Protein AF-A0A066RUM5-F1 (afdb_monomer_lite)

Organism: NCBI:txid1654360

Radius of gyration: 46.71 Å; chains: 1; bounding box: 95×56×150 Å

Foldseek 3Di:
DLVVLLVLLVPFQADPLQSVVLSVVLVVVCVPDPDPVVNVVSSVVSSVVSNVVSVVPDHDHDPDDPPDDPQDPVNVVVVVVVVVVVVVVVVVVQVVLLVVLLVLLLVLLVPDPPADPVLSVVLSVCSVVDGSPDDSVRSNVSSVVSSVVRNVVSVVVVCVVVVVPDPPDPPPPDVVLVVLLLVVLVVLLVLLCVAVCVVVVLFPSDDLVLADPLLNVLLVVLSVVCSVLSVQVSCCVVVNHDVPPPPAPFDRSNLQSRLSRRLRRPQPCPQQAAEAAAQVLDQKDKDKDKDKDPVQCPPVQDADPPGDGGDTDMDIDIDIFGKEKDKDKDWFFLVLVVVCVVPDRPSNSSSVVSSVSSVVSSQVVLQVQQQQLQLLLQLQVWDKDWWDWFLVVQAQFFKTADPADLFRDKDFDATHVRDTDDDIRWDKWKAFQNDTAAAQPQPLPDDFDWHKDQPASGRRMIGIATSNRHGDRGNGPTMTIMGIHGPQEAEAAQDDDPPDDSLQSLVVVLVRVVVSQCCCCPVVVAHWAEKEAAPLLLVSNCSHPVNVVVVDPPQDDPDSQENGDARPSHRYYHSPHPPHSQPRFKMKIFHGHQKYKYWNHRKDKDRWAFDADPVRDGDSIIMIMIMTMMTIDGDSVSSSRMGMYGHYHPVVD

Structure (mmCIF, N/CA/C/O backbone):
data_AF-A0A066RUM5-F1
#
_entry.id   AF-A0A066RUM5-F1
#
loop_
_atom_site.group_PDB
_atom_site.id
_atom_site.type_symbol
_atom_site.label_atom_id
_atom_site.label_alt_id
_atom_site.label_comp_id
_atom_site.label_asym_id
_atom_site.label_entity_id
_atom_site.label_seq_id
_atom_site.pdbx_PDB_ins_code
_atom_site.Cartn_x
_atom_site.Cartn_y
_atom_site.Cartn_z
_atom_site.occupancy
_atom_site.B_iso_or_equiv
_atom_site.auth_seq_id
_atom_site.auth_comp_id
_atom_site.auth_asym_id
_atom_site.auth_atom_id
_atom_site.pdbx_PDB_model_num
ATOM 1 N N . LEU A 1 1 ? 60.975 5.854 -96.661 1.00 70.44 1 LEU A N 1
ATOM 2 C CA . LEU A 1 1 ? 60.062 5.290 -97.688 1.00 70.44 1 LEU A CA 1
ATOM 3 C C . LEU A 1 1 ? 58.873 6.201 -98.003 1.00 70.44 1 LEU A C 1
ATOM 5 O O . LEU A 1 1 ? 58.717 6.546 -99.165 1.00 70.44 1 LEU A O 1
ATOM 9 N N . ILE A 1 2 ? 58.089 6.652 -97.014 1.00 79.31 2 ILE A N 1
ATOM 10 C CA . ILE A 1 2 ? 56.921 7.536 -97.239 1.00 79.31 2 ILE A CA 1
ATOM 11 C C . ILE A 1 2 ? 57.304 8.857 -97.932 1.00 79.31 2 ILE A C 1
ATOM 13 O O . ILE A 1 2 ? 56.741 9.182 -98.969 1.00 79.31 2 ILE A O 1
ATOM 17 N N . ALA A 1 3 ? 58.334 9.562 -97.449 1.00 78.44 3 ALA A N 1
ATOM 18 C CA . ALA A 1 3 ? 58.800 10.806 -98.080 1.00 78.44 3 ALA A CA 1
ATOM 19 C C . ALA A 1 3 ? 59.294 10.610 -99.532 1.00 78.44 3 ALA A C 1
ATOM 21 O O . ALA A 1 3 ? 59.118 11.480 -100.381 1.00 78.44 3 ALA A O 1
ATOM 22 N N . LEU A 1 4 ? 59.880 9.443 -99.835 1.00 78.94 4 LEU A N 1
ATOM 23 C CA . LEU A 1 4 ? 60.323 9.091 -101.188 1.00 78.94 4 LEU A CA 1
ATOM 24 C C . LEU A 1 4 ? 59.119 8.832 -102.110 1.00 78.94 4 LEU A C 1
ATOM 26 O O . LEU A 1 4 ? 59.104 9.277 -103.252 1.00 78.94 4 LEU A O 1
ATOM 30 N N . PHE A 1 5 ? 58.087 8.158 -101.597 1.00 82.75 5 PHE A N 1
ATOM 31 C CA . PHE A 1 5 ? 56.826 7.944 -102.304 1.00 82.75 5 PHE A CA 1
ATOM 32 C C . PHE A 1 5 ? 56.085 9.260 -102.588 1.00 82.75 5 PHE A C 1
ATOM 34 O O . PHE A 1 5 ? 55.654 9.482 -103.716 1.00 82.75 5 PHE A O 1
ATOM 41 N N . GLU A 1 6 ? 56.001 10.167 -101.610 1.00 80.25 6 GLU A N 1
ATOM 42 C CA . GLU A 1 6 ? 55.423 11.509 -101.788 1.00 80.25 6 GLU A CA 1
ATOM 43 C C . GLU A 1 6 ? 56.179 12.327 -102.845 1.00 80.25 6 GLU A C 1
ATOM 45 O O . GLU A 1 6 ? 55.573 13.025 -103.655 1.00 80.25 6 GLU A O 1
ATOM 50 N N . SER A 1 7 ? 57.511 12.228 -102.883 1.00 79.56 7 SER A N 1
ATOM 51 C CA . SER A 1 7 ? 58.314 12.895 -103.913 1.00 79.56 7 SER A CA 1
ATOM 52 C C . SER A 1 7 ? 58.045 12.332 -105.313 1.00 79.56 7 SER A C 1
ATOM 54 O O . SER A 1 7 ? 57.919 13.101 -106.264 1.00 79.56 7 SER A O 1
ATOM 56 N N . ASN A 1 8 ? 57.933 11.007 -105.448 1.00 78.31 8 ASN A N 1
ATOM 57 C CA . ASN A 1 8 ? 57.712 10.348 -106.739 1.00 78.31 8 ASN A CA 1
ATOM 58 C C . ASN A 1 8 ? 56.289 10.556 -107.278 1.00 78.31 8 ASN A C 1
ATOM 60 O O . ASN A 1 8 ? 56.088 10.622 -108.489 1.00 78.31 8 ASN A O 1
ATOM 64 N N . THR A 1 9 ? 55.299 10.675 -106.393 1.00 73.69 9 THR A N 1
ATOM 65 C CA . THR A 1 9 ? 53.886 10.824 -106.774 1.00 73.69 9 THR A CA 1
ATOM 66 C C . THR A 1 9 ? 53.469 12.274 -107.026 1.00 73.69 9 THR A C 1
ATOM 68 O O . THR A 1 9 ? 52.531 12.498 -107.789 1.00 73.69 9 THR A O 1
ATOM 71 N N . LYS A 1 10 ? 54.210 13.270 -106.513 1.00 71.62 10 LYS A N 1
ATOM 72 C CA . LYS A 1 10 ? 54.005 14.704 -106.817 1.00 71.62 10 LYS A CA 1
ATOM 73 C C . LYS A 1 10 ? 54.162 15.076 -108.298 1.00 71.62 10 LYS A C 1
ATOM 75 O O . LYS A 1 10 ? 53.620 16.092 -108.719 1.00 71.62 10 LYS A O 1
ATOM 80 N N . GLY A 1 11 ? 54.902 14.286 -109.079 1.00 68.44 11 GLY A N 1
ATOM 81 C CA . GLY A 1 11 ? 55.076 14.495 -110.523 1.00 68.44 11 GLY A CA 1
ATOM 82 C C . GLY A 1 11 ? 53.950 13.922 -111.395 1.00 68.44 11 GLY A C 1
ATOM 83 O O . GLY A 1 11 ? 53.958 14.131 -112.607 1.00 68.44 11 GLY A O 1
ATOM 84 N N . LEU A 1 12 ? 52.998 13.189 -110.807 1.00 76.25 12 LEU A N 1
ATOM 85 C CA . LEU A 1 12 ? 51.893 12.544 -111.520 1.00 76.25 12 LEU A CA 1
ATOM 86 C C . LEU A 1 12 ? 50.666 13.467 -111.576 1.00 76.25 12 LEU A C 1
ATOM 88 O O . LEU A 1 12 ? 50.421 14.246 -110.657 1.00 76.25 12 LEU A O 1
ATOM 92 N N . LYS A 1 13 ? 49.855 13.361 -112.639 1.00 75.06 13 LYS A N 1
ATOM 93 C CA . LYS A 1 13 ? 48.595 14.117 -112.807 1.00 75.06 13 LYS A CA 1
ATOM 94 C C . LYS A 1 13 ? 47.461 13.554 -111.928 1.00 75.06 13 LYS A C 1
ATOM 96 O O . LYS A 1 13 ? 46.410 13.179 -112.434 1.00 75.06 13 LYS A O 1
ATOM 101 N N . LEU A 1 14 ? 47.692 13.454 -110.621 1.00 74.50 14 LEU A N 1
ATOM 102 C CA . LEU A 1 14 ? 46.710 13.011 -109.626 1.00 74.50 14 LEU A CA 1
ATOM 103 C C . LEU A 1 14 ? 46.012 14.219 -108.989 1.00 74.50 14 LEU A C 1
ATOM 105 O O . LEU A 1 14 ? 46.617 15.282 -108.838 1.00 74.50 14 LEU A O 1
ATOM 109 N N . SER A 1 15 ? 44.750 14.066 -108.581 1.00 77.25 15 SER A N 1
ATOM 110 C CA . SER A 1 15 ? 44.090 15.085 -107.754 1.00 77.25 15 SER A CA 1
ATOM 111 C C . SER A 1 15 ? 44.693 15.123 -106.339 1.00 77.25 15 SER A C 1
ATOM 113 O O . SER A 1 15 ? 45.277 14.144 -105.867 1.00 77.25 15 SER A O 1
ATOM 115 N N . ALA A 1 16 ? 44.543 16.246 -105.626 1.00 75.62 16 ALA A N 1
ATOM 116 C CA . ALA A 1 16 ? 45.047 16.384 -104.253 1.00 75.62 16 ALA A CA 1
ATOM 117 C C . ALA A 1 16 ? 44.441 15.339 -103.289 1.00 75.62 16 ALA A C 1
ATOM 119 O O . ALA A 1 16 ? 45.118 14.844 -102.384 1.00 75.62 16 ALA A O 1
ATOM 120 N N . GLU A 1 17 ? 43.184 14.960 -103.522 1.00 74.12 17 GLU A N 1
ATOM 121 C CA . GLU A 1 17 ? 42.475 13.925 -102.763 1.00 74.12 17 GLU A CA 1
ATOM 122 C C . GLU A 1 17 ? 43.036 12.527 -103.058 1.00 74.12 17 GLU A C 1
ATOM 124 O O . GLU A 1 17 ? 43.315 11.767 -102.131 1.00 74.12 17 GLU A O 1
ATOM 129 N N . GLN A 1 18 ? 43.302 12.209 -104.331 1.00 73.38 18 GLN A N 1
ATOM 130 C CA . GLN A 1 18 ? 43.925 10.943 -104.739 1.00 73.38 18 GLN A CA 1
ATOM 131 C C . GLN A 1 18 ? 45.342 10.799 -104.178 1.00 73.38 18 GLN A C 1
ATOM 133 O O . GLN A 1 18 ? 45.707 9.734 -103.680 1.00 73.38 18 GLN A O 1
ATOM 138 N N . HIS A 1 19 ? 46.131 11.874 -104.209 1.00 78.19 19 HIS A N 1
ATOM 139 C CA . HIS A 1 19 ? 47.472 11.879 -103.631 1.00 78.19 19 HIS A CA 1
ATOM 140 C C . HIS A 1 19 ? 47.425 11.603 -102.120 1.00 78.19 19 HIS A C 1
ATOM 142 O O . HIS A 1 19 ? 48.160 10.756 -101.616 1.00 78.19 19 HIS A O 1
ATOM 148 N N . THR A 1 20 ? 46.523 12.271 -101.396 1.00 79.88 20 THR A N 1
ATOM 149 C CA . THR A 1 20 ? 46.370 12.084 -99.944 1.00 79.88 20 THR A CA 1
ATOM 150 C C . THR A 1 20 ? 45.939 10.655 -99.598 1.00 79.88 20 THR A C 1
ATOM 152 O O . THR A 1 20 ? 46.523 10.044 -98.704 1.00 79.88 20 THR A O 1
ATOM 155 N N . ALA A 1 21 ? 44.989 10.084 -100.345 1.00 75.56 21 ALA A N 1
ATOM 156 C CA . ALA A 1 21 ? 44.525 8.711 -100.145 1.00 75.56 21 ALA A CA 1
ATOM 157 C C . ALA A 1 21 ? 45.631 7.666 -100.388 1.00 75.56 21 ALA A C 1
ATOM 159 O O . ALA A 1 21 ? 45.764 6.721 -99.613 1.00 75.56 21 ALA A O 1
ATOM 160 N N . MET A 1 22 ? 46.471 7.851 -101.413 1.00 77.81 22 MET A N 1
ATOM 161 C CA . MET A 1 22 ? 47.577 6.928 -101.710 1.00 77.81 22 MET A CA 1
ATOM 162 C C . MET A 1 22 ? 48.698 6.992 -100.668 1.00 77.81 22 MET A C 1
ATOM 164 O O . MET A 1 22 ? 49.271 5.964 -100.306 1.00 77.81 22 MET A O 1
ATOM 168 N N . VAL A 1 23 ? 48.996 8.187 -100.149 1.00 80.88 23 VAL A N 1
ATOM 169 C CA . VAL A 1 23 ? 49.961 8.353 -99.052 1.00 80.88 23 VAL A CA 1
ATOM 170 C C . VAL A 1 23 ? 49.447 7.691 -97.776 1.00 80.88 23 VAL A C 1
ATOM 172 O O . VAL A 1 23 ? 50.222 7.037 -97.077 1.00 80.88 23 VAL A O 1
ATOM 175 N N . GLN A 1 24 ? 48.153 7.830 -97.479 1.00 79.50 24 GLN A N 1
ATOM 176 C CA . GLN A 1 24 ? 47.555 7.186 -96.315 1.00 79.50 24 GLN A CA 1
ATOM 177 C C . GLN A 1 24 ? 47.540 5.660 -96.459 1.00 79.50 24 GLN A C 1
ATOM 179 O O . GLN A 1 24 ? 47.965 4.972 -95.537 1.00 79.50 24 GLN A O 1
ATOM 184 N N . LEU A 1 25 ? 47.190 5.132 -97.637 1.00 79.19 25 LEU A N 1
ATOM 185 C CA . LEU A 1 25 ? 47.250 3.695 -97.912 1.00 79.19 25 LEU A CA 1
ATOM 186 C C . LEU A 1 25 ? 48.654 3.126 -97.674 1.00 79.19 25 LEU A C 1
ATOM 188 O O . LEU A 1 25 ? 48.792 2.065 -97.067 1.00 79.19 25 LEU A O 1
ATOM 192 N N . LEU A 1 26 ? 49.702 3.821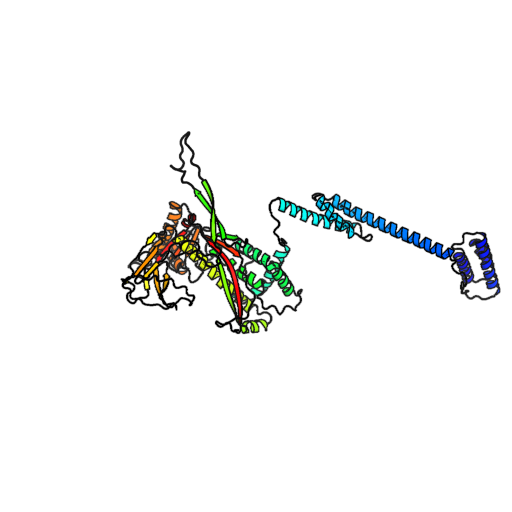 -98.129 1.00 80.75 26 LEU A N 1
ATOM 193 C CA . LEU A 1 26 ? 51.076 3.383 -97.890 1.00 80.75 26 LEU A CA 1
ATOM 194 C C . LEU A 1 26 ? 51.433 3.421 -96.398 1.00 80.75 26 LEU A C 1
ATOM 196 O O . LEU A 1 26 ? 52.093 2.503 -95.922 1.00 80.75 26 LEU A O 1
ATOM 200 N N . LYS A 1 27 ? 51.012 4.457 -95.660 1.00 80.56 27 LYS A N 1
ATOM 201 C CA . LYS A 1 27 ? 51.232 4.537 -94.206 1.00 80.56 27 LYS A CA 1
ATOM 202 C C . LYS A 1 27 ? 50.589 3.356 -93.492 1.00 80.56 27 LYS A C 1
ATOM 204 O O . LYS A 1 27 ? 51.281 2.665 -92.753 1.00 80.56 27 LYS A O 1
ATOM 209 N N . ASP A 1 28 ? 49.320 3.094 -93.786 1.00 76.56 28 ASP A N 1
ATOM 210 C CA . ASP A 1 28 ? 48.560 2.022 -93.149 1.00 76.56 28 ASP A CA 1
ATOM 211 C C . ASP A 1 28 ? 49.148 0.649 -93.505 1.00 76.56 28 ASP A C 1
ATOM 213 O O . ASP A 1 28 ? 49.341 -0.186 -92.624 1.00 76.56 28 ASP A O 1
ATOM 217 N N . SER A 1 29 ? 49.546 0.447 -94.765 1.00 72.69 29 SER A N 1
ATOM 218 C CA . SER A 1 29 ? 50.113 -0.826 -95.234 1.00 72.69 29 SER A CA 1
ATOM 219 C C . SER A 1 29 ? 51.545 -1.088 -94.739 1.00 72.69 29 SER A C 1
ATOM 221 O O . SER A 1 29 ? 52.001 -2.228 -94.767 1.00 72.69 29 SER A O 1
ATOM 223 N N . LEU A 1 30 ? 52.272 -0.058 -94.289 1.00 77.06 30 LEU A N 1
ATOM 224 C CA . LEU A 1 30 ? 53.601 -0.203 -93.679 1.00 77.06 30 LEU A CA 1
ATOM 225 C C . LEU A 1 30 ? 53.541 -0.475 -92.168 1.00 77.06 30 LEU A C 1
ATOM 227 O O . LEU A 1 30 ? 54.562 -0.818 -91.567 1.00 77.06 30 LEU A O 1
ATOM 231 N N . THR A 1 31 ? 52.373 -0.340 -91.540 1.00 72.25 31 THR A N 1
ATOM 232 C CA . THR A 1 31 ? 52.206 -0.587 -90.104 1.00 72.25 31 THR A CA 1
ATOM 233 C C . THR A 1 31 ? 52.426 -2.073 -89.803 1.00 72.25 31 THR A C 1
ATOM 235 O O . THR A 1 31 ? 51.648 -2.919 -90.225 1.00 72.25 31 THR A O 1
ATOM 238 N N . GLY A 1 32 ? 53.499 -2.404 -89.077 1.00 62.69 32 GLY A N 1
ATOM 239 C CA . GLY A 1 32 ? 53.825 -3.785 -88.691 1.00 62.69 32 GLY A CA 1
ATOM 240 C C . GLY A 1 32 ? 54.750 -4.547 -89.652 1.00 62.69 32 GLY A C 1
ATOM 241 O O . GLY A 1 32 ? 55.070 -5.702 -89.378 1.00 62.69 32 GLY A O 1
ATOM 242 N N . VAL A 1 33 ? 55.231 -3.918 -90.732 1.00 74.19 33 VAL A N 1
ATOM 243 C CA . VAL A 1 33 ? 56.234 -4.509 -91.637 1.00 74.19 33 VAL A CA 1
ATOM 244 C C . VAL A 1 33 ? 57.640 -4.113 -91.176 1.00 74.19 33 VAL A C 1
ATOM 246 O O . VAL A 1 33 ? 58.016 -2.946 -91.256 1.00 74.19 33 VAL A O 1
ATOM 249 N N . SER A 1 34 ? 58.426 -5.080 -90.692 1.00 65.56 34 SER A N 1
ATOM 250 C CA . SER A 1 34 ? 59.802 -4.868 -90.209 1.00 65.56 34 SER A CA 1
ATOM 251 C C . SER A 1 34 ? 60.897 -5.196 -91.237 1.00 65.56 34 SER A C 1
ATOM 253 O O . SER A 1 34 ? 62.044 -4.808 -91.030 1.00 65.56 34 SER A O 1
ATOM 255 N N . ASP A 1 35 ? 60.560 -5.873 -92.342 1.00 79.00 35 ASP A N 1
ATOM 256 C CA . ASP A 1 35 ? 61.493 -6.196 -93.432 1.00 79.00 35 ASP A CA 1
ATOM 257 C C . ASP A 1 35 ? 61.564 -5.064 -94.475 1.00 79.00 35 ASP A C 1
ATOM 259 O O . ASP A 1 35 ? 60.576 -4.716 -95.130 1.00 79.00 35 ASP A O 1
ATOM 263 N N . GLU A 1 36 ? 62.761 -4.500 -94.649 1.00 75.12 36 GLU A N 1
ATOM 264 C CA . GLU A 1 36 ? 63.045 -3.386 -95.558 1.00 75.12 36 GLU A CA 1
ATOM 265 C C . GLU A 1 36 ? 62.844 -3.764 -97.039 1.00 75.12 36 GLU A C 1
ATOM 267 O O . GLU A 1 36 ? 62.398 -2.931 -97.840 1.00 75.12 36 GLU A O 1
ATOM 272 N N . ALA A 1 37 ? 63.086 -5.028 -97.409 1.00 74.12 37 ALA A N 1
ATOM 273 C CA . ALA A 1 37 ? 62.863 -5.512 -98.772 1.00 74.12 37 ALA A CA 1
ATOM 274 C C . ALA A 1 37 ? 61.361 -5.595 -99.099 1.00 74.12 37 ALA A C 1
ATOM 276 O O . ALA A 1 37 ? 60.919 -5.133 -100.159 1.00 74.12 37 ALA A O 1
ATOM 277 N N . ALA A 1 38 ? 60.556 -6.113 -98.166 1.00 71.38 38 ALA A N 1
ATOM 278 C CA . ALA A 1 38 ? 59.100 -6.173 -98.288 1.00 71.38 38 ALA A CA 1
ATOM 279 C C . ALA A 1 38 ? 58.460 -4.773 -98.316 1.00 71.38 38 ALA A C 1
ATOM 281 O O . ALA A 1 38 ? 57.619 -4.494 -99.177 1.00 71.38 38 ALA A O 1
ATOM 282 N N . ALA A 1 39 ? 58.909 -3.864 -97.444 1.00 74.75 39 ALA A N 1
ATOM 283 C CA . ALA A 1 39 ? 58.438 -2.479 -97.398 1.00 74.75 39 ALA A CA 1
ATOM 284 C C . ALA A 1 39 ? 58.732 -1.714 -98.704 1.00 74.75 39 ALA A C 1
ATOM 286 O O . ALA A 1 39 ? 57.913 -0.915 -99.171 1.00 74.75 39 ALA A O 1
ATOM 287 N N . THR A 1 40 ? 59.881 -1.984 -99.329 1.00 79.31 40 THR A N 1
ATOM 288 C CA . THR A 1 40 ? 60.263 -1.370 -100.608 1.00 79.31 40 THR A CA 1
ATOM 289 C C . THR A 1 40 ? 59.406 -1.886 -101.763 1.00 79.31 40 THR A C 1
ATOM 291 O O . THR A 1 40 ? 58.896 -1.082 -102.546 1.00 79.31 40 THR A O 1
ATOM 294 N N . LYS A 1 41 ? 59.159 -3.200 -101.829 1.00 78.06 41 LYS A N 1
ATOM 295 C CA . LYS A 1 41 ? 58.301 -3.810 -102.858 1.00 78.06 41 LYS A CA 1
ATOM 296 C C . LYS A 1 41 ? 56.853 -3.319 -102.769 1.00 78.06 41 LYS A C 1
ATOM 298 O O . LYS A 1 41 ? 56.235 -3.032 -103.791 1.00 78.06 41 LYS A O 1
ATOM 303 N N . LEU A 1 42 ? 56.329 -3.172 -101.554 1.00 77.44 42 LEU A N 1
ATOM 304 C CA . LEU A 1 42 ? 54.982 -2.653 -101.310 1.00 77.44 42 LEU A CA 1
ATOM 305 C C . LEU A 1 42 ? 54.845 -1.190 -101.753 1.00 77.44 42 LEU A C 1
ATOM 307 O O . LEU A 1 42 ? 53.881 -0.827 -102.427 1.00 77.44 42 LEU A O 1
ATOM 311 N N . ARG A 1 43 ? 55.854 -0.358 -101.452 1.00 83.06 43 ARG A N 1
ATOM 312 C CA . ARG A 1 43 ? 55.930 1.023 -101.950 1.00 83.06 43 ARG A CA 1
ATOM 313 C C . ARG A 1 43 ? 55.889 1.069 -103.477 1.00 83.06 43 ARG A C 1
ATOM 315 O O . ARG A 1 43 ? 55.154 1.878 -104.032 1.00 83.06 43 ARG A O 1
ATOM 322 N N . GLU A 1 44 ? 56.664 0.224 -104.152 1.00 79.69 44 GLU A N 1
ATOM 323 C CA . GLU A 1 44 ? 56.725 0.180 -105.620 1.00 79.69 44 GLU A CA 1
ATOM 324 C C . GLU A 1 44 ? 55.413 -0.289 -106.254 1.00 79.69 44 GLU A C 1
ATOM 326 O O . GLU A 1 44 ? 54.992 0.267 -107.267 1.00 79.69 44 GLU A O 1
ATOM 331 N N . GLN A 1 45 ? 54.725 -1.253 -105.637 1.00 78.06 45 GLN A N 1
ATOM 332 C CA . GLN A 1 45 ? 53.400 -1.695 -106.079 1.00 78.06 45 GLN A CA 1
ATOM 333 C C . GLN A 1 45 ? 52.369 -0.566 -105.988 1.00 78.06 45 GLN A C 1
ATOM 335 O O . GLN A 1 45 ? 51.660 -0.303 -106.960 1.00 78.06 45 GLN A O 1
ATOM 340 N N . ILE A 1 46 ? 52.326 0.147 -104.858 1.00 79.44 46 ILE A N 1
ATOM 341 C CA . ILE A 1 46 ? 51.416 1.285 -104.671 1.00 79.44 46 ILE A CA 1
ATOM 342 C C . ILE A 1 46 ? 51.803 2.445 -105.612 1.00 79.44 46 ILE A C 1
ATOM 344 O O . ILE A 1 46 ? 50.928 3.124 -106.148 1.00 79.44 46 ILE A O 1
ATOM 348 N N . GLU A 1 47 ? 53.096 2.641 -105.902 1.00 79.12 47 GLU A N 1
ATOM 349 C CA . GLU A 1 47 ? 53.562 3.642 -106.877 1.00 79.12 47 GLU A CA 1
ATOM 350 C C . GLU A 1 47 ? 53.116 3.283 -108.307 1.00 79.12 47 GLU A C 1
ATOM 352 O O . GLU A 1 47 ? 52.718 4.161 -109.075 1.00 79.12 47 GLU A O 1
ATOM 357 N N . GLY A 1 48 ? 53.120 1.994 -108.659 1.00 77.75 48 GLY A N 1
ATOM 358 C CA . GLY A 1 48 ? 52.582 1.490 -109.925 1.00 77.75 48 GLY A CA 1
ATOM 359 C C . GLY A 1 48 ? 51.080 1.747 -110.078 1.00 77.75 48 GLY A C 1
ATOM 360 O O . GLY A 1 48 ? 50.641 2.210 -111.132 1.00 77.75 48 GLY A O 1
ATOM 361 N N . VAL A 1 49 ? 50.301 1.535 -109.012 1.00 73.88 49 VAL A N 1
ATOM 362 C CA . VAL A 1 49 ? 48.859 1.843 -108.987 1.00 73.88 49 VAL A CA 1
ATOM 363 C C . VAL A 1 49 ? 48.615 3.348 -109.142 1.00 73.88 49 VAL A C 1
ATOM 365 O O . VAL A 1 49 ? 47.747 3.756 -109.913 1.00 73.88 49 VAL A O 1
ATOM 368 N N . ALA A 1 50 ? 49.418 4.189 -108.483 1.00 74.25 50 ALA A N 1
ATOM 369 C CA . ALA A 1 50 ? 49.331 5.643 -108.617 1.00 74.25 50 ALA A CA 1
ATOM 370 C C . ALA A 1 50 ? 49.610 6.118 -110.059 1.00 74.25 50 ALA A C 1
ATOM 372 O O . ALA A 1 50 ? 48.926 7.018 -110.552 1.00 74.25 50 ALA A O 1
ATOM 373 N N . LYS A 1 51 ? 50.560 5.488 -110.768 1.00 78.19 51 LYS A N 1
ATOM 374 C CA . LYS A 1 51 ? 50.835 5.772 -112.190 1.00 78.19 51 LYS A CA 1
ATOM 375 C C . LYS A 1 51 ? 49.656 5.395 -113.085 1.00 78.19 51 LYS A C 1
ATOM 377 O O . LYS A 1 51 ? 49.186 6.248 -113.834 1.00 78.19 51 LYS A O 1
ATOM 382 N N . GLN A 1 52 ? 49.114 4.187 -112.936 1.00 74.25 52 GLN A N 1
ATOM 383 C CA . GLN A 1 52 ? 47.939 3.743 -113.698 1.00 74.25 52 GLN A CA 1
ATOM 384 C C . GLN A 1 52 ? 46.722 4.649 -113.469 1.00 74.25 52 GLN A C 1
ATOM 386 O O . GLN A 1 52 ? 46.017 5.004 -114.414 1.00 74.25 52 GLN A O 1
ATOM 391 N N . LEU A 1 53 ? 46.499 5.080 -112.224 1.00 72.44 53 LEU A N 1
ATOM 392 C CA . LEU A 1 53 ? 45.417 6.007 -111.901 1.00 72.44 53 LEU A CA 1
ATOM 393 C C . LEU A 1 53 ? 45.626 7.368 -112.583 1.00 72.44 53 LEU A C 1
ATOM 395 O O . LEU A 1 53 ? 44.681 7.904 -113.159 1.00 72.44 53 LEU A O 1
ATOM 399 N N . SER A 1 54 ? 46.862 7.879 -112.600 1.00 73.06 54 SER A N 1
ATOM 400 C CA . SER A 1 54 ? 47.200 9.146 -113.266 1.00 73.06 54 SER A CA 1
ATOM 401 C C . SER A 1 54 ? 47.021 9.113 -114.791 1.00 73.06 54 SER A C 1
ATOM 403 O O . SER A 1 54 ? 46.715 10.138 -115.399 1.00 73.06 54 SER A O 1
ATOM 405 N N . GLU A 1 55 ? 47.165 7.939 -115.410 1.00 74.00 55 GLU A N 1
ATOM 406 C CA . GLU A 1 55 ? 46.999 7.734 -116.855 1.00 74.00 55 GLU A CA 1
ATOM 407 C C . GLU A 1 55 ? 45.531 7.515 -117.260 1.00 74.00 55 GLU A C 1
ATOM 409 O O . GLU A 1 55 ? 45.158 7.779 -118.401 1.00 74.00 55 GLU A O 1
ATOM 414 N N . SER A 1 56 ? 44.676 7.087 -116.324 1.00 65.25 56 SER A N 1
ATOM 415 C CA . SER A 1 56 ? 43.259 6.783 -116.577 1.00 65.25 56 SER A CA 1
ATOM 416 C C . SER A 1 56 ? 42.361 8.011 -116.792 1.00 65.25 56 SER A C 1
ATOM 418 O O . SER A 1 56 ? 41.240 7.874 -117.281 1.00 65.25 56 SER A O 1
ATOM 420 N N . GLY A 1 57 ? 42.818 9.211 -116.410 1.00 62.12 57 GLY A N 1
ATOM 421 C CA . GLY A 1 57 ? 42.060 10.463 -116.546 1.00 62.12 57 GLY A CA 1
ATOM 422 C C . GLY A 1 57 ? 40.815 10.586 -115.650 1.00 62.12 57 GLY A C 1
ATOM 423 O O . GLY A 1 57 ? 40.067 11.552 -115.789 1.00 62.12 57 GLY A O 1
ATOM 424 N N . ASN A 1 58 ? 40.581 9.641 -114.731 1.00 64.81 58 ASN A N 1
ATOM 425 C CA . ASN A 1 58 ? 39.450 9.664 -113.803 1.00 64.81 58 ASN A CA 1
ATOM 426 C C . ASN A 1 58 ? 39.777 10.504 -112.555 1.00 64.81 58 ASN A C 1
ATOM 428 O O . ASN A 1 58 ? 40.738 10.227 -111.839 1.00 64.81 58 ASN A O 1
ATOM 432 N N . THR A 1 59 ? 38.963 11.524 -112.278 1.00 58.94 59 THR A N 1
ATOM 433 C CA . THR A 1 59 ? 39.154 12.470 -111.163 1.00 58.94 59 THR A CA 1
ATOM 434 C C . THR A 1 59 ? 38.413 12.081 -109.881 1.00 58.94 59 THR A C 1
ATOM 436 O O . THR A 1 59 ? 38.528 12.780 -108.876 1.00 58.94 59 THR A O 1
ATOM 439 N N . SER A 1 60 ? 37.673 10.969 -109.892 1.00 57.50 60 SER A N 1
ATOM 440 C CA . SER A 1 60 ? 36.937 10.472 -108.724 1.00 57.50 60 SER A CA 1
ATOM 441 C C . SER A 1 60 ? 37.890 9.844 -107.696 1.00 57.50 60 SER A C 1
ATOM 443 O O . SER A 1 60 ? 38.878 9.201 -108.068 1.00 57.50 60 SER A O 1
ATOM 445 N N . ALA A 1 61 ? 37.602 10.004 -106.401 1.00 54.47 61 ALA A N 1
ATOM 446 C CA . ALA A 1 61 ? 38.373 9.365 -105.334 1.00 54.47 61 ALA A CA 1
ATOM 447 C C . ALA A 1 61 ? 38.275 7.824 -105.442 1.00 54.47 61 ALA A C 1
ATOM 449 O O . ALA A 1 61 ? 37.163 7.293 -105.508 1.00 54.47 61 ALA A O 1
ATOM 450 N N . PRO A 1 62 ? 39.397 7.080 -105.483 1.00 56.31 62 PRO A N 1
ATOM 451 C CA . PRO A 1 62 ? 39.364 5.625 -105.553 1.00 56.31 62 PRO A CA 1
ATOM 452 C C . PRO A 1 62 ? 38.858 5.041 -104.227 1.00 56.31 62 PRO A C 1
ATOM 454 O O . PRO A 1 62 ? 39.440 5.284 -103.173 1.00 56.31 62 PRO A O 1
ATOM 457 N N . VAL A 1 63 ? 37.794 4.235 -104.280 1.00 50.66 63 VAL A N 1
ATOM 458 C CA . VAL A 1 63 ? 37.407 3.354 -103.169 1.00 50.66 63 VAL A CA 1
ATOM 459 C C . VAL A 1 63 ? 38.338 2.145 -103.207 1.00 50.66 63 VAL A C 1
ATOM 461 O O . VAL A 1 63 ? 38.236 1.300 -104.096 1.00 50.66 63 VAL A O 1
ATOM 464 N N . ILE A 1 64 ? 39.287 2.088 -102.276 1.00 54.38 64 ILE A N 1
ATOM 465 C CA . ILE A 1 64 ? 40.289 1.021 -102.209 1.00 54.38 64 ILE A CA 1
ATOM 466 C C . ILE A 1 64 ? 39.759 -0.072 -101.283 1.00 54.38 64 ILE A C 1
ATOM 468 O O . ILE A 1 64 ? 39.854 0.034 -100.064 1.00 54.38 64 ILE A O 1
ATOM 472 N N . ASN A 1 65 ? 39.195 -1.129 -101.867 1.00 40.78 65 ASN A N 1
ATOM 473 C CA . ASN A 1 65 ? 38.866 -2.347 -101.132 1.00 40.78 65 ASN A CA 1
ATOM 474 C C . ASN A 1 65 ? 40.104 -3.250 -101.081 1.00 40.78 65 ASN A C 1
ATOM 476 O O . ASN A 1 65 ? 40.490 -3.846 -102.088 1.00 40.78 65 ASN A O 1
ATOM 480 N N . LEU A 1 66 ? 40.715 -3.357 -99.900 1.00 45.41 66 LEU A N 1
ATOM 481 C CA . LEU A 1 66 ? 41.748 -4.349 -99.604 1.00 45.41 66 LEU A CA 1
ATOM 482 C C . LEU A 1 66 ? 41.109 -5.744 -99.556 1.00 45.41 66 LEU A C 1
ATOM 484 O O . LEU A 1 66 ? 40.702 -6.223 -98.503 1.00 45.41 66 LEU A O 1
ATOM 488 N N . ASN A 1 67 ? 41.012 -6.403 -100.708 1.00 40.91 67 ASN A N 1
ATOM 489 C CA . ASN A 1 67 ? 40.757 -7.837 -100.763 1.00 40.91 67 ASN A CA 1
ATOM 490 C C . ASN A 1 67 ? 42.093 -8.585 -100.770 1.00 40.91 67 ASN A C 1
ATOM 492 O O . ASN A 1 67 ? 42.756 -8.654 -101.803 1.00 40.91 67 ASN A O 1
ATOM 496 N N . GLY A 1 68 ? 42.438 -9.201 -99.637 1.00 37.66 68 GLY A N 1
ATOM 497 C CA . GLY A 1 68 ? 43.326 -10.366 -99.613 1.00 37.66 68 GLY A CA 1
ATOM 498 C C . GLY A 1 68 ? 44.457 -10.319 -98.590 1.00 37.66 68 GLY A C 1
ATOM 499 O O . GLY A 1 68 ? 45.462 -9.650 -98.795 1.00 37.66 68 GLY A O 1
ATOM 500 N N . GLY A 1 69 ? 44.320 -11.141 -97.548 1.00 37.22 69 GLY A N 1
ATOM 501 C CA . GLY A 1 69 ? 45.400 -11.527 -96.642 1.00 37.22 69 GLY A CA 1
ATOM 502 C C . GLY A 1 69 ? 44.866 -12.348 -95.472 1.00 37.22 69 GLY A C 1
ATOM 503 O O . GLY A 1 69 ? 44.631 -11.804 -94.402 1.00 37.22 69 GLY A O 1
ATOM 504 N N . ASN A 1 70 ? 44.609 -13.641 -95.697 1.00 41.88 70 ASN A N 1
ATOM 505 C CA . ASN A 1 70 ? 44.192 -14.587 -94.659 1.00 41.88 70 ASN A CA 1
ATOM 506 C C . ASN A 1 70 ? 45.180 -14.550 -93.481 1.00 41.88 70 ASN A C 1
ATOM 508 O O . ASN A 1 70 ? 46.372 -14.769 -93.692 1.00 41.88 70 ASN A O 1
ATOM 512 N N . LEU A 1 71 ? 44.676 -14.312 -92.264 1.00 47.38 71 LEU A N 1
ATOM 513 C CA . LEU A 1 71 ? 45.425 -14.487 -91.017 1.00 47.38 71 LEU A CA 1
ATOM 514 C C . LEU A 1 71 ? 46.054 -15.884 -91.021 1.00 47.38 71 LEU A C 1
ATOM 516 O O . LEU A 1 71 ? 45.339 -16.888 -91.072 1.00 47.38 71 LEU A O 1
ATOM 520 N N . THR A 1 72 ? 47.382 -15.958 -91.014 1.00 60.56 72 THR A N 1
ATOM 521 C CA . THR A 1 72 ? 48.066 -17.246 -90.903 1.00 60.56 72 THR A CA 1
ATOM 522 C C . THR A 1 72 ? 47.917 -17.780 -89.476 1.00 60.56 72 THR A C 1
ATOM 524 O O . THR A 1 72 ? 47.679 -17.026 -88.530 1.00 60.56 72 THR A O 1
ATOM 527 N N . GLN A 1 73 ? 48.042 -19.095 -89.292 1.00 51.88 73 GLN A N 1
ATOM 528 C CA . GLN A 1 73 ? 47.957 -19.722 -87.969 1.00 51.88 73 GLN A CA 1
ATOM 529 C C . GLN A 1 73 ? 48.998 -19.145 -86.987 1.00 51.88 73 GLN A C 1
ATOM 531 O O . GLN A 1 73 ? 48.719 -19.039 -85.795 1.00 51.88 73 GLN A O 1
ATOM 536 N N . GLU A 1 74 ? 50.159 -18.709 -87.483 1.00 54.97 74 GLU A N 1
ATOM 537 C CA . GLU A 1 74 ? 51.207 -18.054 -86.689 1.00 54.97 74 GLU A CA 1
ATOM 538 C C . GLU A 1 74 ? 50.800 -16.644 -86.228 1.00 54.97 74 GLU A C 1
ATOM 540 O O . GLU A 1 74 ? 51.062 -16.273 -85.082 1.00 54.97 74 GLU A O 1
ATOM 545 N N . ASP A 1 75 ? 50.077 -15.884 -87.057 1.00 51.59 75 ASP A N 1
ATOM 546 C CA . ASP A 1 75 ? 49.565 -14.558 -86.689 1.00 51.59 75 ASP A CA 1
ATOM 547 C C . ASP A 1 75 ? 48.465 -14.631 -85.626 1.00 51.59 75 ASP A C 1
ATOM 549 O O . ASP A 1 75 ? 48.454 -13.831 -84.691 1.00 51.59 75 ASP A O 1
ATOM 553 N N . VAL A 1 76 ? 47.574 -15.624 -85.717 1.00 54.84 76 VAL A N 1
ATOM 554 C CA . VAL A 1 76 ? 46.536 -15.858 -84.699 1.00 54.84 76 VAL A CA 1
ATOM 555 C C . VAL A 1 76 ? 47.160 -16.284 -83.371 1.00 54.84 76 VAL A C 1
ATOM 557 O O . VAL A 1 76 ? 46.760 -15.770 -82.332 1.00 54.84 76 VAL A O 1
ATOM 560 N N . VAL A 1 77 ? 48.163 -17.170 -83.386 1.00 63.59 77 VAL A N 1
ATOM 561 C CA . VAL A 1 77 ? 48.874 -17.599 -82.166 1.00 63.59 77 VAL A CA 1
ATOM 562 C C . VAL A 1 77 ? 49.613 -16.432 -81.515 1.00 63.59 77 VAL A C 1
ATOM 564 O O . VAL A 1 77 ? 49.564 -16.295 -80.295 1.00 63.59 77 VAL A O 1
ATOM 567 N N . ARG A 1 78 ? 50.238 -15.551 -82.302 1.00 67.12 78 ARG A N 1
ATOM 568 C CA . ARG A 1 78 ? 50.892 -14.343 -81.785 1.00 67.12 78 ARG A CA 1
ATOM 569 C C . ARG A 1 78 ? 49.894 -13.364 -81.165 1.00 67.12 78 ARG A C 1
ATOM 571 O O . ARG A 1 78 ? 50.122 -12.924 -80.046 1.00 67.12 78 ARG A O 1
ATOM 578 N N . ILE A 1 79 ? 48.771 -13.082 -81.830 1.00 65.62 79 ILE A N 1
ATOM 579 C CA . ILE A 1 79 ? 47.726 -12.190 -81.296 1.00 65.62 79 ILE A CA 1
ATOM 580 C C . ILE A 1 79 ? 47.093 -12.780 -80.025 1.00 65.62 79 ILE A C 1
ATOM 582 O O . ILE A 1 79 ? 46.830 -12.047 -79.072 1.00 65.62 79 ILE A O 1
ATOM 586 N N . LEU A 1 80 ? 46.888 -14.102 -79.964 1.00 67.06 80 LEU A N 1
ATOM 587 C CA . LEU A 1 80 ? 46.380 -14.772 -78.763 1.00 67.06 80 LEU A CA 1
ATOM 588 C C . LEU A 1 80 ? 47.406 -14.752 -77.619 1.00 67.06 80 LEU A C 1
ATOM 590 O O . LEU A 1 80 ? 47.021 -14.562 -76.469 1.00 67.06 80 LEU A O 1
ATOM 594 N N . ALA A 1 81 ? 48.697 -14.915 -77.924 1.00 70.38 81 ALA A N 1
ATOM 595 C CA . ALA A 1 81 ? 49.781 -14.833 -76.946 1.00 70.38 81 ALA A CA 1
ATOM 596 C C . ALA A 1 81 ? 49.978 -13.400 -76.420 1.00 70.38 81 ALA A C 1
ATOM 598 O O . ALA A 1 81 ? 50.191 -13.206 -75.223 1.00 70.38 81 ALA A O 1
ATOM 599 N N . GLU A 1 82 ? 49.845 -12.387 -77.280 1.00 72.00 82 GLU A N 1
ATOM 600 C CA . GLU A 1 82 ? 49.852 -10.969 -76.901 1.00 72.00 82 GLU A CA 1
ATOM 601 C C . GLU A 1 82 ? 48.613 -10.599 -76.065 1.00 72.00 82 GLU A C 1
ATOM 603 O O . GLU A 1 82 ? 48.738 -9.900 -75.060 1.00 72.00 82 GLU A O 1
ATOM 608 N N . GLN A 1 83 ? 47.426 -11.131 -76.388 1.00 70.62 83 GLN A N 1
ATOM 609 C CA . GLN A 1 83 ? 46.237 -10.976 -75.538 1.00 70.62 83 GLN A CA 1
ATOM 610 C C . GLN A 1 83 ? 46.362 -11.711 -74.200 1.00 70.62 83 GLN A C 1
ATOM 612 O O . GLN A 1 83 ? 45.938 -11.172 -73.180 1.00 70.62 83 GLN A O 1
ATOM 617 N N . GLN A 1 84 ? 46.945 -12.913 -74.170 1.00 70.62 84 GLN A N 1
ATOM 618 C CA . GLN A 1 84 ? 47.183 -13.643 -72.922 1.00 70.62 84 GLN A CA 1
ATOM 619 C C . GLN A 1 84 ? 48.177 -12.902 -72.030 1.00 70.62 84 GLN A C 1
ATOM 621 O O . GLN A 1 84 ? 47.893 -12.710 -70.852 1.00 70.62 84 GLN A O 1
ATOM 626 N N . THR A 1 85 ? 49.280 -12.400 -72.583 1.00 74.12 85 THR A N 1
ATOM 627 C CA . THR A 1 85 ? 50.257 -11.614 -71.812 1.00 74.12 85 THR A CA 1
ATOM 628 C C . THR A 1 85 ? 49.700 -10.263 -71.355 1.00 74.12 85 THR A C 1
ATOM 630 O O . THR A 1 85 ? 49.990 -9.839 -70.235 1.00 74.12 85 THR A O 1
ATOM 633 N N . ALA A 1 86 ? 48.849 -9.600 -72.146 1.00 72.56 86 ALA A N 1
ATOM 634 C CA . ALA A 1 86 ? 48.138 -8.394 -71.713 1.00 72.56 86 ALA A CA 1
ATOM 635 C C . ALA A 1 86 ? 47.122 -8.685 -70.591 1.00 72.56 86 ALA A C 1
ATOM 637 O O . ALA A 1 86 ? 47.104 -7.979 -69.583 1.00 72.56 86 ALA A O 1
ATOM 638 N N . ALA A 1 87 ? 46.338 -9.761 -70.711 1.00 70.62 87 ALA A N 1
ATOM 639 C CA . ALA A 1 87 ? 45.365 -10.172 -69.699 1.00 70.62 87 ALA A CA 1
ATOM 640 C C . ALA A 1 87 ? 46.029 -10.661 -68.397 1.00 70.62 87 ALA A C 1
ATOM 642 O O . ALA A 1 87 ? 45.516 -10.419 -67.304 1.00 70.62 87 ALA A O 1
ATOM 643 N N . GLU A 1 88 ? 47.178 -11.336 -68.485 1.00 74.44 88 GLU A N 1
ATOM 644 C CA . GLU A 1 88 ? 47.983 -11.725 -67.323 1.00 74.44 88 GLU A CA 1
ATOM 645 C C . GLU A 1 88 ? 48.569 -10.505 -66.612 1.00 74.44 88 GLU A C 1
ATOM 647 O O . GLU A 1 88 ? 48.555 -10.447 -65.381 1.00 74.44 88 GLU A O 1
ATOM 652 N N . LYS A 1 89 ? 49.010 -9.495 -67.370 1.00 75.06 89 LYS A N 1
ATOM 653 C CA . LYS A 1 89 ? 49.506 -8.235 -66.814 1.00 75.06 89 LYS A CA 1
ATOM 654 C C . LYS A 1 89 ? 48.401 -7.435 -66.118 1.00 75.06 89 LYS A C 1
ATOM 656 O O . LYS A 1 89 ? 48.612 -6.980 -64.999 1.00 75.06 89 LYS A O 1
ATOM 661 N N . GLU A 1 90 ? 47.208 -7.336 -66.706 1.00 74.31 90 GLU A N 1
ATOM 662 C CA . GLU A 1 90 ? 46.058 -6.679 -66.064 1.00 74.31 90 GLU A CA 1
ATOM 663 C C . GLU A 1 90 ? 45.610 -7.399 -64.785 1.00 74.31 90 GLU A C 1
ATOM 665 O O . GLU A 1 90 ? 45.346 -6.750 -63.770 1.00 74.31 90 GLU A O 1
ATOM 670 N N . LYS A 1 91 ? 45.587 -8.739 -64.783 1.00 74.06 91 LYS A N 1
ATOM 671 C CA . LYS A 1 91 ? 45.297 -9.527 -63.574 1.00 74.06 91 LYS A CA 1
ATOM 672 C C . LYS A 1 91 ? 46.361 -9.341 -62.493 1.00 74.06 91 LYS A C 1
ATOM 674 O O . LYS A 1 91 ? 46.014 -9.222 -61.318 1.00 74.06 91 LYS A O 1
ATOM 679 N N . ALA A 1 92 ? 47.639 -9.288 -62.870 1.00 76.62 92 ALA A N 1
ATOM 680 C CA . ALA A 1 92 ? 48.732 -9.024 -61.938 1.00 76.62 92 ALA A CA 1
ATOM 681 C C . ALA A 1 92 ? 48.638 -7.611 -61.334 1.00 76.62 92 ALA A C 1
ATOM 683 O O . ALA A 1 92 ? 48.813 -7.444 -60.125 1.00 76.62 92 ALA A O 1
ATOM 684 N N . ASP A 1 93 ? 48.284 -6.608 -62.141 1.00 78.75 93 ASP A N 1
ATOM 685 C CA . ASP A 1 93 ? 48.099 -5.229 -61.686 1.00 78.75 93 ASP A CA 1
ATOM 686 C C . ASP A 1 93 ? 46.877 -5.086 -60.759 1.00 78.75 93 ASP A C 1
ATOM 688 O O . ASP A 1 93 ? 46.947 -4.383 -59.747 1.00 78.75 93 ASP A O 1
ATOM 692 N N . GLN A 1 94 ? 45.774 -5.791 -61.034 1.00 78.31 94 GLN A N 1
ATOM 693 C CA . GLN A 1 94 ? 44.605 -5.841 -60.144 1.00 78.31 94 GLN A CA 1
ATOM 694 C C . GLN A 1 94 ? 44.907 -6.549 -58.816 1.00 78.31 94 GLN A C 1
ATOM 696 O O . GLN A 1 94 ? 44.521 -6.052 -57.756 1.00 78.31 94 GLN A O 1
ATOM 701 N N . ALA A 1 95 ? 45.641 -7.666 -58.847 1.00 80.50 95 ALA A N 1
ATOM 702 C CA . ALA A 1 95 ? 46.055 -8.381 -57.640 1.00 80.50 95 ALA A CA 1
ATOM 703 C C . ALA A 1 95 ? 46.977 -7.525 -56.756 1.00 80.50 95 ALA A C 1
ATOM 705 O O . ALA A 1 95 ? 46.842 -7.513 -55.529 1.00 80.50 95 ALA A O 1
ATOM 706 N N . LYS A 1 96 ? 47.877 -6.753 -57.379 1.00 83.25 96 LYS A N 1
ATOM 707 C CA . LYS A 1 96 ? 48.751 -5.811 -56.676 1.00 83.25 96 LYS A CA 1
ATOM 708 C C . LYS A 1 96 ? 47.956 -4.676 -56.028 1.00 83.25 96 LYS A C 1
ATOM 710 O O . LYS A 1 96 ? 48.126 -4.435 -54.837 1.00 83.25 96 LYS A O 1
ATOM 715 N N . LYS A 1 97 ? 47.023 -4.056 -56.763 1.00 85.00 97 LYS A N 1
ATOM 716 C CA . LYS A 1 97 ? 46.119 -3.028 -56.217 1.00 85.00 97 LYS A CA 1
ATOM 717 C C . LYS A 1 97 ? 45.320 -3.549 -55.026 1.00 85.00 97 LYS A C 1
ATOM 719 O O . LYS A 1 97 ? 45.279 -2.887 -53.998 1.00 85.00 97 LYS A O 1
ATOM 724 N N . LEU A 1 98 ? 44.724 -4.737 -55.134 1.00 84.94 98 LEU A N 1
ATOM 725 C CA . LEU A 1 98 ? 43.974 -5.340 -54.031 1.00 84.94 98 LEU A CA 1
ATOM 726 C C . LEU A 1 98 ? 44.860 -5.563 -52.797 1.00 84.94 98 LEU A C 1
ATOM 728 O O . LEU A 1 98 ? 44.458 -5.232 -51.685 1.00 84.94 98 LEU A O 1
ATOM 732 N N . THR A 1 99 ? 46.080 -6.065 -52.999 1.00 87.06 99 THR A N 1
ATOM 733 C CA . THR A 1 99 ? 47.053 -6.281 -51.917 1.00 87.06 99 THR A CA 1
ATOM 734 C C . THR A 1 99 ? 47.402 -4.971 -51.209 1.00 87.06 99 THR A C 1
ATOM 736 O O . THR A 1 99 ? 47.402 -4.922 -49.979 1.00 87.06 99 THR A O 1
ATOM 739 N N . ASP A 1 100 ? 47.627 -3.894 -51.964 1.00 87.50 100 ASP A N 1
ATOM 740 C CA . ASP A 1 100 ? 47.923 -2.572 -51.405 1.00 87.50 100 ASP A CA 1
ATOM 741 C C . ASP A 1 100 ? 46.733 -2.016 -50.593 1.00 87.50 100 ASP A C 1
ATOM 743 O O . ASP A 1 100 ? 46.927 -1.456 -49.514 1.00 87.50 100 ASP A O 1
ATOM 747 N N . LYS A 1 101 ? 45.488 -2.230 -51.046 1.00 85.94 101 LYS A N 1
ATOM 748 C CA . LYS A 1 101 ? 44.271 -1.815 -50.315 1.00 85.94 101 LYS A CA 1
ATOM 749 C C . LYS A 1 101 ? 44.058 -2.610 -49.032 1.00 85.94 101 LYS A C 1
ATOM 751 O O . LYS A 1 101 ? 43.786 -2.023 -47.987 1.00 85.94 101 LYS A O 1
ATOM 756 N N . VAL A 1 102 ? 44.208 -3.933 -49.092 1.00 88.69 102 VAL A N 1
ATOM 757 C CA . VAL A 1 102 ? 44.127 -4.797 -47.905 1.00 88.69 102 VAL A CA 1
ATOM 758 C C . VAL A 1 102 ? 45.180 -4.378 -46.883 1.00 88.69 102 VAL A C 1
ATOM 760 O O . VAL A 1 102 ? 44.869 -4.293 -45.699 1.00 88.69 102 VAL A O 1
ATOM 763 N N . LYS A 1 103 ? 46.386 -4.023 -47.339 1.00 90.06 103 LYS A N 1
ATOM 764 C CA . LYS A 1 103 ? 47.445 -3.515 -46.468 1.00 90.06 103 LYS A CA 1
ATOM 765 C C . LYS A 1 103 ? 47.061 -2.206 -45.768 1.00 90.06 103 LYS A C 1
ATOM 767 O O . LYS A 1 103 ? 47.232 -2.102 -44.560 1.00 90.06 103 LYS A O 1
ATOM 772 N N . ILE A 1 104 ? 46.482 -1.237 -46.486 1.00 89.38 104 ILE A N 1
ATOM 773 C CA . ILE A 1 104 ? 45.989 0.022 -45.885 1.00 89.38 104 ILE A CA 1
ATOM 774 C C . ILE A 1 104 ? 44.970 -0.258 -44.768 1.00 89.38 104 ILE A C 1
ATOM 776 O O . ILE A 1 104 ? 45.008 0.389 -43.723 1.00 89.38 104 ILE A O 1
ATOM 780 N N . PHE A 1 105 ? 44.076 -1.228 -44.971 1.00 90.75 105 PHE A N 1
ATOM 781 C CA . PHE A 1 105 ? 43.086 -1.632 -43.971 1.00 90.75 105 PHE A CA 1
ATOM 782 C C . PHE A 1 105 ? 43.715 -2.323 -42.754 1.00 90.75 105 PHE A C 1
ATOM 784 O O . PHE A 1 105 ? 43.404 -1.967 -41.618 1.00 90.75 105 PHE A O 1
ATOM 791 N N . THR A 1 106 ? 44.612 -3.290 -42.970 1.00 89.25 106 THR A N 1
ATOM 792 C CA . THR A 1 106 ? 45.251 -4.023 -41.868 1.00 89.25 106 THR A CA 1
ATOM 793 C C . THR A 1 106 ? 46.155 -3.125 -41.034 1.00 89.25 106 THR A C 1
ATOM 795 O O . THR A 1 106 ? 46.089 -3.191 -39.808 1.00 89.25 106 THR A O 1
ATOM 798 N N . ASP A 1 107 ? 46.924 -2.244 -41.682 1.00 90.50 107 ASP A N 1
ATOM 799 C CA . ASP A 1 107 ? 47.830 -1.308 -41.009 1.00 90.50 107 ASP A CA 1
ATOM 800 C C . ASP A 1 107 ? 47.038 -0.301 -40.150 1.00 90.50 107 ASP A C 1
ATOM 802 O O . ASP A 1 107 ? 47.463 0.046 -39.048 1.00 90.50 107 ASP A O 1
ATOM 806 N N . ALA A 1 108 ? 45.850 0.123 -40.605 1.00 88.19 108 ALA A N 1
ATOM 807 C CA . ALA A 1 108 ? 44.966 1.002 -39.838 1.00 88.19 108 ALA A CA 1
ATOM 808 C C . ALA A 1 108 ? 44.401 0.327 -38.573 1.00 88.19 108 ALA A C 1
ATOM 810 O O . ALA A 1 108 ? 44.343 0.961 -37.520 1.00 88.19 108 ALA A O 1
ATOM 811 N N . ILE A 1 109 ? 44.022 -0.956 -38.646 1.00 87.38 109 ILE A N 1
ATOM 812 C CA . ILE A 1 109 ? 43.561 -1.729 -37.476 1.00 87.38 109 ILE A CA 1
ATOM 813 C C . ILE A 1 109 ? 44.716 -1.987 -36.498 1.00 87.38 109 ILE A C 1
ATOM 815 O O . ILE A 1 109 ? 44.527 -1.914 -35.283 1.00 87.38 109 ILE A O 1
ATOM 819 N N . ASP A 1 110 ? 45.920 -2.259 -37.004 1.00 88.25 110 ASP A N 1
ATOM 820 C CA . ASP A 1 110 ? 47.097 -2.484 -36.161 1.00 88.25 110 ASP A CA 1
ATOM 821 C C . ASP A 1 110 ? 47.511 -1.236 -35.384 1.00 88.25 110 ASP A C 1
ATOM 823 O O . ASP A 1 110 ? 47.821 -1.337 -34.192 1.00 88.25 110 ASP A O 1
ATOM 827 N N . ALA A 1 111 ? 47.431 -0.068 -36.023 1.00 87.19 111 ALA A N 1
ATOM 828 C CA . ALA A 1 111 ? 47.722 1.224 -35.411 1.00 87.19 111 ALA A CA 1
ATOM 829 C C . ALA A 1 111 ? 46.674 1.683 -34.375 1.00 87.19 111 ALA A C 1
ATOM 831 O O . ALA A 1 111 ? 46.922 2.651 -33.659 1.00 87.19 111 ALA A O 1
ATOM 832 N N . ALA A 1 112 ? 45.516 1.019 -34.271 1.00 85.12 112 ALA A N 1
ATOM 833 C CA . ALA A 1 112 ? 44.485 1.384 -33.305 1.00 85.12 112 ALA A CA 1
ATOM 834 C C . ALA A 1 112 ? 44.914 1.054 -31.861 1.00 85.12 112 ALA A C 1
ATOM 836 O O . ALA A 1 112 ? 45.210 -0.099 -31.520 1.00 85.12 112 ALA A O 1
ATOM 837 N N . GLU A 1 113 ? 44.924 2.070 -30.997 1.00 77.75 113 GLU A N 1
ATOM 838 C CA . GLU A 1 113 ? 45.192 1.944 -29.561 1.00 77.75 113 GLU A CA 1
ATOM 839 C C . GLU A 1 113 ? 43.918 1.523 -28.800 1.00 77.75 113 GLU A C 1
ATOM 841 O O . GLU A 1 113 ? 42.819 1.971 -29.120 1.00 77.75 113 GLU A O 1
ATOM 846 N N . GLY A 1 114 ? 44.050 0.662 -27.782 1.00 75.12 114 GLY A N 1
ATOM 847 C CA . GLY A 1 114 ? 42.936 0.248 -26.907 1.00 75.12 114 GLY A CA 1
ATOM 848 C C . GLY A 1 114 ? 42.225 -1.067 -27.271 1.00 75.12 114 GLY A C 1
ATOM 849 O O . GLY A 1 114 ? 41.407 -1.545 -26.485 1.00 75.12 114 GLY A O 1
ATOM 850 N N . LEU A 1 115 ? 42.567 -1.692 -28.403 1.00 82.81 115 LEU A N 1
ATOM 851 C CA . LEU A 1 115 ? 42.071 -3.016 -28.811 1.00 82.81 115 LEU A CA 1
ATOM 852 C C . LEU A 1 115 ? 43.055 -4.129 -28.419 1.00 82.81 115 LEU A C 1
ATOM 854 O O . LEU A 1 115 ? 44.263 -3.954 -28.580 1.00 82.81 115 LEU A O 1
ATOM 858 N N . SER A 1 116 ? 42.553 -5.278 -27.952 1.00 83.75 116 SER A N 1
ATOM 859 C CA . SER A 1 116 ? 43.383 -6.471 -27.719 1.00 83.75 116 SER A CA 1
ATOM 860 C C . SER A 1 116 ? 43.805 -7.143 -29.033 1.00 83.75 116 SER A C 1
ATOM 862 O O . SER A 1 116 ? 43.128 -7.006 -30.055 1.00 83.75 116 SER A O 1
ATOM 864 N N . ASP A 1 117 ? 44.898 -7.911 -29.006 1.00 82.31 117 ASP A N 1
ATOM 865 C CA . ASP A 1 117 ? 45.425 -8.616 -30.188 1.00 82.31 117 ASP A CA 1
ATOM 866 C C . ASP A 1 117 ? 44.426 -9.633 -30.773 1.00 82.31 117 ASP A C 1
ATOM 868 O O . ASP A 1 117 ? 44.341 -9.819 -31.990 1.00 82.31 117 ASP A O 1
ATOM 872 N N . GLU A 1 118 ? 43.610 -10.247 -29.914 1.00 83.19 118 GLU A N 1
ATOM 873 C CA . GLU A 1 118 ? 42.529 -11.159 -30.307 1.00 83.19 118 GLU A CA 1
ATOM 874 C C . GLU A 1 118 ? 41.441 -10.426 -31.108 1.00 83.19 118 GLU A C 1
ATOM 876 O O . GLU A 1 118 ? 41.073 -10.863 -32.198 1.00 83.19 118 GLU A O 1
ATOM 881 N N . VAL A 1 119 ? 40.989 -9.258 -30.628 1.00 82.75 119 VAL A N 1
ATOM 882 C CA . VAL A 1 119 ? 39.981 -8.438 -31.323 1.00 82.75 119 VAL A CA 1
ATOM 883 C C . VAL A 1 119 ? 40.542 -7.875 -32.629 1.00 82.75 119 VAL A C 1
ATOM 885 O O . VAL A 1 119 ? 39.850 -7.873 -33.643 1.00 82.75 119 VAL A O 1
ATOM 888 N N . LYS A 1 120 ? 41.813 -7.455 -32.656 1.00 84.69 120 LYS A N 1
ATOM 889 C CA . LYS A 1 120 ? 42.471 -7.007 -33.896 1.00 84.69 120 LYS A CA 1
ATOM 890 C C . LYS A 1 120 ? 42.527 -8.108 -34.955 1.00 84.69 120 LYS A C 1
ATOM 892 O O . LYS A 1 120 ? 42.399 -7.809 -36.139 1.00 84.6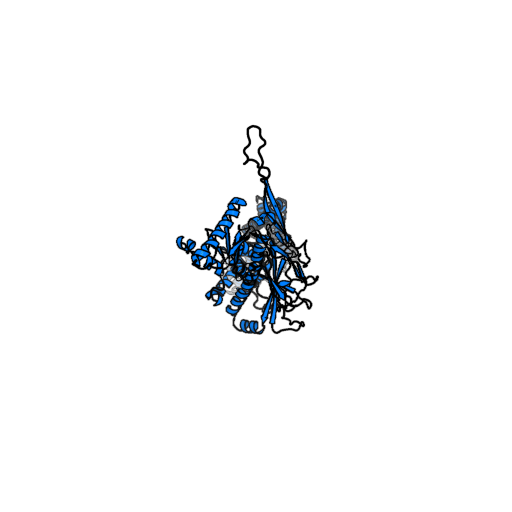9 120 LYS A O 1
ATOM 897 N N . THR A 1 121 ? 42.711 -9.363 -34.552 1.00 86.19 121 THR A N 1
ATOM 898 C CA . THR A 1 121 ? 42.751 -10.503 -35.480 1.00 86.19 121 THR A CA 1
ATOM 899 C C . THR A 1 121 ? 41.383 -10.752 -36.114 1.00 86.19 121 THR A C 1
ATOM 901 O O . THR A 1 121 ? 41.296 -10.890 -37.331 1.00 86.19 121 THR A O 1
ATOM 904 N N . GLU A 1 122 ? 40.318 -10.711 -35.313 1.00 84.25 122 GLU A N 1
ATOM 905 C CA . GLU A 1 122 ? 38.933 -10.881 -35.770 1.00 84.25 122 GLU A CA 1
ATOM 906 C C . GLU A 1 122 ? 38.492 -9.757 -36.721 1.00 84.25 122 GLU A C 1
ATOM 908 O O . GLU A 1 122 ? 37.957 -10.014 -37.796 1.00 84.25 122 GLU A O 1
ATOM 913 N N . LEU A 1 123 ? 38.784 -8.493 -36.392 1.00 86.50 123 LEU A N 1
ATOM 914 C CA . LEU A 1 123 ? 38.414 -7.356 -37.250 1.00 86.50 123 LEU A CA 1
ATOM 915 C C . LEU A 1 123 ? 39.083 -7.410 -38.633 1.00 86.50 123 LEU A C 1
ATOM 917 O O . LEU A 1 123 ? 38.532 -6.908 -39.615 1.00 86.50 123 LEU A O 1
ATOM 921 N N . LYS A 1 124 ? 40.260 -8.038 -38.735 1.00 86.44 124 LYS A N 1
ATOM 922 C CA . LYS A 1 124 ? 40.971 -8.214 -40.008 1.00 86.44 124 LYS A CA 1
ATOM 923 C C . LYS A 1 124 ? 40.348 -9.274 -40.915 1.00 86.44 124 LYS A C 1
ATOM 925 O O . LYS A 1 124 ? 40.677 -9.289 -42.100 1.00 86.44 124 LYS A O 1
ATOM 930 N N . GLU A 1 125 ? 39.447 -10.124 -40.424 1.00 86.69 125 GLU A N 1
ATOM 931 C CA . GLU A 1 125 ? 38.716 -11.084 -41.268 1.00 86.69 125 GLU A CA 1
ATOM 932 C C . GLU A 1 125 ? 37.816 -10.371 -42.288 1.00 86.69 125 GLU A C 1
ATOM 934 O O . GLU A 1 125 ? 37.612 -10.861 -43.395 1.00 86.69 125 GLU A O 1
ATOM 939 N N . ALA A 1 126 ? 37.389 -9.138 -41.991 1.00 84.81 126 ALA A N 1
ATOM 940 C CA . ALA A 1 126 ? 36.619 -8.302 -42.910 1.00 84.81 126 ALA A CA 1
ATOM 941 C C . ALA A 1 126 ? 37.407 -7.825 -44.153 1.00 84.81 126 ALA A C 1
ATOM 943 O O . ALA A 1 126 ? 36.833 -7.164 -45.022 1.00 84.81 126 ALA A O 1
ATOM 944 N N . LYS A 1 127 ? 38.699 -8.170 -44.278 1.00 82.38 127 LYS A N 1
ATOM 945 C CA . LYS A 1 127 ? 39.525 -7.881 -45.465 1.00 82.38 127 LYS A CA 1
ATOM 946 C C . LYS A 1 127 ? 38.939 -8.450 -46.763 1.00 82.38 127 LYS A C 1
ATOM 948 O O . LYS A 1 127 ? 39.176 -7.879 -47.823 1.00 82.38 127 LYS A O 1
ATOM 953 N N . ASP A 1 128 ? 38.153 -9.525 -46.678 1.00 83.06 128 ASP A N 1
ATOM 954 C CA . ASP A 1 128 ? 37.542 -10.192 -47.836 1.00 83.06 128 ASP A CA 1
ATOM 955 C C . ASP A 1 128 ? 36.442 -9.341 -48.501 1.00 83.06 128 ASP A C 1
ATOM 957 O O . ASP A 1 128 ? 36.044 -9.602 -49.635 1.00 83.06 128 ASP A O 1
ATOM 961 N N . LEU A 1 129 ? 35.968 -8.290 -47.820 1.00 82.62 129 LEU A N 1
ATOM 962 C CA . LEU A 1 129 ? 34.996 -7.326 -48.348 1.00 82.62 129 LEU A CA 1
ATOM 963 C C . LEU A 1 129 ? 35.655 -6.171 -49.123 1.00 82.62 129 LEU A C 1
ATOM 965 O O . LEU A 1 129 ? 34.953 -5.334 -49.693 1.00 82.62 129 LEU A O 1
ATOM 969 N N . ILE A 1 130 ? 36.991 -6.108 -49.152 1.00 85.75 130 ILE A N 1
ATOM 970 C CA . ILE A 1 130 ? 37.742 -5.082 -49.879 1.00 85.75 130 ILE A CA 1
ATOM 971 C C . ILE A 1 130 ? 37.879 -5.509 -51.339 1.00 85.75 130 ILE A C 1
ATOM 973 O O . ILE A 1 130 ? 38.357 -6.599 -51.640 1.00 85.75 130 ILE A O 1
ATOM 977 N N . SER A 1 131 ? 37.504 -4.624 -52.261 1.00 84.56 131 SER A N 1
ATOM 978 C CA . SER A 1 131 ? 37.707 -4.829 -53.699 1.00 84.56 131 SER A CA 1
ATOM 979 C C . SER A 1 131 ? 38.757 -3.868 -54.259 1.00 84.56 131 SER A C 1
ATOM 981 O O . SER A 1 131 ? 39.008 -2.799 -53.699 1.00 84.56 131 SER A O 1
ATOM 983 N N . ALA A 1 132 ? 39.368 -4.237 -55.389 1.00 79.25 132 ALA A N 1
ATOM 984 C CA . ALA A 1 132 ? 40.414 -3.439 -56.039 1.00 79.25 132 ALA A CA 1
ATOM 985 C C . ALA A 1 132 ? 39.927 -2.054 -56.520 1.00 79.25 132 ALA A C 1
ATOM 987 O O . ALA A 1 132 ? 40.744 -1.151 -56.700 1.00 79.25 132 ALA A O 1
ATOM 988 N N . GLU A 1 133 ? 38.612 -1.886 -56.691 1.00 77.56 133 GLU A N 1
ATOM 989 C CA . GLU A 1 133 ? 37.969 -0.656 -57.172 1.00 77.56 133 GLU A CA 1
ATOM 990 C C . GLU A 1 133 ? 37.661 0.353 -56.051 1.00 77.56 133 GLU A C 1
ATOM 992 O O . GLU A 1 133 ? 37.264 1.486 -56.323 1.00 77.56 133 GLU A O 1
ATOM 997 N N . MET A 1 134 ? 37.841 -0.024 -54.779 1.00 84.12 134 MET A N 1
ATOM 998 C CA . MET A 1 134 ? 37.607 0.888 -53.656 1.00 84.12 134 MET A CA 1
ATOM 999 C C . MET A 1 134 ? 38.672 1.990 -53.596 1.00 84.12 134 MET A C 1
ATOM 1001 O O . MET A 1 134 ? 39.879 1.747 -53.729 1.00 84.12 134 MET A O 1
ATOM 1005 N N . SER A 1 135 ? 38.246 3.226 -53.330 1.00 87.69 135 SER A N 1
ATOM 1006 C CA . SER A 1 135 ? 39.181 4.328 -53.078 1.00 87.69 135 SER A CA 1
ATOM 1007 C C . SER A 1 135 ? 39.907 4.145 -51.738 1.00 87.69 135 SER A C 1
ATOM 1009 O O . SER A 1 135 ? 39.399 3.486 -50.831 1.00 87.69 135 SER A O 1
ATOM 1011 N N . ASP A 1 136 ? 41.100 4.731 -51.588 1.00 84.81 136 ASP A N 1
ATOM 1012 C CA . ASP A 1 136 ? 41.848 4.653 -50.317 1.00 84.81 136 ASP A CA 1
ATOM 1013 C C . ASP A 1 136 ? 41.041 5.232 -49.146 1.00 84.81 136 ASP A C 1
ATOM 1015 O O . ASP A 1 136 ? 41.069 4.694 -48.041 1.00 84.81 136 ASP A O 1
ATOM 1019 N N . ASP A 1 137 ? 40.258 6.283 -49.399 1.00 83.56 137 ASP A N 1
ATOM 1020 C CA . ASP A 1 137 ? 39.381 6.896 -48.399 1.00 83.56 137 ASP A CA 1
ATOM 1021 C C . ASP A 1 137 ? 38.221 5.978 -47.994 1.00 83.56 137 ASP A C 1
ATOM 1023 O O . ASP A 1 137 ? 37.828 5.961 -46.828 1.00 83.56 137 ASP A O 1
ATOM 1027 N N . GLN A 1 138 ? 37.673 5.188 -48.925 1.00 83.19 138 GLN A N 1
ATOM 1028 C CA . GLN A 1 138 ? 36.642 4.194 -48.608 1.00 83.19 138 GLN A CA 1
ATOM 1029 C C . GLN A 1 138 ? 37.204 3.068 -47.738 1.00 83.19 138 GLN A C 1
ATOM 1031 O O . GLN A 1 138 ? 36.551 2.656 -46.781 1.00 83.19 138 GLN A O 1
ATOM 1036 N N . VAL A 1 139 ? 38.423 2.609 -48.029 1.00 87.44 139 VAL A N 1
ATOM 1037 C CA . VAL A 1 139 ? 39.103 1.571 -47.241 1.00 87.44 139 VAL A CA 1
ATOM 1038 C C . VAL A 1 139 ? 39.448 2.076 -45.835 1.00 87.44 139 VAL A C 1
ATOM 1040 O O . VAL A 1 139 ? 39.226 1.361 -44.860 1.00 87.44 139 VAL A O 1
ATOM 1043 N N . LYS A 1 140 ? 39.900 3.329 -45.699 1.00 87.31 140 LYS A N 1
ATOM 1044 C CA . LYS A 1 140 ? 40.149 3.959 -44.390 1.00 87.31 140 LYS A CA 1
ATOM 1045 C C . LYS A 1 140 ? 38.874 4.129 -43.567 1.00 87.31 140 LYS A C 1
ATOM 1047 O O . LYS A 1 140 ? 38.854 3.731 -42.410 1.00 87.31 140 LYS A O 1
ATOM 1052 N N . LYS A 1 141 ? 37.786 4.630 -44.164 1.00 84.94 141 LYS A N 1
ATOM 1053 C CA . LYS A 1 141 ? 36.480 4.729 -43.481 1.00 84.94 141 LYS A CA 1
ATOM 1054 C C . LYS A 1 141 ? 35.938 3.366 -43.062 1.00 84.94 141 LYS A C 1
ATOM 1056 O O . LYS A 1 141 ? 35.306 3.241 -42.016 1.00 84.94 141 LYS A O 1
ATOM 1061 N N . PHE A 1 142 ? 36.178 2.338 -43.872 1.00 86.69 142 PHE A N 1
ATOM 1062 C CA . PHE A 1 142 ? 35.818 0.972 -43.515 1.00 86.69 142 PHE A CA 1
ATOM 1063 C C . PHE A 1 142 ? 36.640 0.466 -42.319 1.00 86.69 142 PHE A C 1
ATOM 1065 O O . PHE A 1 142 ? 36.060 -0.088 -41.388 1.00 86.69 142 PHE A O 1
ATOM 1072 N N . ALA A 1 143 ? 37.951 0.736 -42.281 1.00 86.81 143 ALA A N 1
ATOM 1073 C CA . ALA A 1 143 ? 38.796 0.442 -41.122 1.00 86.81 143 ALA A CA 1
ATOM 1074 C C . ALA A 1 143 ? 38.340 1.195 -39.858 1.00 86.81 143 ALA A C 1
ATOM 1076 O O . ALA A 1 143 ? 38.216 0.587 -38.800 1.00 86.81 143 ALA A O 1
ATOM 1077 N N . GLU A 1 144 ? 38.015 2.488 -39.959 1.00 85.88 144 GLU A N 1
ATOM 1078 C CA . GLU A 1 144 ? 37.487 3.294 -38.844 1.00 85.88 144 GLU A CA 1
ATOM 1079 C C . GLU A 1 144 ? 36.174 2.728 -38.279 1.00 85.88 144 GLU A C 1
ATOM 1081 O O . GLU A 1 144 ? 35.978 2.686 -37.060 1.00 85.88 144 GLU A O 1
ATOM 1086 N N . ASN A 1 145 ? 35.285 2.243 -39.150 1.00 85.31 145 ASN A N 1
ATOM 1087 C CA . ASN A 1 145 ? 34.050 1.583 -38.733 1.00 85.31 145 ASN A CA 1
ATOM 1088 C C . ASN A 1 145 ? 34.348 0.280 -37.963 1.00 85.31 145 ASN A C 1
ATOM 1090 O O . ASN A 1 145 ? 33.829 0.067 -36.867 1.00 85.31 145 ASN A O 1
ATOM 1094 N N . GLN A 1 146 ? 35.269 -0.547 -38.469 1.00 86.56 146 GLN A N 1
ATOM 1095 C CA . GLN A 1 146 ? 35.697 -1.771 -37.779 1.00 86.56 146 GLN A CA 1
ATOM 1096 C C . GLN A 1 146 ? 36.361 -1.486 -36.424 1.00 86.56 146 GLN A C 1
ATOM 1098 O O . GLN A 1 146 ? 36.054 -2.145 -35.434 1.00 86.56 146 GLN A O 1
ATOM 1103 N N . ILE A 1 147 ? 37.207 -0.456 -36.336 1.00 85.12 147 ILE A N 1
ATOM 1104 C CA . ILE A 1 147 ? 37.826 -0.017 -35.074 1.00 85.12 147 ILE A CA 1
ATOM 1105 C C . ILE A 1 147 ? 36.755 0.444 -34.074 1.00 85.12 147 ILE A C 1
ATOM 1107 O O . ILE A 1 147 ? 36.826 0.115 -32.890 1.00 85.12 147 ILE A O 1
ATOM 1111 N N . THR A 1 148 ? 35.724 1.154 -34.541 1.00 84.00 148 THR A N 1
ATOM 1112 C CA . THR A 1 148 ? 34.593 1.583 -33.703 1.00 84.00 148 THR A CA 1
ATOM 1113 C C . THR A 1 148 ? 33.834 0.382 -33.131 1.00 84.00 148 THR A C 1
ATOM 1115 O O . THR A 1 148 ? 33.560 0.348 -31.929 1.00 84.00 148 THR A O 1
ATOM 1118 N N . HIS A 1 149 ? 33.563 -0.636 -33.952 1.00 81.00 149 HIS A N 1
ATOM 1119 C CA . HIS A 1 149 ? 32.975 -1.899 -33.494 1.00 81.00 149 HIS A CA 1
ATOM 1120 C C . HIS A 1 149 ? 33.877 -2.639 -32.494 1.00 81.00 149 HIS A C 1
ATOM 1122 O O . HIS A 1 149 ? 33.397 -3.114 -31.461 1.00 81.00 149 HIS A O 1
ATOM 1128 N N . GLY A 1 150 ? 35.188 -2.680 -32.742 1.00 81.88 150 GLY A N 1
ATOM 1129 C CA . GLY A 1 150 ? 36.170 -3.242 -31.814 1.00 81.88 150 GLY A CA 1
ATOM 1130 C C . GLY A 1 150 ? 36.149 -2.568 -30.444 1.00 81.88 150 GLY A C 1
ATOM 1131 O O . GLY A 1 150 ? 36.123 -3.245 -29.416 1.00 81.88 150 GLY A O 1
ATOM 1132 N N . ASN A 1 151 ? 36.096 -1.235 -30.416 1.00 81.19 151 ASN A N 1
ATOM 1133 C CA . ASN A 1 151 ? 36.073 -0.462 -29.175 1.00 81.19 151 ASN A CA 1
ATOM 1134 C C . ASN A 1 151 ? 34.803 -0.740 -28.358 1.00 81.19 151 ASN A C 1
ATOM 1136 O O . ASN A 1 151 ? 34.876 -0.911 -27.142 1.00 81.19 151 ASN A O 1
ATOM 1140 N N . GLN A 1 152 ? 33.646 -0.868 -29.014 1.00 76.94 152 GLN A N 1
ATOM 1141 C CA . GLN A 1 152 ? 32.398 -1.267 -28.349 1.00 76.94 152 GLN A CA 1
ATOM 1142 C C . GLN A 1 152 ? 32.503 -2.668 -27.726 1.00 76.94 152 GLN A C 1
ATOM 1144 O O . GLN A 1 152 ? 32.050 -2.885 -26.600 1.00 76.94 152 GLN A O 1
ATOM 1149 N N . LYS A 1 153 ? 33.151 -3.611 -28.421 1.00 79.12 153 LYS A N 1
ATOM 1150 C CA . LYS A 1 153 ? 33.378 -4.973 -27.919 1.00 79.12 153 LYS A CA 1
ATOM 1151 C C . LYS A 1 153 ? 34.315 -4.989 -26.707 1.00 79.12 153 LYS A C 1
ATOM 1153 O O . LYS A 1 153 ? 34.017 -5.659 -25.720 1.00 79.12 153 LYS A O 1
ATOM 1158 N N . MET A 1 154 ? 35.394 -4.205 -26.740 1.00 76.94 154 MET A N 1
ATOM 1159 C CA . MET A 1 154 ? 36.322 -4.059 -25.610 1.00 76.94 154 MET A CA 1
ATOM 1160 C C . MET A 1 154 ? 35.643 -3.475 -24.368 1.00 76.94 154 MET A C 1
ATOM 1162 O O . MET A 1 154 ? 35.881 -3.965 -23.265 1.00 76.94 154 MET A O 1
ATOM 1166 N N . VAL A 1 155 ? 34.747 -2.495 -24.535 1.00 73.06 155 VAL A N 1
ATOM 1167 C CA . VAL A 1 155 ? 33.919 -1.975 -23.433 1.00 73.06 155 VAL A CA 1
ATOM 1168 C C . VAL A 1 155 ? 33.032 -3.078 -22.852 1.00 73.06 155 VAL A C 1
ATOM 1170 O O . VAL A 1 155 ? 32.951 -3.200 -21.634 1.00 73.06 155 VAL A O 1
ATOM 1173 N N . GLY A 1 156 ? 32.425 -3.927 -23.688 1.00 66.06 156 GLY A N 1
ATOM 1174 C CA . GLY A 1 156 ? 31.646 -5.085 -23.233 1.00 66.06 156 GLY A CA 1
ATOM 1175 C C . GLY A 1 156 ? 32.469 -6.095 -22.423 1.00 66.06 156 GLY A C 1
ATOM 1176 O O . GLY A 1 156 ? 32.025 -6.551 -21.369 1.00 66.06 156 GLY A O 1
ATOM 1177 N N . ILE A 1 157 ? 33.695 -6.397 -22.863 1.00 70.62 157 ILE A N 1
ATOM 1178 C CA . ILE A 1 157 ? 34.628 -7.284 -22.146 1.00 70.62 157 ILE A CA 1
ATOM 1179 C C . ILE A 1 157 ? 35.044 -6.667 -20.803 1.00 70.62 157 ILE A C 1
ATOM 1181 O O . ILE A 1 157 ? 35.046 -7.355 -19.783 1.00 70.62 157 ILE A O 1
ATOM 1185 N N . GLN A 1 158 ? 35.346 -5.366 -20.771 1.00 70.50 158 GLN A N 1
ATOM 1186 C CA . GLN A 1 158 ? 35.689 -4.653 -19.537 1.00 70.50 158 GLN A CA 1
ATOM 1187 C C . GLN A 1 158 ? 34.512 -4.601 -18.557 1.00 70.50 158 GLN A C 1
ATOM 1189 O O . GLN A 1 158 ? 34.702 -4.852 -17.369 1.00 70.50 158 GLN A O 1
ATOM 1194 N N . LEU A 1 159 ? 33.290 -4.352 -19.039 1.00 61.34 159 LEU A N 1
ATOM 1195 C CA . LEU A 1 159 ? 32.080 -4.385 -18.212 1.00 61.34 159 LEU A CA 1
ATOM 1196 C C . LEU A 1 159 ? 31.847 -5.782 -17.617 1.00 61.34 159 LEU A C 1
ATOM 1198 O O . LEU A 1 159 ? 31.575 -5.908 -16.423 1.00 61.34 159 LEU A O 1
ATOM 1202 N N . SER A 1 160 ? 32.032 -6.828 -18.431 1.00 62.78 160 SER A N 1
ATOM 1203 C CA . SER A 1 160 ? 31.947 -8.223 -17.988 1.00 62.78 160 SER A CA 1
ATOM 1204 C C . SER A 1 160 ? 33.021 -8.567 -16.951 1.00 62.78 160 SER A C 1
ATOM 1206 O O . SER A 1 160 ? 32.737 -9.282 -15.992 1.00 62.78 160 SER A O 1
ATOM 1208 N N . GLY A 1 161 ? 34.243 -8.046 -17.106 1.00 63.03 161 GLY A N 1
ATOM 1209 C CA . GLY A 1 161 ? 35.335 -8.208 -16.141 1.00 63.03 161 GLY A CA 1
ATOM 1210 C C . GLY A 1 161 ? 35.104 -7.475 -14.814 1.00 63.03 161 GLY A C 1
ATOM 1211 O O . GLY A 1 161 ? 35.610 -7.904 -13.780 1.00 63.03 161 GLY A O 1
ATOM 1212 N N . LEU A 1 162 ? 34.290 -6.414 -14.818 1.00 68.06 162 LEU A N 1
ATOM 1213 C CA . LEU A 1 162 ? 33.866 -5.666 -13.626 1.00 68.06 162 LEU A CA 1
ATOM 1214 C C . LEU A 1 162 ? 32.686 -6.318 -12.879 1.00 68.06 162 LEU A C 1
ATOM 1216 O O . LEU A 1 162 ? 32.168 -5.739 -11.926 1.00 68.06 162 LEU A O 1
ATOM 1220 N N . GLY A 1 163 ? 32.263 -7.522 -13.280 1.00 48.12 163 GLY A N 1
ATOM 1221 C CA . GLY A 1 163 ? 31.188 -8.266 -12.619 1.00 48.12 163 GLY A CA 1
ATOM 1222 C C . GLY A 1 163 ? 29.777 -7.897 -13.085 1.00 48.12 163 GLY A C 1
ATOM 1223 O O . GLY A 1 163 ? 28.806 -8.422 -12.540 1.00 48.12 163 GLY A O 1
ATOM 1224 N N . PHE A 1 164 ? 29.637 -7.057 -14.116 1.00 50.56 164 PHE A N 1
ATOM 1225 C CA . PHE A 1 164 ? 28.367 -6.889 -14.821 1.00 50.56 164 PHE A CA 1
ATOM 1226 C C . PHE A 1 164 ? 28.218 -8.036 -15.821 1.00 50.56 164 PHE A C 1
ATOM 1228 O O . PHE A 1 164 ? 28.650 -7.944 -16.967 1.00 50.56 164 PHE A O 1
ATOM 1235 N N . GLY A 1 165 ? 27.663 -9.160 -15.361 1.00 50.34 165 GLY A N 1
ATOM 1236 C CA . GLY A 1 165 ? 27.424 -10.325 -16.209 1.00 50.34 165 GLY A CA 1
ATOM 1237 C C . GLY A 1 165 ? 26.591 -9.967 -17.443 1.00 50.34 165 GLY A C 1
ATOM 1238 O O . GLY A 1 165 ? 25.602 -9.239 -17.353 1.00 50.34 165 GLY A O 1
ATOM 1239 N N . SER A 1 166 ? 26.982 -10.500 -18.600 1.00 43.28 166 SER A N 1
ATOM 1240 C CA . SER A 1 166 ? 26.162 -10.484 -19.808 1.00 43.28 166 SER A CA 1
ATOM 1241 C C . SER A 1 166 ? 24.841 -11.199 -19.520 1.00 43.28 166 SER A C 1
ATOM 1243 O O . SER A 1 166 ? 24.829 -12.416 -19.317 1.00 43.28 166 SER A O 1
ATOM 1245 N N . ALA A 1 167 ? 23.726 -10.466 -19.489 1.00 46.47 167 ALA A N 1
ATOM 1246 C CA . ALA A 1 167 ? 22.420 -11.108 -19.471 1.00 46.47 167 ALA A CA 1
ATOM 1247 C C . ALA A 1 167 ? 22.257 -11.918 -20.764 1.00 46.47 167 ALA A C 1
ATOM 1249 O O . ALA A 1 167 ? 22.554 -11.435 -21.857 1.00 46.47 167 ALA A O 1
ATOM 1250 N N . ALA A 1 168 ? 21.785 -13.155 -20.642 1.00 35.97 168 ALA A N 1
ATOM 1251 C CA . ALA A 1 168 ? 21.338 -13.926 -21.789 1.00 35.97 168 ALA A CA 1
ATOM 1252 C C . ALA A 1 168 ? 20.057 -13.272 -22.338 1.00 35.97 168 ALA A C 1
ATOM 1254 O O . ALA A 1 168 ? 18.984 -13.391 -21.750 1.00 35.97 168 ALA A O 1
ATOM 1255 N N . GLY A 1 169 ? 20.197 -12.523 -23.431 1.00 46.44 169 GLY A N 1
ATOM 1256 C CA . GLY A 1 169 ? 19.130 -11.754 -24.073 1.00 46.44 169 GLY A CA 1
ATOM 1257 C C . GLY A 1 169 ? 19.673 -10.454 -24.665 1.00 46.44 169 GLY A C 1
ATOM 1258 O O . GLY A 1 169 ? 20.724 -9.974 -24.252 1.00 46.44 169 GLY A O 1
ATOM 1259 N N . SER A 1 170 ? 18.977 -9.884 -25.652 1.00 40.81 170 SER A N 1
ATOM 1260 C CA . SER A 1 170 ? 19.350 -8.608 -26.278 1.00 40.81 170 SER A CA 1
ATOM 1261 C C . SER A 1 170 ? 19.346 -7.468 -25.249 1.00 40.81 170 SER A C 1
ATOM 1263 O O . SER A 1 170 ? 18.332 -6.805 -25.044 1.00 40.81 170 SER A O 1
ATOM 1265 N N . LEU A 1 171 ? 20.488 -7.227 -24.603 1.00 45.75 171 LEU A N 1
ATOM 1266 C CA . LEU A 1 171 ? 20.774 -6.017 -23.835 1.00 45.75 171 LEU A CA 1
ATOM 1267 C C . LEU A 1 171 ? 21.133 -4.894 -24.805 1.00 45.75 171 LEU A C 1
ATOM 1269 O O . LEU A 1 171 ? 22.284 -4.495 -24.946 1.00 45.75 171 LEU A O 1
ATOM 1273 N N . THR A 1 172 ? 20.128 -4.380 -25.493 1.00 42.62 172 THR A N 1
ATOM 1274 C CA . THR A 1 172 ? 20.240 -3.115 -26.208 1.00 42.62 172 THR A CA 1
ATOM 1275 C C . THR A 1 172 ? 19.178 -2.183 -25.678 1.00 42.62 172 THR A C 1
ATOM 1277 O O . THR A 1 172 ? 18.271 -1.847 -26.408 1.00 42.62 172 THR A O 1
ATOM 1280 N N . GLN A 1 173 ? 19.303 -1.677 -24.447 1.00 48.44 173 GLN A N 1
ATOM 1281 C CA . GLN A 1 173 ? 18.774 -0.329 -24.222 1.00 48.44 173 GLN A CA 1
ATOM 1282 C C . GLN A 1 173 ? 19.681 0.637 -24.990 1.00 48.44 173 GLN A C 1
ATOM 1284 O O . GLN A 1 173 ? 20.584 1.252 -24.428 1.00 48.44 173 GLN A O 1
ATOM 1289 N N . THR A 1 174 ? 19.511 0.721 -26.311 1.00 54.47 174 THR A N 1
ATOM 1290 C CA . THR A 1 174 ? 20.048 1.864 -27.038 1.00 54.47 174 THR A CA 1
ATOM 1291 C C . THR A 1 174 ? 19.214 3.083 -26.636 1.00 54.47 174 THR A C 1
ATOM 1293 O O . THR A 1 174 ? 18.004 2.954 -26.425 1.00 54.47 174 THR A O 1
ATOM 1296 N N . PRO A 1 175 ? 19.809 4.284 -26.555 1.00 57.91 175 PRO A N 1
ATOM 1297 C CA . PRO A 1 175 ? 19.058 5.530 -26.393 1.00 57.91 175 PRO A CA 1
ATOM 1298 C C . PRO A 1 175 ? 17.899 5.682 -27.395 1.00 57.91 175 PRO A C 1
ATOM 1300 O O . PRO A 1 175 ? 16.940 6.401 -27.126 1.00 57.91 175 PRO A O 1
ATOM 1303 N N . ASP A 1 176 ? 17.962 4.986 -28.535 1.00 56.62 176 ASP A N 1
ATOM 1304 C CA . ASP A 1 176 ? 16.900 4.953 -29.538 1.00 56.62 176 ASP A CA 1
ATOM 1305 C C . ASP A 1 176 ? 15.637 4.202 -29.082 1.00 56.62 176 ASP A C 1
ATOM 1307 O O . ASP A 1 176 ? 14.545 4.666 -29.392 1.00 56.62 176 ASP A O 1
ATOM 1311 N N . GLN A 1 177 ? 15.727 3.145 -28.263 1.00 60.78 177 GLN A N 1
ATOM 1312 C CA . GLN A 1 177 ? 14.534 2.437 -27.757 1.00 60.78 177 GLN A CA 1
ATOM 1313 C C . GLN A 1 177 ? 13.669 3.319 -26.843 1.00 60.78 177 GLN A C 1
ATOM 1315 O O . GLN A 1 177 ? 12.446 3.354 -26.968 1.00 60.78 177 GLN A O 1
ATOM 1320 N N . GLN A 1 178 ? 14.308 4.078 -25.945 1.00 62.69 178 GLN A N 1
ATOM 1321 C CA . GLN A 1 178 ? 13.613 5.046 -25.087 1.00 62.69 178 GLN A CA 1
ATOM 1322 C C . GLN A 1 178 ? 13.049 6.219 -25.898 1.00 62.69 178 GLN A C 1
ATOM 1324 O O . GLN A 1 178 ? 11.977 6.739 -25.594 1.00 62.69 178 GLN A O 1
ATOM 1329 N N . ARG A 1 179 ? 13.737 6.638 -26.967 1.00 69.62 179 ARG A N 1
ATOM 1330 C CA . ARG A 1 179 ? 13.222 7.680 -27.867 1.00 69.62 179 ARG A CA 1
ATOM 1331 C C . ARG A 1 179 ? 11.949 7.242 -28.579 1.00 69.62 179 ARG A C 1
ATOM 1333 O O . ARG A 1 179 ? 11.063 8.072 -28.756 1.00 69.62 179 ARG A O 1
ATOM 1340 N N . GLU A 1 180 ? 11.833 5.976 -28.968 1.00 73.00 180 GLU A N 1
ATOM 1341 C CA . GLU A 1 180 ? 10.635 5.468 -29.640 1.00 73.00 180 GLU A CA 1
ATOM 1342 C C . GLU A 1 180 ? 9.397 5.479 -28.734 1.00 73.00 180 GLU A C 1
ATOM 1344 O O . GLU A 1 180 ? 8.339 5.948 -29.164 1.00 73.00 180 GLU A O 1
ATOM 1349 N N . SER A 1 181 ? 9.518 5.045 -27.472 1.00 72.19 181 SER A N 1
ATOM 1350 C CA . SER A 1 181 ? 8.395 5.074 -26.521 1.00 72.19 181 SER A CA 1
ATOM 1351 C C . SER A 1 181 ? 7.978 6.505 -26.151 1.00 72.19 181 SER A C 1
ATOM 1353 O O . SER A 1 181 ? 6.782 6.792 -26.020 1.00 72.19 181 SER A O 1
ATOM 1355 N N . LEU A 1 182 ? 8.943 7.428 -26.064 1.00 76.25 182 LEU A N 1
ATOM 1356 C CA . LEU A 1 182 ? 8.705 8.859 -25.857 1.00 76.25 182 LEU A CA 1
ATOM 1357 C C . LEU A 1 182 ? 8.018 9.527 -27.057 1.00 76.25 182 LEU A C 1
ATOM 1359 O O . LEU A 1 182 ? 7.088 10.311 -26.874 1.00 76.25 182 LEU A O 1
ATOM 1363 N N . GLN A 1 183 ? 8.439 9.220 -28.287 1.00 76.50 183 GLN A N 1
ATOM 1364 C CA . GLN A 1 183 ? 7.804 9.750 -29.500 1.00 76.50 183 GLN A CA 1
ATOM 1365 C C . GLN A 1 183 ? 6.353 9.279 -29.626 1.00 76.50 183 GLN A C 1
ATOM 1367 O O . GLN A 1 183 ? 5.464 10.085 -29.910 1.00 76.50 183 GLN A O 1
ATOM 1372 N N . LEU A 1 184 ? 6.105 7.992 -29.364 1.00 74.81 184 LEU A N 1
ATOM 1373 C CA . LEU A 1 184 ? 4.759 7.421 -29.345 1.00 74.81 184 LEU A CA 1
ATOM 1374 C C . LEU A 1 184 ? 3.876 8.125 -28.304 1.00 74.81 184 LEU A C 1
ATOM 1376 O O . LEU A 1 184 ? 2.756 8.541 -28.602 1.00 74.81 184 LEU A O 1
ATOM 1380 N N . GLN A 1 185 ? 4.410 8.347 -27.102 1.00 76.75 185 GLN A N 1
ATOM 1381 C CA . GLN A 1 185 ? 3.723 9.106 -26.059 1.00 76.75 185 GLN A CA 1
ATOM 1382 C C . GLN A 1 185 ? 3.392 10.535 -26.488 1.00 76.75 185 GLN A C 1
ATOM 1384 O O . GLN A 1 185 ? 2.279 10.990 -26.247 1.00 76.75 185 GLN A O 1
ATOM 1389 N N . GLN A 1 186 ? 4.327 11.260 -27.106 1.00 78.88 186 GLN A N 1
ATOM 1390 C CA . GLN A 1 186 ? 4.090 12.646 -27.520 1.00 78.88 186 GLN A CA 1
ATOM 1391 C C . GLN A 1 186 ? 2.926 12.752 -28.510 1.00 78.88 186 GLN A C 1
ATOM 1393 O O . GLN A 1 186 ? 2.083 13.642 -28.377 1.00 78.88 186 GLN A O 1
ATOM 1398 N N . GLN A 1 187 ? 2.843 11.823 -29.464 1.00 75.75 187 GLN A N 1
ATOM 1399 C CA . GLN A 1 187 ? 1.731 11.760 -30.415 1.00 75.75 187 GLN A CA 1
ATOM 1400 C C . GLN A 1 187 ? 0.398 11.487 -29.710 1.00 75.75 187 GLN A C 1
ATOM 1402 O O . GLN A 1 187 ? -0.615 12.116 -30.010 1.00 75.75 187 GLN A O 1
ATOM 1407 N N . ILE A 1 188 ? 0.397 10.587 -28.733 1.00 75.19 188 ILE A N 1
ATOM 1408 C CA . ILE A 1 188 ? -0.795 10.236 -27.959 1.00 75.19 188 ILE A CA 1
ATOM 1409 C C . ILE A 1 188 ? -1.251 11.387 -27.069 1.00 75.19 188 ILE A C 1
ATOM 1411 O O . ILE A 1 188 ? -2.429 11.735 -27.069 1.00 75.19 188 ILE A O 1
ATOM 1415 N N . HIS A 1 189 ? -0.329 12.026 -26.353 1.00 81.00 189 HIS A N 1
ATOM 1416 C CA . HIS A 1 189 ? -0.613 13.190 -25.514 1.00 81.00 189 HIS A CA 1
ATOM 1417 C C . HIS A 1 189 ? -1.189 14.343 -26.331 1.00 81.00 189 HIS A C 1
ATOM 1419 O O . HIS A 1 189 ? -2.141 14.981 -25.886 1.00 81.00 189 HIS A O 1
ATOM 1425 N N . ALA A 1 190 ? -0.669 14.584 -27.539 1.00 79.44 190 ALA A N 1
ATOM 1426 C CA . ALA A 1 190 ? -1.204 15.606 -28.434 1.00 79.44 190 ALA A CA 1
ATOM 1427 C C . ALA A 1 190 ? -2.686 15.370 -28.774 1.00 79.44 190 ALA A C 1
ATOM 1429 O O . ALA A 1 190 ? -3.452 16.331 -28.828 1.00 79.44 190 ALA A O 1
ATOM 1430 N N . ASN A 1 191 ? -3.096 14.110 -28.941 1.00 72.00 191 ASN A N 1
ATOM 1431 C CA . ASN A 1 191 ? -4.484 13.753 -29.220 1.00 72.00 191 ASN A CA 1
ATOM 1432 C C . ASN A 1 191 ? -5.354 13.691 -27.950 1.00 72.00 191 ASN A C 1
ATOM 1434 O O . ASN A 1 191 ? -6.478 14.187 -27.958 1.00 72.00 191 ASN A O 1
ATOM 1438 N N . LEU A 1 192 ? -4.843 13.171 -26.827 1.00 73.31 192 LEU A N 1
ATOM 1439 C CA . LEU A 1 192 ? -5.568 13.147 -25.546 1.00 73.31 192 LEU A CA 1
ATOM 1440 C C . LEU A 1 192 ? -5.901 14.538 -25.032 1.00 73.31 192 LEU A C 1
ATOM 1442 O O . LEU A 1 192 ? -6.994 14.749 -24.509 1.00 73.31 192 LEU A O 1
ATOM 1446 N N . ARG A 1 193 ? -4.995 15.500 -25.222 1.00 80.75 193 ARG A N 1
ATOM 1447 C CA . ARG A 1 193 ? -5.229 16.902 -24.859 1.00 80.75 193 ARG A CA 1
ATOM 1448 C C . ARG A 1 193 ? -6.407 17.527 -25.613 1.00 80.75 193 ARG A C 1
ATOM 1450 O O . ARG A 1 193 ? -6.955 18.517 -25.143 1.00 80.75 193 ARG A O 1
ATOM 1457 N N . GLN A 1 194 ? -6.813 16.952 -26.747 1.00 78.44 194 GLN A N 1
ATOM 1458 C CA . GLN A 1 194 ? -7.970 17.401 -27.529 1.00 78.44 194 GLN A CA 1
ATOM 1459 C C . GLN A 1 194 ? -9.290 16.749 -27.079 1.00 78.44 194 GLN A C 1
ATOM 1461 O O . GLN A 1 194 ? -10.346 17.079 -27.615 1.00 78.44 194 GLN A O 1
ATOM 1466 N N . THR A 1 195 ? -9.261 15.829 -26.108 1.00 73.19 195 THR A N 1
ATOM 1467 C CA . THR A 1 195 ? -10.463 15.136 -25.615 1.00 73.19 195 THR A CA 1
ATOM 1468 C C . THR A 1 195 ? -11.194 15.929 -24.533 1.00 73.19 195 THR A C 1
ATOM 1470 O O . THR A 1 195 ? -10.586 16.667 -23.751 1.00 73.19 195 THR A O 1
ATOM 1473 N N . ASN A 1 196 ? -12.510 15.712 -24.420 1.00 73.50 196 ASN A N 1
ATOM 1474 C CA . ASN A 1 196 ? -13.306 16.310 -23.345 1.00 73.50 196 ASN A CA 1
ATOM 1475 C C . ASN A 1 196 ? -12.856 15.805 -21.966 1.00 73.50 196 ASN A C 1
ATOM 1477 O O . ASN A 1 196 ? -12.882 16.560 -21.002 1.00 73.50 196 ASN A O 1
ATOM 1481 N N . THR A 1 197 ? -12.387 14.559 -21.870 1.00 73.94 197 THR A N 1
ATOM 1482 C CA . THR A 1 197 ? -11.870 13.953 -20.632 1.00 73.94 197 THR A CA 1
ATOM 1483 C C . THR A 1 197 ? -10.690 14.738 -20.047 1.00 73.94 197 THR A C 1
ATOM 1485 O O . THR A 1 197 ? -10.654 14.988 -18.841 1.00 73.94 197 THR A O 1
ATOM 1488 N N . TYR A 1 198 ? -9.760 15.196 -20.896 1.00 76.12 198 TYR A N 1
ATOM 1489 C CA . TYR A 1 198 ? -8.671 16.081 -20.472 1.00 76.12 198 TYR A CA 1
ATOM 1490 C C . TYR A 1 198 ? -9.187 17.479 -20.104 1.00 76.12 198 TYR A C 1
ATOM 1492 O O . TYR A 1 198 ? -8.828 18.008 -19.054 1.00 76.12 198 TYR A O 1
ATOM 1500 N N . SER A 1 199 ? -10.097 18.051 -20.903 1.00 73.69 199 SER A N 1
ATOM 1501 C CA . SER A 1 199 ? -10.717 19.350 -20.591 1.00 73.69 199 SER A CA 1
ATOM 1502 C C . SER A 1 199 ? -11.484 19.355 -19.260 1.00 73.69 199 SER A C 1
ATOM 1504 O O . SER A 1 199 ? -11.625 20.410 -18.647 1.00 73.69 199 SER A O 1
ATOM 1506 N N . LEU A 1 200 ? -11.993 18.201 -18.823 1.00 75.38 200 LEU A N 1
ATOM 1507 C CA . LEU A 1 200 ? -12.685 18.009 -17.546 1.00 75.38 200 LEU A CA 1
ATOM 1508 C C . LEU A 1 200 ? -11.729 17.711 -16.376 1.00 75.38 200 LEU A C 1
ATOM 1510 O O . LEU A 1 200 ? -12.197 17.523 -15.254 1.00 75.38 200 LEU A O 1
ATOM 1514 N N . GLY A 1 201 ? -10.415 17.645 -16.615 1.00 73.25 201 GLY A N 1
ATOM 1515 C CA . GLY A 1 201 ? -9.404 17.379 -15.588 1.00 73.25 201 GLY A CA 1
ATOM 1516 C C . GLY A 1 201 ? -9.372 15.933 -15.081 1.00 73.25 201 GLY A C 1
ATOM 1517 O O . GLY A 1 201 ? -8.848 15.683 -14.002 1.00 73.25 201 GLY A O 1
ATOM 1518 N N . GLN A 1 202 ? -9.936 14.976 -15.827 1.00 75.19 202 GLN A N 1
ATOM 1519 C CA . GLN A 1 202 ? -9.931 13.553 -15.452 1.00 75.19 202 GLN A CA 1
ATOM 1520 C C . GLN A 1 202 ? -8.650 12.812 -15.873 1.00 75.19 202 GLN A C 1
ATOM 1522 O O . GLN A 1 202 ? -8.489 11.644 -15.531 1.00 75.19 202 GLN A O 1
ATOM 1527 N N . LEU A 1 203 ? -7.769 13.473 -16.629 1.00 76.12 203 LEU A N 1
ATOM 1528 C CA . LEU A 1 203 ? -6.461 12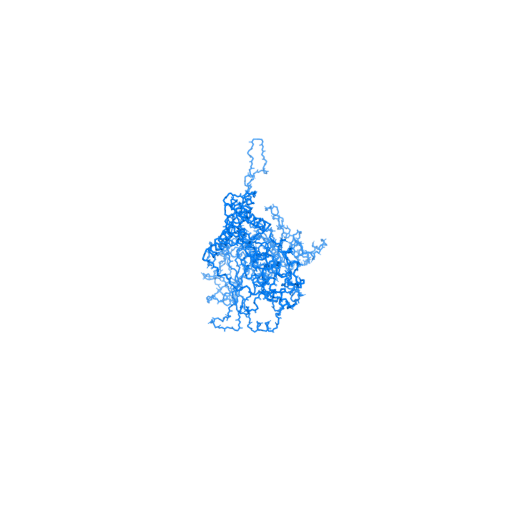.972 -17.048 1.00 76.12 203 LEU A CA 1
ATOM 1529 C C . LEU A 1 203 ? -5.400 14.027 -16.723 1.00 76.12 203 LEU A C 1
ATOM 1531 O O . LEU A 1 203 ? -5.543 15.177 -17.141 1.00 76.12 203 LEU A O 1
ATOM 1535 N N . SER A 1 204 ? -4.337 13.636 -16.021 1.00 73.50 204 SER A N 1
ATOM 1536 C CA . SER A 1 204 ? -3.220 14.521 -15.669 1.00 73.50 204 SER A CA 1
ATOM 1537 C C . SER A 1 204 ? -2.241 14.717 -16.831 1.00 73.50 204 SER A C 1
ATOM 1539 O O . SER A 1 204 ? -1.779 15.833 -17.064 1.00 73.50 204 SER A O 1
ATOM 1541 N N . LEU A 1 205 ? -1.943 13.640 -17.574 1.00 76.81 205 LEU A N 1
ATOM 1542 C CA . LEU A 1 205 ? -0.972 13.604 -18.678 1.00 76.81 205 LEU A CA 1
ATOM 1543 C C . LEU A 1 205 ? 0.379 14.254 -18.324 1.00 76.81 205 LEU A C 1
ATOM 1545 O O . LEU A 1 205 ? 0.939 15.015 -19.119 1.00 76.81 205 LEU A O 1
ATOM 1549 N N . MET A 1 206 ? 0.900 13.968 -17.126 1.00 77.12 206 MET A N 1
ATOM 1550 C CA . MET A 1 206 ? 2.208 14.467 -16.692 1.00 77.12 206 MET A CA 1
ATOM 1551 C C . MET A 1 206 ? 3.318 14.060 -17.671 1.00 77.12 206 MET A C 1
ATOM 1553 O O . MET A 1 206 ? 3.374 12.920 -18.145 1.00 77.12 206 MET A O 1
ATOM 1557 N N . GLU A 1 207 ? 4.219 14.999 -17.967 1.00 76.19 207 GLU A N 1
ATOM 1558 C CA . GLU A 1 207 ? 5.392 14.717 -18.790 1.00 76.19 207 GLU A CA 1
ATOM 1559 C C . GLU A 1 207 ? 6.374 13.817 -18.038 1.00 76.19 207 GLU A C 1
ATOM 1561 O O . GLU A 1 207 ? 6.469 13.861 -16.814 1.00 76.19 207 GLU A O 1
ATOM 1566 N N . GLU A 1 208 ? 7.149 13.016 -18.773 1.00 72.44 208 GLU A N 1
ATOM 1567 C CA . GLU A 1 208 ? 8.006 11.989 -18.168 1.00 72.44 208 GLU A CA 1
ATOM 1568 C C . GLU A 1 208 ? 9.036 12.572 -17.187 1.00 72.44 208 GLU A C 1
ATOM 1570 O O . GLU A 1 208 ? 9.297 11.981 -16.141 1.00 72.44 208 GLU A O 1
ATOM 1575 N N . LYS A 1 209 ? 9.530 13.788 -17.456 1.00 74.94 209 LYS A N 1
ATOM 1576 C CA . LYS A 1 209 ? 10.438 14.529 -16.565 1.00 74.94 209 LYS A CA 1
ATOM 1577 C C . LYS A 1 209 ? 9.820 14.913 -15.215 1.00 74.94 209 LYS A C 1
ATOM 1579 O O . LYS A 1 209 ? 10.556 15.082 -14.249 1.00 74.94 209 LYS A O 1
ATOM 1584 N N . ASP A 1 210 ? 8.498 15.065 -15.166 1.00 76.56 210 ASP A N 1
ATOM 1585 C CA . ASP A 1 210 ? 7.754 15.479 -13.974 1.00 76.56 210 ASP A CA 1
ATOM 1586 C C . ASP A 1 210 ? 7.162 14.264 -13.231 1.00 76.56 210 ASP A C 1
ATOM 1588 O O . ASP A 1 210 ? 6.613 14.413 -12.139 1.00 76.56 210 ASP A O 1
ATOM 1592 N N . LEU A 1 211 ? 7.294 13.052 -13.792 1.00 77.62 211 LEU A N 1
ATOM 1593 C CA . LEU A 1 211 ? 6.861 11.818 -13.142 1.00 77.62 211 LEU A CA 1
ATOM 1594 C C . LEU A 1 211 ? 7.735 11.475 -11.926 1.00 77.62 211 LEU A C 1
ATOM 1596 O O . LEU A 1 211 ? 8.950 11.690 -11.945 1.00 77.62 211 LEU A O 1
ATOM 1600 N N . PRO A 1 212 ? 7.158 10.838 -10.889 1.00 78.38 212 PRO A N 1
ATOM 1601 C CA . PRO A 1 212 ? 7.943 10.235 -9.821 1.00 78.38 212 PRO A CA 1
ATOM 1602 C C . PRO A 1 212 ? 8.967 9.233 -10.375 1.00 78.38 212 PRO A C 1
ATOM 1604 O O . PRO A 1 212 ? 8.636 8.424 -11.243 1.00 78.38 212 PRO A O 1
ATOM 1607 N N . VAL A 1 213 ? 10.183 9.218 -9.814 1.00 81.94 213 VAL A N 1
ATOM 1608 C CA . VAL A 1 213 ? 11.279 8.311 -10.232 1.00 81.94 213 VAL A CA 1
ATOM 1609 C C . VAL A 1 213 ? 10.825 6.849 -10.277 1.00 81.94 213 VAL A C 1
ATOM 1611 O O . VAL A 1 213 ? 11.155 6.115 -11.202 1.00 81.94 213 VAL A O 1
ATOM 1614 N N . PHE A 1 214 ? 10.005 6.433 -9.313 1.00 81.44 214 PHE A N 1
ATOM 1615 C CA . PHE A 1 214 ? 9.425 5.094 -9.291 1.00 81.44 214 PHE A CA 1
ATOM 1616 C C . PHE A 1 214 ? 8.548 4.796 -10.518 1.00 81.44 214 PHE A C 1
ATOM 1618 O O . PHE A 1 214 ? 8.674 3.734 -11.121 1.00 81.44 214 PHE A O 1
ATOM 1625 N N . ALA A 1 215 ? 7.688 5.735 -10.924 1.00 82.25 215 ALA A N 1
ATOM 1626 C CA . ALA A 1 215 ? 6.857 5.570 -12.113 1.00 82.25 215 ALA A CA 1
ATOM 1627 C C . ALA A 1 215 ? 7.722 5.489 -13.382 1.00 82.25 215 ALA A C 1
ATOM 1629 O O . ALA A 1 215 ? 7.451 4.657 -14.241 1.00 82.25 215 ALA A O 1
ATOM 1630 N N . GLN A 1 216 ? 8.803 6.274 -13.467 1.00 83.50 216 GLN A N 1
ATOM 1631 C CA . GLN A 1 216 ? 9.774 6.177 -14.565 1.00 83.50 216 GLN A CA 1
ATOM 1632 C C . GLN A 1 216 ? 10.445 4.796 -14.616 1.00 83.50 216 GLN A C 1
ATOM 1634 O O . GLN A 1 216 ? 10.562 4.218 -15.690 1.00 83.50 216 GLN A O 1
ATOM 1639 N N . GLN A 1 217 ? 10.841 4.230 -13.471 1.00 82.94 217 GLN A N 1
ATOM 1640 C CA . GLN A 1 217 ? 11.444 2.890 -13.404 1.00 82.94 217 GLN A CA 1
ATOM 1641 C C . GLN A 1 217 ? 10.471 1.791 -13.848 1.00 82.94 217 GLN A C 1
ATOM 1643 O O . GLN A 1 217 ? 10.850 0.903 -14.610 1.00 82.94 217 GLN A O 1
ATOM 1648 N N . VAL A 1 218 ? 9.210 1.864 -13.409 1.00 81.56 218 VAL A N 1
ATOM 1649 C CA . VAL A 1 218 ? 8.162 0.919 -13.825 1.00 81.56 218 VAL A CA 1
ATOM 1650 C C . VAL A 1 218 ? 7.872 1.044 -15.326 1.00 81.56 218 VAL A C 1
ATOM 1652 O O . VAL A 1 218 ? 7.742 0.026 -16.004 1.00 81.56 218 VAL A O 1
ATOM 1655 N N . LEU A 1 219 ? 7.818 2.268 -15.862 1.00 85.00 219 LEU A N 1
ATOM 1656 C CA . LEU A 1 219 ? 7.621 2.511 -17.295 1.00 85.00 219 LEU A CA 1
ATOM 1657 C C . LEU A 1 219 ? 8.816 2.047 -18.134 1.00 85.00 219 LEU A C 1
ATOM 1659 O O . LEU A 1 219 ? 8.612 1.434 -19.174 1.00 85.00 219 LEU A O 1
ATOM 1663 N N . ALA A 1 220 ? 10.048 2.276 -17.679 1.00 82.06 220 ALA A N 1
ATOM 1664 C CA . ALA A 1 220 ? 11.247 1.818 -18.374 1.00 82.06 220 ALA A CA 1
ATOM 1665 C C . ALA A 1 220 ? 11.289 0.287 -18.486 1.00 82.06 220 ALA A C 1
ATOM 1667 O O . ALA A 1 220 ? 11.684 -0.252 -19.521 1.00 82.06 220 ALA A O 1
ATOM 1668 N N . GLU A 1 221 ? 10.843 -0.421 -17.447 1.00 81.25 221 GLU A N 1
ATOM 1669 C CA . GLU A 1 221 ? 10.718 -1.876 -17.494 1.00 81.25 221 GLU A CA 1
ATOM 1670 C C . GLU A 1 221 ? 9.569 -2.329 -18.400 1.00 81.25 221 GLU A C 1
ATOM 1672 O O . GLU A 1 221 ? 9.728 -3.269 -19.179 1.00 81.25 221 GLU A O 1
ATOM 1677 N N . PHE A 1 222 ? 8.423 -1.646 -18.351 1.00 83.25 222 PHE A N 1
ATOM 1678 C CA . PHE A 1 222 ? 7.320 -1.912 -19.272 1.00 83.25 222 PHE A CA 1
ATOM 1679 C C . PHE A 1 222 ? 7.756 -1.747 -20.738 1.00 83.25 222 PHE A C 1
ATOM 1681 O O . PHE A 1 222 ? 7.461 -2.611 -21.570 1.00 83.25 222 PHE A O 1
ATOM 1688 N N . ASP A 1 223 ? 8.500 -0.681 -21.040 1.00 84.12 223 ASP A N 1
ATOM 1689 C CA . ASP A 1 223 ? 9.042 -0.394 -22.368 1.00 84.12 223 ASP A CA 1
ATOM 1690 C C . ASP A 1 223 ? 10.046 -1.474 -22.794 1.00 84.12 223 ASP A C 1
ATOM 1692 O O . ASP A 1 223 ? 10.004 -1.945 -23.931 1.00 84.12 223 ASP A O 1
ATOM 1696 N N . ARG A 1 224 ? 10.889 -1.950 -21.866 1.00 81.06 224 ARG A N 1
ATOM 1697 C CA . ARG A 1 224 ? 11.821 -3.064 -22.105 1.00 81.06 224 ARG A CA 1
ATOM 1698 C C . ARG A 1 224 ? 11.090 -4.353 -22.485 1.00 81.06 224 ARG A C 1
ATOM 1700 O O . ARG A 1 224 ? 11.502 -5.032 -23.423 1.00 81.06 224 ARG A O 1
ATOM 1707 N N . LEU A 1 225 ? 10.018 -4.696 -21.770 1.00 80.62 225 LEU A N 1
ATOM 1708 C CA . LEU A 1 225 ? 9.246 -5.920 -22.010 1.00 80.62 225 LEU A CA 1
ATOM 1709 C C . LEU A 1 225 ? 8.446 -5.866 -23.319 1.00 80.62 225 LEU A C 1
ATOM 1711 O O . LEU A 1 225 ? 8.262 -6.897 -23.964 1.00 80.62 225 LEU A O 1
ATOM 1715 N N . ASN A 1 226 ? 7.993 -4.677 -23.726 1.00 80.06 226 ASN A N 1
ATOM 1716 C CA . ASN A 1 226 ? 7.094 -4.503 -24.869 1.00 80.06 226 ASN A CA 1
ATOM 1717 C C . ASN A 1 226 ? 7.734 -3.818 -26.088 1.00 80.06 226 ASN A C 1
ATOM 1719 O O . ASN A 1 226 ? 7.020 -3.482 -27.034 1.00 80.06 226 ASN A O 1
ATOM 1723 N N . HIS A 1 227 ? 9.058 -3.643 -26.112 1.00 78.38 227 HIS A N 1
ATOM 1724 C CA . HIS A 1 227 ? 9.773 -2.864 -27.131 1.00 78.38 227 HIS A CA 1
ATOM 1725 C C . HIS A 1 227 ? 9.369 -3.200 -28.577 1.00 78.38 227 HIS A C 1
ATOM 1727 O O . HIS A 1 227 ? 9.067 -2.312 -29.369 1.00 78.38 227 HIS A O 1
ATOM 1733 N N . HIS A 1 228 ? 9.299 -4.488 -28.924 1.00 78.38 228 HIS A N 1
ATOM 1734 C CA . HIS A 1 228 ? 8.921 -4.920 -30.274 1.00 78.38 228 HIS A CA 1
ATOM 1735 C C . HIS A 1 228 ? 7.521 -4.429 -30.676 1.00 78.38 228 HIS A C 1
ATOM 1737 O O . HIS A 1 228 ? 7.318 -3.958 -31.794 1.00 78.38 228 HIS A O 1
ATOM 1743 N N . ARG A 1 229 ? 6.556 -4.515 -29.756 1.00 76.94 229 ARG A N 1
ATOM 1744 C CA . ARG A 1 229 ? 5.176 -4.074 -29.990 1.00 76.94 229 ARG A CA 1
ATOM 1745 C C . ARG A 1 229 ? 5.095 -2.545 -30.081 1.00 76.94 229 ARG A C 1
ATOM 1747 O O . ARG A 1 229 ? 4.400 -2.035 -30.953 1.00 76.94 229 ARG A O 1
ATOM 1754 N N . ILE A 1 230 ? 5.867 -1.824 -29.260 1.00 80.38 230 ILE A N 1
ATOM 1755 C CA . ILE A 1 230 ? 5.986 -0.353 -29.312 1.00 80.38 230 ILE A CA 1
ATOM 1756 C C . ILE A 1 230 ? 6.528 0.102 -30.674 1.00 80.38 230 ILE A C 1
ATOM 1758 O O . ILE A 1 230 ? 5.965 1.004 -31.297 1.00 80.38 230 ILE A O 1
ATOM 1762 N N . HIS A 1 231 ? 7.587 -0.546 -31.165 1.00 77.62 231 HIS A N 1
ATOM 1763 C CA . HIS A 1 231 ? 8.188 -0.223 -32.457 1.00 77.62 231 HIS A CA 1
ATOM 1764 C C . HIS A 1 231 ? 7.201 -0.425 -33.617 1.00 77.62 231 HIS A C 1
ATOM 1766 O O . HIS A 1 231 ? 7.068 0.437 -34.490 1.00 77.62 231 HIS A O 1
ATOM 1772 N N . GLN A 1 232 ? 6.471 -1.545 -33.612 1.00 73.25 232 GLN A N 1
ATOM 1773 C CA . GLN A 1 232 ? 5.447 -1.838 -34.617 1.00 73.25 232 GLN A CA 1
ATOM 1774 C C . GLN A 1 232 ? 4.307 -0.814 -34.595 1.00 73.25 232 GLN A C 1
ATOM 1776 O O . GLN A 1 232 ? 3.920 -0.307 -35.648 1.00 73.25 232 GLN A O 1
ATOM 1781 N N . GLU A 1 233 ? 3.811 -0.461 -33.408 1.00 71.88 233 GLU A N 1
ATOM 1782 C CA . GLU A 1 233 ? 2.745 0.529 -33.244 1.00 71.88 233 GLU A CA 1
ATOM 1783 C C . GLU A 1 233 ? 3.175 1.912 -33.766 1.00 71.88 233 GLU A C 1
ATOM 1785 O O . GLU A 1 233 ? 2.439 2.559 -34.516 1.00 71.88 233 GLU A O 1
ATOM 1790 N N . ARG A 1 234 ? 4.412 2.334 -33.469 1.00 74.19 234 ARG A N 1
ATOM 1791 C CA . ARG A 1 234 ? 4.995 3.586 -33.979 1.00 74.19 234 ARG A CA 1
ATOM 1792 C C . ARG A 1 234 ? 5.046 3.623 -35.510 1.00 74.19 234 ARG A C 1
ATOM 1794 O O . ARG A 1 234 ? 4.729 4.653 -36.110 1.00 74.19 234 ARG A O 1
ATOM 1801 N N . LEU A 1 235 ? 5.446 2.530 -36.163 1.00 71.12 235 LEU A N 1
ATOM 1802 C CA . LEU A 1 235 ? 5.492 2.453 -37.630 1.00 71.12 235 LEU A CA 1
ATOM 1803 C C . LEU A 1 235 ? 4.095 2.592 -38.249 1.00 71.12 235 LEU A C 1
ATOM 1805 O O . LEU A 1 235 ? 3.929 3.304 -39.240 1.00 71.12 235 LEU A O 1
ATOM 1809 N N . VAL A 1 236 ? 3.085 1.966 -37.641 1.00 69.69 236 VAL A N 1
ATOM 1810 C CA . VAL A 1 236 ? 1.686 2.088 -38.076 1.00 69.69 236 VAL A CA 1
ATOM 1811 C C . VAL A 1 236 ? 1.192 3.533 -37.933 1.00 69.69 236 VAL A C 1
ATOM 1813 O O . VAL A 1 236 ? 0.643 4.086 -38.885 1.00 69.69 236 VAL A O 1
ATOM 1816 N N . LEU A 1 237 ? 1.449 4.183 -36.794 1.00 66.12 237 LEU A N 1
ATOM 1817 C CA . LEU A 1 237 ? 1.040 5.573 -36.529 1.00 66.12 237 LEU A CA 1
ATOM 1818 C C . LEU A 1 237 ? 1.737 6.606 -37.423 1.00 66.12 237 LEU A C 1
ATOM 1820 O O . LEU A 1 237 ? 1.140 7.617 -37.785 1.00 66.12 237 LEU A O 1
ATOM 1824 N N . THR A 1 238 ? 2.989 6.358 -37.807 1.00 65.75 238 THR A N 1
ATOM 1825 C CA . THR A 1 238 ? 3.765 7.250 -38.689 1.00 65.75 238 THR A CA 1
ATOM 1826 C C . THR A 1 238 ? 3.482 7.031 -40.179 1.00 65.75 238 THR A C 1
ATOM 1828 O O . THR A 1 238 ? 4.113 7.666 -41.023 1.00 65.75 238 THR A O 1
ATOM 1831 N N . GLY A 1 239 ? 2.534 6.149 -40.522 1.00 61.38 239 GLY A N 1
ATOM 1832 C CA . GLY A 1 239 ? 2.158 5.849 -41.906 1.00 61.38 239 GLY A CA 1
ATOM 1833 C C . GLY A 1 239 ? 3.232 5.095 -42.701 1.00 61.38 239 GLY A C 1
ATOM 1834 O O . GLY A 1 239 ? 3.107 4.963 -43.915 1.00 61.38 239 GLY A O 1
ATOM 1835 N N . GLN A 1 240 ? 4.286 4.615 -42.031 1.00 57.09 240 GLN A N 1
ATOM 1836 C CA . GLN A 1 240 ? 5.388 3.846 -42.621 1.00 57.09 240 GLN A CA 1
ATOM 1837 C C . GLN A 1 240 ? 5.217 2.326 -42.450 1.00 57.09 240 GLN A C 1
ATOM 1839 O O . GLN A 1 240 ? 5.974 1.551 -43.030 1.00 57.09 240 GLN A O 1
ATOM 1844 N N . GLY A 1 241 ? 4.229 1.887 -41.668 1.00 53.12 241 GLY A N 1
ATOM 1845 C CA . GLY A 1 241 ? 3.838 0.487 -41.527 1.00 53.12 241 GLY A CA 1
ATOM 1846 C C . GLY A 1 241 ? 2.898 0.035 -42.645 1.00 53.12 241 GLY A C 1
ATOM 1847 O O . GLY A 1 241 ? 2.114 0.819 -43.178 1.00 53.12 241 GLY A O 1
ATOM 1848 N N . SER A 1 242 ? 2.937 -1.253 -42.995 1.00 47.56 242 SER A N 1
ATOM 1849 C CA . SER A 1 242 ? 1.940 -1.842 -43.891 1.00 47.56 242 SER A CA 1
ATOM 1850 C C . SER A 1 242 ? 0.542 -1.660 -43.291 1.00 47.56 242 SER A C 1
ATOM 1852 O O . SER A 1 242 ? 0.247 -2.234 -42.244 1.00 47.56 242 SER A O 1
ATOM 1854 N N . ALA A 1 243 ? -0.326 -0.912 -43.973 1.00 44.88 243 ALA A N 1
ATOM 1855 C CA . ALA A 1 243 ? -1.704 -0.590 -43.578 1.00 44.88 243 ALA A CA 1
ATOM 1856 C C . ALA A 1 243 ? -2.667 -1.802 -43.460 1.00 44.88 243 ALA A C 1
ATOM 1858 O O . ALA A 1 243 ? -3.880 -1.626 -43.416 1.00 44.88 243 ALA A O 1
ATOM 1859 N N . ASN A 1 244 ? -2.145 -3.033 -43.410 1.00 40.00 244 ASN A N 1
ATOM 1860 C CA . ASN A 1 244 ? -2.902 -4.279 -43.538 1.00 40.00 244 ASN A CA 1
ATOM 1861 C C . ASN A 1 244 ? -2.968 -5.131 -42.259 1.00 40.00 244 ASN A C 1
ATOM 1863 O O . ASN A 1 244 ? -3.424 -6.268 -42.324 1.00 40.00 244 ASN A O 1
ATOM 1867 N N . VAL A 1 245 ? -2.584 -4.610 -41.090 1.00 45.72 245 VAL A N 1
ATOM 1868 C CA . VAL A 1 245 ? -2.787 -5.305 -39.801 1.00 45.72 245 VAL A CA 1
ATOM 1869 C C . VAL A 1 245 ? -4.024 -4.734 -39.093 1.00 45.72 245 VAL A C 1
ATOM 1871 O O . VAL A 1 245 ? -3.953 -4.210 -37.992 1.00 45.72 245 VAL A O 1
ATOM 1874 N N . ILE A 1 246 ? -5.183 -4.782 -39.761 1.00 43.00 246 ILE A N 1
ATOM 1875 C CA . ILE A 1 246 ? -6.499 -4.427 -39.176 1.00 43.00 246 ILE A CA 1
ATOM 1876 C C . ILE A 1 246 ? -7.174 -5.682 -38.569 1.00 43.00 246 ILE A C 1
ATOM 1878 O O . ILE A 1 246 ? -8.346 -5.672 -38.204 1.00 43.00 246 ILE A O 1
ATOM 1882 N N . SER A 1 247 ? -6.445 -6.796 -38.448 1.00 44.72 247 SER A N 1
ATOM 1883 C CA . SER A 1 247 ? -6.961 -8.040 -37.863 1.00 44.72 247 SER A CA 1
ATOM 1884 C C . SER A 1 247 ? -6.642 -8.213 -36.382 1.00 44.72 247 SER A C 1
ATOM 1886 O O . SER A 1 247 ? -7.173 -9.143 -35.782 1.00 44.72 247 SER A O 1
ATOM 1888 N N . ASP A 1 248 ? -5.784 -7.374 -35.797 1.00 48.69 248 ASP A N 1
ATOM 1889 C CA . ASP A 1 248 ? -5.387 -7.556 -34.404 1.00 48.69 248 ASP A CA 1
ATOM 1890 C C . ASP A 1 248 ? -6.461 -6.977 -33.475 1.00 48.69 248 ASP A C 1
ATOM 1892 O O . ASP A 1 248 ? -6.777 -5.783 -33.499 1.00 48.69 248 ASP A O 1
ATOM 1896 N N . THR A 1 249 ? -7.123 -7.855 -32.725 1.00 54.50 249 THR A N 1
ATOM 1897 C CA . THR A 1 249 ? -8.189 -7.491 -31.785 1.00 54.50 249 THR A CA 1
ATOM 1898 C C . THR A 1 249 ? -7.660 -6.998 -30.446 1.00 54.50 249 THR A C 1
ATOM 1900 O O . THR A 1 249 ? -8.475 -6.621 -29.610 1.00 54.50 249 THR A O 1
ATOM 1903 N N . ASP A 1 250 ? -6.343 -6.971 -30.255 1.00 57.53 250 ASP A N 1
ATOM 1904 C CA . ASP A 1 250 ? -5.706 -6.602 -28.997 1.00 57.53 250 ASP A CA 1
ATOM 1905 C C . ASP A 1 250 ? -5.724 -5.095 -28.705 1.00 57.53 250 ASP A C 1
ATOM 1907 O O . ASP A 1 250 ? -5.725 -4.238 -29.594 1.00 57.53 250 ASP A O 1
ATOM 1911 N N . LEU A 1 251 ? -5.731 -4.762 -27.409 1.00 63.28 251 LEU A N 1
ATOM 1912 C CA . LEU A 1 251 ? -5.567 -3.388 -26.936 1.00 63.28 251 LEU A CA 1
ATOM 1913 C C . LEU A 1 251 ? -4.131 -2.913 -27.218 1.00 63.28 251 LEU A C 1
ATOM 1915 O O . LEU A 1 251 ? -3.190 -3.582 -26.779 1.00 63.28 251 LEU A O 1
ATOM 1919 N N . PRO A 1 252 ? -3.939 -1.747 -27.870 1.00 70.38 252 PRO A N 1
ATOM 1920 C CA . PRO A 1 252 ? -2.605 -1.236 -28.166 1.00 70.38 252 PRO A CA 1
ATOM 1921 C C . PRO A 1 252 ? -1.734 -1.104 -26.908 1.00 70.38 252 PRO A C 1
ATOM 1923 O O . PRO A 1 252 ? -2.210 -0.752 -25.822 1.00 70.38 252 PRO A O 1
ATOM 1926 N N . VAL A 1 253 ? -0.435 -1.369 -27.047 1.00 74.69 253 VAL A N 1
ATOM 1927 C CA . VAL A 1 253 ? 0.524 -1.323 -25.929 1.00 74.69 253 VAL A CA 1
ATOM 1928 C C . VAL A 1 253 ? 0.645 0.091 -25.374 1.00 74.69 253 VAL A C 1
ATOM 1930 O O . VAL A 1 253 ? 0.842 0.283 -24.172 1.00 74.69 253 VAL A O 1
ATOM 1933 N N . SER A 1 254 ? 0.444 1.094 -26.221 1.00 72.38 254 SER A N 1
ATOM 1934 C CA . SER A 1 254 ? 0.386 2.481 -25.790 1.00 72.38 254 SER A CA 1
ATOM 1935 C C . SER A 1 254 ? -0.730 2.793 -24.786 1.00 72.38 254 SER A C 1
ATOM 1937 O O . SER A 1 254 ? -0.518 3.594 -23.875 1.00 72.38 254 SER A O 1
ATOM 1939 N N . VAL A 1 255 ? -1.884 2.119 -24.884 1.00 72.25 255 VAL A N 1
ATOM 1940 C CA . VAL A 1 255 ? -2.992 2.252 -23.922 1.00 72.25 255 VAL A CA 1
ATOM 1941 C C . VAL A 1 255 ? -2.548 1.770 -22.550 1.00 72.25 255 VAL A C 1
ATOM 1943 O O . VAL A 1 255 ? -2.773 2.438 -21.546 1.00 72.25 255 VAL A O 1
ATOM 1946 N N . GLN A 1 256 ? -1.871 0.624 -22.513 1.00 74.88 256 GLN A N 1
ATOM 1947 C CA . GLN A 1 256 ? -1.373 0.022 -21.280 1.00 74.88 256 GLN A CA 1
ATOM 1948 C C . GLN A 1 256 ? -0.321 0.920 -20.625 1.00 74.88 256 GLN A C 1
ATOM 1950 O O . GLN A 1 256 ? -0.405 1.196 -19.429 1.00 74.88 256 GLN A O 1
ATOM 1955 N N . ARG A 1 257 ? 0.615 1.451 -21.425 1.00 79.81 257 ARG A N 1
ATOM 1956 C CA . ARG A 1 257 ? 1.630 2.407 -20.963 1.00 79.81 257 ARG A CA 1
ATOM 1957 C C . ARG A 1 257 ? 0.995 3.663 -20.359 1.00 79.81 257 ARG A C 1
ATOM 1959 O O . ARG A 1 257 ? 1.432 4.111 -19.299 1.00 79.81 257 ARG A O 1
ATOM 1966 N N . GLU A 1 258 ? -0.043 4.215 -20.993 1.00 77.44 258 GLU A N 1
ATOM 1967 C CA . GLU A 1 258 ? -0.731 5.413 -20.491 1.00 77.44 258 GLU A CA 1
ATOM 1968 C C . GLU A 1 258 ? -1.530 5.134 -19.214 1.00 77.44 258 GLU A C 1
ATOM 1970 O O . GLU A 1 258 ? -1.485 5.933 -18.282 1.00 77.44 258 GLU A O 1
ATOM 1975 N N . VAL A 1 259 ? -2.197 3.978 -19.122 1.00 76.31 259 VAL A N 1
ATOM 1976 C CA . VAL A 1 259 ? -2.908 3.556 -17.904 1.00 76.31 259 VAL A CA 1
ATOM 1977 C C . VAL A 1 259 ? -1.943 3.426 -16.725 1.00 76.31 259 VAL A C 1
ATOM 1979 O O . VAL A 1 259 ? -2.248 3.929 -15.646 1.00 76.31 259 VAL A O 1
ATOM 1982 N N . ILE A 1 260 ? -0.775 2.802 -16.921 1.00 81.19 260 ILE A N 1
ATOM 1983 C CA . ILE A 1 260 ? 0.256 2.673 -15.875 1.00 81.19 260 ILE A CA 1
ATOM 1984 C C . ILE A 1 260 ? 0.758 4.049 -15.450 1.00 81.19 260 ILE A C 1
ATOM 1986 O O . ILE A 1 260 ? 0.852 4.324 -14.252 1.00 81.19 260 ILE A O 1
ATOM 1990 N N . ARG A 1 261 ? 1.067 4.920 -16.421 1.00 83.06 261 ARG A N 1
ATOM 1991 C CA . ARG A 1 261 ? 1.535 6.273 -16.123 1.00 83.06 261 ARG A CA 1
ATOM 1992 C C . ARG A 1 261 ? 0.512 7.021 -15.287 1.00 83.06 261 ARG A C 1
ATOM 1994 O O . ARG A 1 261 ? 0.873 7.505 -14.225 1.00 83.06 261 ARG A O 1
ATOM 2001 N N . GLU A 1 262 ? -0.730 7.094 -15.752 1.00 79.88 262 GLU A N 1
ATOM 2002 C CA . GLU A 1 262 ? -1.780 7.872 -15.096 1.00 79.88 262 GLU A CA 1
ATOM 2003 C C . GLU A 1 262 ? -2.152 7.287 -13.725 1.00 79.88 262 GLU A C 1
ATOM 2005 O O . GLU A 1 262 ? -2.401 8.025 -12.774 1.00 79.88 262 GLU A O 1
ATOM 2010 N N . ALA A 1 263 ? -2.137 5.957 -13.578 1.00 77.75 263 ALA A N 1
ATOM 2011 C CA . ALA A 1 263 ? -2.414 5.310 -12.298 1.00 77.75 263 ALA A CA 1
ATOM 2012 C C . ALA A 1 263 ? -1.326 5.591 -11.245 1.00 77.75 263 ALA A C 1
ATOM 2014 O O . ALA A 1 263 ? -1.649 5.721 -10.063 1.00 77.75 263 ALA A O 1
ATOM 2015 N N . LEU A 1 264 ? -0.051 5.675 -11.650 1.00 78.50 264 LEU A N 1
ATOM 2016 C CA . LEU A 1 264 ? 1.085 5.869 -10.738 1.00 78.50 264 LEU A CA 1
ATOM 2017 C C . LEU A 1 264 ? 1.495 7.339 -10.556 1.00 78.50 264 LEU A C 1
ATOM 2019 O O . LEU A 1 264 ? 2.031 7.675 -9.499 1.00 78.50 264 LEU A O 1
ATOM 2023 N N . SER A 1 265 ? 1.262 8.209 -11.543 1.00 72.69 265 SER A N 1
ATOM 2024 C CA . SER A 1 265 ? 1.653 9.628 -11.503 1.00 72.69 265 SER A CA 1
ATOM 2025 C C . SER A 1 265 ? 0.908 10.400 -10.417 1.00 72.69 265 SER A C 1
ATOM 2027 O O . SER A 1 265 ? 1.511 11.175 -9.680 1.00 72.69 265 SER A O 1
ATOM 2029 N N . ASP A 1 266 ? -0.391 10.138 -10.282 1.00 68.81 266 ASP A N 1
ATOM 2030 C CA . ASP A 1 266 ? -1.300 10.873 -9.400 1.00 68.81 266 ASP A CA 1
ATOM 2031 C C . ASP A 1 266 ? -1.572 10.135 -8.069 1.00 68.81 266 ASP A C 1
ATOM 2033 O O . ASP A 1 266 ? -2.510 10.425 -7.318 1.00 68.81 266 ASP A O 1
ATOM 2037 N N . LEU A 1 267 ? -0.774 9.112 -7.748 1.00 74.19 267 LEU A N 1
ATOM 2038 C CA . LEU A 1 267 ? -0.951 8.323 -6.532 1.00 74.19 267 LEU A CA 1
ATOM 2039 C C . LEU A 1 267 ? -0.170 8.938 -5.357 1.00 74.19 267 LEU A C 1
ATOM 2041 O O . LEU A 1 267 ? 0.920 8.491 -5.005 1.00 74.19 267 LEU A O 1
ATOM 2045 N N . ASN A 1 268 ? -0.764 9.940 -4.694 1.00 71.81 268 ASN A N 1
ATOM 2046 C CA . ASN A 1 268 ? -0.160 10.660 -3.556 1.00 71.81 268 ASN A CA 1
ATOM 2047 C C . ASN A 1 268 ? 0.348 9.750 -2.423 1.00 71.81 268 ASN A C 1
ATOM 2049 O O . ASN A 1 268 ? 1.363 10.056 -1.798 1.00 71.81 268 ASN A O 1
ATOM 2053 N N . VAL A 1 269 ? -0.304 8.608 -2.171 1.00 76.75 269 VAL A N 1
ATOM 2054 C CA . VAL A 1 269 ? 0.133 7.653 -1.135 1.00 76.75 269 VAL A CA 1
ATOM 2055 C C . VAL A 1 269 ? 1.512 7.042 -1.434 1.00 76.75 269 VAL A C 1
ATOM 2057 O O . VAL A 1 269 ? 2.217 6.656 -0.502 1.00 76.75 269 VAL A O 1
ATOM 2060 N N . LEU A 1 270 ? 1.962 7.024 -2.699 1.00 79.56 270 LEU A N 1
ATOM 2061 C CA . LEU A 1 270 ? 3.317 6.583 -3.055 1.00 79.56 270 LEU A CA 1
ATOM 2062 C C . LEU A 1 270 ? 4.405 7.489 -2.477 1.00 79.56 270 LEU A C 1
ATOM 2064 O O . LEU A 1 270 ? 5.512 7.023 -2.242 1.00 79.56 270 LEU A O 1
ATOM 2068 N N . GLN A 1 271 ? 4.091 8.754 -2.184 1.00 78.94 271 GLN A N 1
ATOM 2069 C CA . GLN A 1 271 ? 5.026 9.670 -1.524 1.00 78.94 271 GLN A CA 1
ATOM 2070 C C . GLN A 1 271 ? 5.264 9.303 -0.050 1.00 78.94 271 GLN A C 1
ATOM 2072 O O . GLN A 1 271 ? 6.195 9.816 0.571 1.00 78.94 271 GLN A O 1
ATOM 2077 N N . LEU A 1 272 ? 4.401 8.457 0.526 1.00 83.56 272 LEU A N 1
ATOM 2078 C CA . LEU A 1 272 ? 4.445 8.066 1.934 1.00 83.56 272 LEU A CA 1
ATOM 2079 C C . LEU A 1 272 ? 5.164 6.733 2.154 1.00 83.56 272 LEU A C 1
ATOM 2081 O O . LEU A 1 272 ? 5.744 6.508 3.219 1.00 83.56 272 LEU A O 1
ATOM 2085 N N . VAL A 1 273 ? 5.133 5.848 1.161 1.00 86.75 273 VAL A N 1
ATOM 2086 C CA . VAL A 1 273 ? 5.789 4.537 1.210 1.00 86.75 273 VAL A CA 1
ATOM 2087 C C . VAL A 1 273 ? 7.177 4.582 0.590 1.00 86.75 273 VAL A C 1
ATOM 2089 O O . VAL A 1 273 ? 7.491 5.431 -0.236 1.00 86.75 273 VAL A O 1
ATOM 2092 N N . GLN A 1 274 ? 8.015 3.626 0.975 1.00 86.75 274 GLN A N 1
ATOM 2093 C CA . GLN A 1 274 ? 9.227 3.326 0.233 1.00 86.75 274 GLN A CA 1
ATOM 2094 C C . GLN A 1 274 ? 8.821 2.548 -1.013 1.00 86.75 274 GLN A C 1
ATOM 2096 O O . GLN A 1 274 ? 8.226 1.478 -0.907 1.00 86.75 274 GLN A O 1
ATOM 2101 N N . THR A 1 275 ? 9.136 3.077 -2.182 1.00 86.25 275 THR A N 1
ATOM 2102 C CA . THR A 1 275 ? 8.860 2.424 -3.456 1.00 86.25 275 THR A CA 1
ATOM 2103 C C . THR A 1 275 ? 10.113 1.707 -3.947 1.00 86.25 275 THR A C 1
ATOM 2105 O O . THR A 1 275 ? 11.194 2.291 -3.989 1.00 86.25 275 THR A O 1
ATOM 2108 N N . LEU A 1 276 ? 9.983 0.420 -4.264 1.00 86.31 276 LEU A N 1
ATOM 2109 C CA . LEU A 1 276 ? 11.064 -0.415 -4.789 1.00 86.31 276 LEU A CA 1
ATOM 2110 C C . LEU A 1 276 ? 10.607 -1.127 -6.065 1.00 86.31 276 LEU A C 1
ATOM 2112 O O . LEU A 1 276 ? 9.428 -1.427 -6.250 1.00 86.31 276 LEU A O 1
ATOM 2116 N N . THR A 1 277 ? 11.556 -1.448 -6.932 1.00 83.00 277 THR A N 1
ATOM 2117 C CA . THR A 1 277 ? 11.334 -2.284 -8.114 1.00 83.00 277 THR A CA 1
ATOM 2118 C C . THR A 1 277 ? 12.256 -3.493 -8.047 1.00 83.00 277 THR A C 1
ATOM 2120 O O . THR A 1 277 ? 13.459 -3.326 -7.851 1.00 83.00 277 THR A O 1
ATOM 2123 N N . ASP A 1 278 ? 11.709 -4.695 -8.212 1.00 82.25 278 ASP A N 1
ATOM 2124 C CA . ASP A 1 278 ? 12.465 -5.954 -8.197 1.00 82.25 278 ASP A CA 1
ATOM 2125 C C . ASP A 1 278 ? 11.986 -6.857 -9.337 1.00 82.25 278 ASP A C 1
ATOM 2127 O O . ASP A 1 278 ? 11.122 -7.709 -9.162 1.00 82.25 278 ASP A O 1
ATOM 2131 N N . PHE A 1 279 ? 12.545 -6.662 -10.531 1.00 79.69 279 PHE A N 1
ATOM 2132 C CA . PHE A 1 279 ? 12.124 -7.365 -11.747 1.00 79.69 279 PHE A CA 1
ATOM 2133 C C . PHE A 1 279 ? 12.764 -8.753 -11.910 1.00 79.69 279 PHE A C 1
ATOM 2135 O O . PHE A 1 279 ? 12.772 -9.313 -13.004 1.00 79.69 279 PHE A O 1
ATOM 2142 N N . SER A 1 280 ? 13.292 -9.339 -10.828 1.00 75.06 280 SER A N 1
ATOM 2143 C CA . SER A 1 280 ? 13.926 -10.666 -10.843 1.00 75.06 280 SER A CA 1
ATOM 2144 C C . SER A 1 280 ? 12.944 -11.833 -11.042 1.00 75.06 280 SER A C 1
ATOM 2146 O O . SER A 1 280 ? 13.370 -12.985 -11.065 1.00 75.06 280 SER A O 1
ATOM 2148 N N . ALA A 1 281 ? 11.639 -11.554 -11.186 1.00 68.44 281 ALA A N 1
ATOM 2149 C CA . ALA A 1 281 ? 10.558 -12.536 -11.334 1.00 68.44 281 ALA A CA 1
ATOM 2150 C C . ALA A 1 281 ? 10.514 -13.599 -10.213 1.00 68.44 281 ALA A C 1
ATOM 2152 O O . ALA A 1 281 ? 10.075 -14.731 -10.421 1.00 68.44 281 ALA A O 1
ATOM 2153 N N . SER A 1 282 ? 10.951 -13.229 -9.008 1.00 80.81 282 SER A N 1
ATOM 2154 C CA . SER A 1 282 ? 10.940 -14.099 -7.829 1.00 80.81 282 SER A CA 1
ATOM 2155 C C . SER A 1 282 ? 9.588 -14.058 -7.100 1.00 80.81 282 SER A C 1
ATOM 2157 O O . SER A 1 282 ? 8.904 -13.038 -7.084 1.00 80.81 282 SER A O 1
ATOM 2159 N N . ALA A 1 283 ? 9.209 -15.155 -6.430 1.00 82.19 283 ALA A N 1
ATOM 2160 C CA . ALA A 1 283 ? 7.991 -15.217 -5.603 1.00 82.19 283 ALA A CA 1
ATOM 2161 C C . ALA A 1 283 ? 8.089 -14.405 -4.294 1.00 82.19 283 ALA A C 1
ATOM 2163 O O . ALA A 1 283 ? 7.093 -14.186 -3.599 1.00 82.19 283 ALA A O 1
ATOM 2164 N N . THR A 1 284 ? 9.298 -13.970 -3.946 1.00 86.81 284 THR A N 1
ATOM 2165 C CA . THR A 1 284 ? 9.624 -13.231 -2.727 1.00 86.81 284 THR A CA 1
ATOM 2166 C C . THR A 1 284 ? 10.615 -12.123 -3.048 1.00 86.81 284 THR A C 1
ATOM 2168 O O . THR A 1 284 ? 11.492 -12.322 -3.886 1.00 86.81 284 THR A O 1
ATOM 2171 N N . THR A 1 285 ? 10.525 -11.002 -2.339 1.00 87.88 285 THR A N 1
ATOM 2172 C CA . THR A 1 285 ? 11.470 -9.882 -2.421 1.00 87.88 285 THR A CA 1
ATOM 2173 C C . THR A 1 285 ? 11.992 -9.535 -1.027 1.00 87.88 285 THR A C 1
ATOM 2175 O O . THR A 1 285 ? 11.288 -9.711 -0.029 1.00 87.88 285 THR A O 1
ATOM 2178 N N . ASN A 1 286 ? 13.235 -9.065 -0.940 1.00 87.62 286 ASN A N 1
ATOM 2179 C CA . ASN A 1 286 ? 13.865 -8.704 0.328 1.00 87.62 286 ASN A CA 1
ATOM 2180 C C . ASN A 1 286 ? 13.759 -7.200 0.566 1.00 87.62 286 ASN A C 1
ATOM 2182 O O . ASN A 1 286 ? 14.217 -6.399 -0.247 1.00 87.62 286 ASN A O 1
ATOM 2186 N N . ILE A 1 287 ? 13.217 -6.814 1.718 1.00 87.62 287 ILE A N 1
ATOM 2187 C CA . ILE A 1 287 ? 13.092 -5.412 2.111 1.00 87.62 287 ILE A CA 1
ATOM 2188 C C . ILE A 1 287 ? 14.208 -5.070 3.095 1.00 87.62 287 ILE A C 1
ATOM 2190 O O . ILE A 1 287 ? 14.233 -5.618 4.205 1.00 87.62 287 ILE A O 1
ATOM 2194 N N . PRO A 1 288 ? 15.135 -4.170 2.723 1.00 86.50 288 PRO A N 1
ATOM 2195 C CA . PRO A 1 288 ? 16.189 -3.744 3.620 1.00 86.50 288 PRO A CA 1
ATOM 2196 C C . PRO A 1 288 ? 15.635 -2.804 4.694 1.00 86.50 288 PRO A C 1
ATOM 2198 O O . PRO A 1 288 ? 14.848 -1.903 4.412 1.00 86.50 288 PRO A O 1
ATOM 2201 N N . TYR A 1 289 ? 16.102 -2.967 5.926 1.00 87.31 289 TYR A N 1
ATOM 2202 C CA . TYR A 1 289 ? 15.858 -2.022 7.007 1.00 87.31 289 TYR A CA 1
ATOM 2203 C C . TYR A 1 289 ? 17.088 -1.863 7.895 1.00 87.31 289 TYR A C 1
ATOM 2205 O O . TYR A 1 289 ? 17.958 -2.732 7.985 1.00 87.31 289 TYR A O 1
ATOM 2213 N N . GLU A 1 290 ? 17.149 -0.722 8.567 1.00 83.12 290 GLU A N 1
ATOM 2214 C CA . GLU A 1 290 ? 18.211 -0.389 9.504 1.00 83.12 290 GLU A CA 1
ATOM 2215 C C . GLU A 1 290 ? 17.784 -0.735 10.933 1.00 83.12 290 GLU A C 1
ATOM 2217 O O . GLU A 1 290 ? 16.692 -0.363 11.376 1.00 83.12 290 GLU A O 1
ATOM 2222 N N . MET A 1 291 ? 18.656 -1.429 11.665 1.00 79.62 291 MET A N 1
ATOM 2223 C CA . MET A 1 291 ? 18.484 -1.691 13.089 1.00 79.62 291 MET A CA 1
ATOM 2224 C C . MET A 1 291 ? 19.645 -1.090 13.877 1.00 79.62 291 MET A C 1
ATOM 2226 O O . MET A 1 291 ? 20.779 -1.573 13.810 1.00 79.62 291 MET A O 1
ATOM 2230 N N . ARG A 1 292 ? 19.315 -0.075 14.679 1.00 77.50 292 ARG A N 1
ATOM 2231 C CA . ARG A 1 292 ? 20.211 0.530 15.662 1.00 77.50 292 ARG A CA 1
ATOM 2232 C C . ARG A 1 292 ? 20.212 -0.305 16.944 1.00 77.50 292 ARG A C 1
ATOM 2234 O O . ARG A 1 292 ? 19.153 -0.553 17.514 1.00 77.50 292 ARG A O 1
ATOM 2241 N N . ASP A 1 293 ? 21.393 -0.687 17.417 1.00 76.38 293 ASP A N 1
ATOM 2242 C CA . ASP A 1 293 ? 21.588 -1.323 18.721 1.00 76.38 293 ASP A CA 1
ATOM 2243 C C . ASP A 1 293 ? 22.367 -0.374 19.642 1.00 76.38 293 ASP A C 1
ATOM 2245 O O . ASP A 1 293 ? 23.537 -0.051 19.409 1.00 76.38 293 ASP A O 1
ATOM 2249 N N . VAL A 1 294 ? 21.676 0.103 20.677 1.00 70.50 294 VAL A N 1
ATOM 2250 C CA . VAL A 1 294 ? 22.219 0.976 21.732 1.00 70.50 294 VAL A CA 1
ATOM 2251 C C . VAL A 1 294 ? 22.255 0.288 23.090 1.00 70.50 294 VAL A C 1
ATOM 2253 O O . VAL A 1 294 ? 22.541 0.939 24.087 1.00 70.50 294 VAL A O 1
ATOM 2256 N N . SER A 1 295 ? 21.999 -1.022 23.151 1.00 73.81 295 SER A N 1
ATOM 2257 C CA . SER A 1 295 ? 21.888 -1.754 24.421 1.00 73.81 295 SER A CA 1
ATOM 2258 C C . SER A 1 295 ? 23.183 -1.733 25.248 1.00 73.81 295 SER A C 1
ATOM 2260 O O . SER A 1 295 ? 23.138 -1.806 26.471 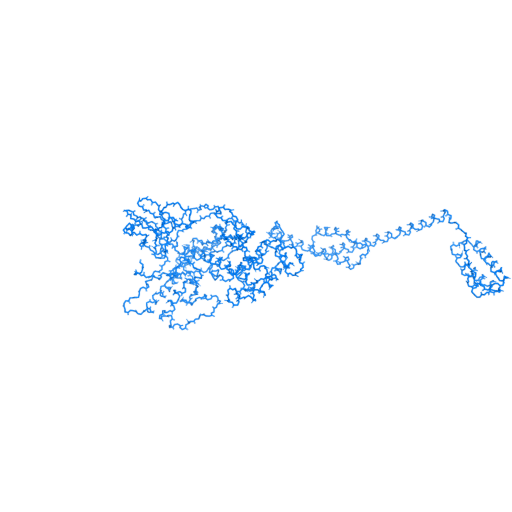1.00 73.81 295 SER A O 1
ATOM 2262 N N . ALA A 1 296 ? 24.336 -1.569 24.588 1.00 72.00 296 ALA A N 1
ATOM 2263 C CA . ALA A 1 296 ? 25.642 -1.429 25.228 1.00 72.00 296 ALA A CA 1
ATOM 2264 C C . ALA A 1 296 ? 25.928 -0.030 25.811 1.00 72.00 296 ALA A C 1
ATOM 2266 O O . ALA A 1 296 ? 26.875 0.105 26.582 1.00 72.00 296 ALA A O 1
ATOM 2267 N N . VAL A 1 297 ? 25.171 1.013 25.445 1.00 72.50 297 VAL A N 1
ATOM 2268 C CA . VAL A 1 297 ? 25.390 2.385 25.933 1.00 72.50 297 VAL A CA 1
ATOM 2269 C C . VAL A 1 297 ? 24.593 2.582 27.221 1.00 72.50 297 VAL A C 1
ATOM 2271 O O . VAL A 1 297 ? 23.401 2.871 27.192 1.00 72.50 297 VAL A O 1
ATOM 2274 N N . LEU A 1 298 ? 25.261 2.403 28.360 1.00 71.88 298 LEU A N 1
ATOM 2275 C CA . LEU A 1 298 ? 24.715 2.662 29.695 1.00 71.88 298 LEU A CA 1
ATOM 2276 C C . LEU A 1 298 ? 25.271 3.987 30.242 1.00 71.88 298 LEU A C 1
ATOM 2278 O O . LEU A 1 298 ? 26.385 4.376 29.890 1.00 71.88 298 LEU A O 1
ATOM 2282 N N . GLY A 1 299 ? 24.505 4.676 31.097 1.00 70.56 299 GLY A N 1
ATOM 2283 C CA . GLY A 1 299 ? 24.949 5.907 31.774 1.00 70.56 299 GLY A CA 1
ATOM 2284 C C . GLY A 1 299 ? 25.333 7.043 30.818 1.00 70.56 299 GLY A C 1
ATOM 2285 O O . GLY A 1 299 ? 26.375 7.666 30.999 1.00 70.56 299 GLY A O 1
ATOM 2286 N N . ASP A 1 300 ? 24.544 7.244 29.758 1.00 75.31 300 ASP A N 1
ATOM 2287 C CA . ASP A 1 300 ? 24.748 8.266 28.715 1.00 75.31 300 ASP A CA 1
ATOM 2288 C C . ASP A 1 300 ? 26.088 8.174 27.961 1.00 75.31 300 ASP A C 1
ATOM 2290 O O . ASP A 1 300 ? 26.487 9.098 27.255 1.00 75.31 300 ASP A O 1
ATOM 2294 N N . GLY A 1 301 ? 26.790 7.041 28.076 1.00 74.50 301 GLY A N 1
ATOM 2295 C CA . GLY A 1 301 ? 28.117 6.863 27.489 1.00 74.50 301 GLY A CA 1
ATOM 2296 C C . GLY A 1 301 ? 29.227 7.606 28.237 1.00 74.50 301 GLY A C 1
ATOM 2297 O O . GLY A 1 301 ? 30.323 7.748 27.695 1.00 74.50 301 GLY A O 1
ATOM 2298 N N . ILE A 1 302 ? 28.973 8.065 29.468 1.00 80.00 302 ILE A N 1
ATOM 2299 C CA . ILE A 1 302 ? 29.992 8.683 30.320 1.00 80.00 302 ILE A CA 1
ATOM 2300 C C . ILE A 1 302 ? 30.921 7.585 30.836 1.00 80.00 302 ILE A C 1
ATOM 2302 O O . ILE A 1 302 ? 30.525 6.710 31.606 1.00 80.00 302 ILE A O 1
ATOM 2306 N N . VAL A 1 303 ? 32.179 7.640 30.406 1.00 80.12 303 VAL A N 1
ATOM 2307 C CA . VAL A 1 303 ? 33.221 6.685 30.785 1.00 80.12 303 VAL A CA 1
ATOM 2308 C C . VAL A 1 303 ? 34.404 7.459 31.356 1.00 80.12 303 VAL A C 1
ATOM 2310 O O . VAL A 1 303 ? 34.878 8.416 30.748 1.00 80.12 303 VAL A O 1
ATOM 2313 N N . PHE A 1 304 ? 34.861 7.060 32.542 1.00 83.62 304 PHE A N 1
ATOM 2314 C CA . PHE A 1 304 ? 36.026 7.648 33.209 1.00 83.62 304 PHE A CA 1
ATOM 2315 C C . PHE A 1 304 ? 37.337 7.048 32.673 1.00 83.62 304 PHE A C 1
ATOM 2317 O O . PHE A 1 304 ? 37.322 6.063 31.932 1.00 83.62 304 PHE A O 1
ATOM 2324 N N . GLU A 1 305 ? 38.478 7.639 33.034 1.00 81.19 305 GLU A N 1
ATOM 2325 C CA . GLU A 1 305 ? 39.800 7.208 32.560 1.00 81.19 305 GLU A CA 1
ATOM 2326 C C . GLU A 1 305 ? 40.020 5.691 32.742 1.00 81.19 305 GLU A C 1
ATOM 2328 O O . GLU A 1 305 ? 39.721 5.125 33.793 1.00 81.19 305 GLU A O 1
ATOM 2333 N N . ASN A 1 306 ? 40.533 5.030 31.695 1.00 78.94 306 ASN A N 1
ATOM 2334 C CA . ASN A 1 306 ? 40.708 3.569 31.575 1.00 78.94 306 ASN A CA 1
ATOM 2335 C C . ASN A 1 306 ? 39.419 2.717 31.550 1.00 78.94 306 ASN A C 1
ATOM 2337 O O . ASN A 1 306 ? 39.498 1.487 31.574 1.00 78.94 306 ASN A O 1
ATOM 2341 N N . GLY A 1 307 ? 38.233 3.325 31.464 1.00 77.38 307 GLY A N 1
ATOM 2342 C CA . GLY A 1 307 ? 36.975 2.598 31.302 1.00 77.38 307 GLY A CA 1
ATOM 2343 C C . GLY A 1 307 ? 36.747 2.073 29.875 1.00 77.38 307 GLY A C 1
ATOM 2344 O O . GLY A 1 307 ? 37.229 2.632 28.889 1.00 77.38 307 GLY A O 1
ATOM 2345 N N . THR A 1 308 ? 35.981 0.984 29.747 1.00 79.62 308 THR A N 1
ATOM 2346 C CA . THR A 1 308 ? 35.600 0.435 28.434 1.00 79.62 308 THR A CA 1
ATOM 2347 C C . THR A 1 308 ? 34.574 1.344 27.764 1.00 79.62 308 THR A C 1
ATOM 2349 O O . THR A 1 308 ? 33.485 1.546 28.295 1.00 79.62 308 THR A O 1
ATOM 2352 N N . ILE A 1 309 ? 34.902 1.858 26.578 1.00 83.00 309 ILE A N 1
ATOM 2353 C CA . ILE A 1 309 ? 34.002 2.721 25.806 1.00 83.00 309 ILE A CA 1
ATOM 2354 C C . ILE A 1 309 ? 32.906 1.861 25.147 1.00 83.00 309 ILE A C 1
ATOM 2356 O O . ILE A 1 309 ? 33.233 0.964 24.356 1.00 83.00 309 ILE A O 1
ATOM 2360 N N . PRO A 1 310 ? 31.614 2.109 25.430 1.00 82.44 310 PRO A N 1
ATOM 2361 C CA . PRO A 1 310 ? 30.523 1.372 24.811 1.00 82.44 310 PRO A CA 1
ATOM 2362 C C . PRO A 1 310 ? 30.419 1.706 23.318 1.00 82.44 310 PRO A C 1
ATOM 2364 O O . PRO A 1 310 ? 30.493 2.862 22.907 1.00 82.44 310 PRO A O 1
ATOM 2367 N N . LYS A 1 311 ? 30.246 0.679 22.480 1.00 79.00 311 LYS A N 1
ATOM 2368 C CA . LYS A 1 311 ? 30.146 0.832 21.021 1.00 79.00 311 LYS A CA 1
ATOM 2369 C C . LYS A 1 311 ? 28.685 0.932 20.601 1.00 79.00 311 LYS A C 1
ATOM 2371 O O . LYS A 1 311 ? 27.904 0.033 20.905 1.00 79.00 311 LYS A O 1
ATOM 2376 N N . VAL A 1 312 ? 28.344 1.962 19.829 1.00 77.19 312 VAL A N 1
ATOM 2377 C CA . VAL A 1 312 ? 27.079 2.005 19.083 1.00 77.19 312 VAL A CA 1
ATOM 2378 C C . VAL A 1 312 ? 27.221 1.107 17.861 1.00 77.19 312 VAL A C 1
ATOM 2380 O O . VAL A 1 312 ? 28.205 1.207 17.127 1.00 77.19 312 VAL A O 1
ATOM 2383 N N . LYS A 1 313 ? 26.251 0.218 17.644 1.00 79.50 313 LYS A N 1
ATOM 2384 C CA . LYS A 1 313 ? 26.234 -0.672 16.483 1.00 79.50 313 LYS A CA 1
ATOM 2385 C C . LYS A 1 313 ? 25.030 -0.344 15.617 1.00 79.50 313 LYS A C 1
ATOM 2387 O O . LYS A 1 313 ? 23.929 -0.115 16.116 1.00 79.50 313 LYS A O 1
ATOM 2392 N N . ASN A 1 314 ? 25.254 -0.353 14.314 1.00 80.38 314 ASN A N 1
ATOM 2393 C CA . ASN A 1 314 ? 24.198 -0.283 13.327 1.00 80.38 314 ASN A CA 1
ATOM 2394 C C . ASN A 1 314 ? 24.330 -1.479 12.386 1.00 80.38 314 ASN A C 1
ATOM 2396 O O . ASN A 1 314 ? 25.446 -1.849 12.022 1.00 80.38 314 ASN A O 1
ATOM 2400 N N . SER A 1 315 ? 23.212 -2.102 12.030 1.00 81.25 315 SER A N 1
ATOM 2401 C CA . SER A 1 315 ? 23.195 -3.238 11.111 1.00 81.25 315 SER A CA 1
ATOM 2402 C C . SER A 1 315 ? 22.107 -3.057 10.065 1.00 81.25 315 SER A C 1
ATOM 2404 O O . SER A 1 315 ? 20.962 -2.748 10.401 1.00 81.25 315 SER A O 1
ATOM 2406 N N . GLN A 1 316 ? 22.466 -3.285 8.803 1.00 83.94 316 GLN A N 1
ATOM 2407 C CA . GLN A 1 316 ? 21.490 -3.492 7.745 1.00 83.94 316 GLN A CA 1
ATOM 2408 C C . GLN A 1 316 ? 20.959 -4.919 7.869 1.00 83.94 316 GLN A C 1
ATOM 2410 O O . GLN A 1 316 ? 21.727 -5.879 7.949 1.00 83.94 316 GLN A O 1
ATOM 2415 N N . ARG A 1 317 ? 19.640 -5.054 7.910 1.00 85.81 317 ARG A N 1
ATOM 2416 C CA . ARG A 1 317 ? 18.940 -6.336 7.919 1.00 85.81 317 ARG A CA 1
ATOM 2417 C C . ARG A 1 317 ? 17.964 -6.379 6.758 1.00 85.81 317 ARG A C 1
ATOM 2419 O O . ARG A 1 317 ? 17.613 -5.346 6.197 1.00 85.81 317 ARG A O 1
ATOM 2426 N N . MET A 1 318 ? 17.547 -7.581 6.396 1.00 87.19 318 MET A N 1
ATOM 2427 C CA . MET A 1 318 ? 16.537 -7.805 5.370 1.00 87.19 318 MET A CA 1
ATOM 2428 C C . MET A 1 318 ? 15.387 -8.585 5.989 1.00 87.19 318 MET A C 1
ATOM 2430 O O . MET A 1 318 ? 15.620 -9.484 6.798 1.00 87.19 318 MET A O 1
ATOM 2434 N N . ASP A 1 319 ? 14.164 -8.215 5.631 1.00 87.81 319 ASP A N 1
ATOM 2435 C CA . ASP A 1 319 ? 12.965 -8.989 5.935 1.00 87.81 319 ASP A CA 1
ATOM 2436 C C . ASP A 1 319 ? 12.315 -9.439 4.629 1.00 87.81 319 ASP A C 1
ATOM 2438 O O . ASP A 1 319 ? 12.332 -8.711 3.632 1.00 87.81 319 ASP A O 1
ATOM 2442 N N . LEU A 1 320 ? 11.767 -10.647 4.627 1.00 88.19 320 LEU A N 1
ATOM 2443 C CA . LEU A 1 320 ? 11.247 -11.272 3.420 1.00 88.19 320 LEU A CA 1
ATOM 2444 C C . LEU A 1 320 ? 9.780 -10.882 3.219 1.00 88.19 320 LEU A C 1
ATOM 2446 O O . LEU A 1 320 ? 8.947 -11.060 4.108 1.00 88.19 320 LEU A O 1
ATOM 2450 N N . ALA A 1 321 ? 9.456 -10.384 2.029 1.00 89.00 321 ALA A N 1
ATOM 2451 C CA . ALA A 1 321 ? 8.098 -10.073 1.606 1.00 89.00 321 ALA A CA 1
ATOM 2452 C C . ALA A 1 321 ? 7.659 -11.016 0.486 1.00 89.00 321 ALA A C 1
ATOM 2454 O O . ALA A 1 321 ? 8.397 -11.237 -0.473 1.00 89.00 321 ALA A O 1
ATOM 2455 N N . TYR A 1 322 ? 6.443 -11.557 0.586 1.00 89.31 322 TYR A N 1
ATOM 2456 C CA . TYR A 1 322 ? 5.885 -12.400 -0.471 1.00 89.31 322 TYR A CA 1
ATOM 2457 C C . TYR A 1 322 ? 5.128 -11.555 -1.484 1.00 89.31 322 TYR A C 1
ATOM 2459 O O . TYR A 1 322 ? 4.402 -10.622 -1.127 1.00 89.31 322 TYR A O 1
ATOM 2467 N N . VAL A 1 323 ? 5.304 -11.921 -2.746 1.00 90.06 323 VAL A N 1
ATOM 2468 C CA . VAL A 1 323 ? 4.663 -11.277 -3.883 1.00 90.06 323 VAL A CA 1
ATOM 2469 C C . VAL A 1 323 ? 3.242 -11.805 -4.019 1.00 90.06 323 VAL A C 1
ATOM 2471 O O . VAL A 1 323 ? 3.006 -13.008 -3.933 1.00 90.06 323 VAL A O 1
ATOM 2474 N N . LEU A 1 324 ? 2.294 -10.899 -4.244 1.00 88.56 324 LEU A N 1
ATOM 2475 C CA . LEU A 1 324 ? 0.892 -11.218 -4.468 1.00 88.56 324 LEU A CA 1
ATOM 2476 C C . LEU A 1 324 ? 0.479 -10.779 -5.880 1.00 88.56 324 LEU A C 1
ATOM 2478 O O . LEU A 1 324 ? 0.778 -9.648 -6.278 1.00 88.56 324 LEU A O 1
ATOM 2482 N N . PRO A 1 325 ? -0.233 -11.636 -6.632 1.00 87.62 325 PRO A N 1
ATOM 2483 C CA . PRO A 1 325 ? -0.790 -11.254 -7.917 1.00 87.62 325 PRO A CA 1
ATOM 2484 C C . PRO A 1 325 ? -2.050 -10.403 -7.714 1.00 87.62 325 PRO A C 1
ATOM 2486 O O . PRO A 1 325 ? -2.989 -10.801 -7.025 1.00 87.62 325 PRO A O 1
ATOM 2489 N N . MET A 1 326 ? -2.091 -9.235 -8.346 1.00 86.25 326 MET A N 1
ATOM 2490 C CA . MET A 1 326 ? -3.282 -8.402 -8.469 1.00 86.25 326 MET A CA 1
ATOM 2491 C C . MET A 1 326 ? -3.818 -8.539 -9.888 1.00 86.25 326 MET A C 1
ATOM 2493 O O . MET A 1 326 ? -3.125 -8.175 -10.834 1.00 86.25 326 MET A O 1
ATOM 2497 N N . LYS A 1 327 ? -5.039 -9.061 -10.036 1.00 84.50 327 LYS A N 1
ATOM 2498 C CA . LYS A 1 327 ? -5.660 -9.314 -11.342 1.00 84.50 327 LYS A CA 1
ATOM 2499 C C . LYS A 1 327 ? -7.013 -8.619 -11.441 1.00 84.50 327 LYS A C 1
ATOM 2501 O O . LYS A 1 327 ? -7.790 -8.675 -10.491 1.00 84.50 327 LYS A O 1
ATOM 2506 N N . VAL A 1 328 ? -7.281 -7.966 -12.570 1.00 80.56 328 VAL A N 1
ATOM 2507 C CA . VAL A 1 328 ? -8.546 -7.264 -12.851 1.00 80.56 328 VAL A CA 1
ATOM 2508 C C . VAL A 1 328 ? -8.957 -7.549 -14.289 1.00 80.56 328 VAL A C 1
ATOM 2510 O O . VAL A 1 328 ? -8.154 -7.351 -15.195 1.00 80.56 328 VAL A O 1
ATOM 2513 N N . ALA A 1 329 ? -10.191 -8.009 -14.494 1.00 77.88 329 ALA A N 1
ATOM 2514 C CA . ALA A 1 329 ? -10.764 -8.207 -15.821 1.00 77.88 329 ALA A CA 1
ATOM 2515 C C . ALA A 1 329 ? -11.531 -6.962 -16.287 1.00 77.88 329 ALA A C 1
ATOM 2517 O O . ALA A 1 329 ? -12.210 -6.309 -15.492 1.00 77.88 329 ALA A O 1
ATOM 2518 N N . PHE A 1 330 ? -11.437 -6.661 -17.579 1.00 72.12 330 PHE A N 1
ATOM 2519 C CA . PHE A 1 330 ? -12.186 -5.617 -18.264 1.00 72.12 330 PHE A CA 1
ATOM 2520 C C . PHE A 1 330 ? -13.000 -6.245 -19.393 1.00 72.12 330 PHE A C 1
ATOM 2522 O O . PHE A 1 330 ? -12.444 -6.896 -20.274 1.00 72.12 330 PHE A O 1
ATOM 2529 N N . GLU A 1 331 ? -14.312 -6.019 -19.378 1.00 74.31 331 GLU A N 1
ATOM 2530 C CA . GLU A 1 331 ? -15.221 -6.390 -20.464 1.00 74.31 331 GLU A CA 1
ATOM 2531 C C . GLU A 1 331 ? -15.596 -5.127 -21.252 1.00 74.31 331 GLU A C 1
ATOM 2533 O O . GLU A 1 331 ? -15.953 -4.097 -20.674 1.00 74.31 331 GLU A O 1
ATOM 2538 N N . VAL A 1 332 ? -15.528 -5.203 -22.579 1.00 66.62 332 VAL A N 1
ATOM 2539 C CA . VAL A 1 332 ? -15.959 -4.150 -23.502 1.00 66.62 332 VAL A CA 1
ATOM 2540 C C . VAL A 1 332 ? -16.999 -4.743 -24.451 1.00 66.62 332 VAL A C 1
ATOM 2542 O O . VAL A 1 332 ? -16.748 -5.756 -25.097 1.00 66.62 332 VAL A O 1
ATOM 2545 N N . SER A 1 333 ? -18.175 -4.119 -24.557 1.00 71.19 333 SER A N 1
ATOM 2546 C CA . SER A 1 333 ? -19.226 -4.593 -25.473 1.00 71.19 333 SER A CA 1
ATOM 2547 C C . SER A 1 333 ? -18.814 -4.431 -26.942 1.00 71.19 333 SER A C 1
ATOM 2549 O O . SER A 1 333 ? -18.153 -3.456 -27.326 1.00 71.19 333 SER A O 1
ATOM 2551 N N . ASN A 1 334 ? -19.244 -5.379 -27.777 1.00 65.12 334 ASN A N 1
ATOM 2552 C CA . ASN A 1 334 ? -18.932 -5.388 -29.205 1.00 65.12 334 ASN A CA 1
ATOM 2553 C C . ASN A 1 334 ? -19.590 -4.214 -29.943 1.00 65.12 334 ASN A C 1
ATOM 2555 O O . ASN A 1 334 ? -19.008 -3.663 -30.876 1.00 65.12 334 ASN A O 1
ATOM 2559 N N . GLU A 1 335 ? -20.758 -3.765 -29.493 1.00 60.75 335 GLU A N 1
ATOM 2560 C CA . GLU A 1 335 ? -21.450 -2.588 -30.015 1.00 60.75 335 GLU A CA 1
ATOM 2561 C C . GLU A 1 335 ? -20.650 -1.313 -29.727 1.00 60.75 335 GLU A C 1
ATOM 2563 O O . GLU A 1 335 ? -20.460 -0.487 -30.620 1.00 60.75 335 GLU A O 1
ATOM 2568 N N . LEU A 1 336 ? -20.105 -1.175 -28.512 1.00 57.38 336 LEU A N 1
ATOM 2569 C CA . LEU A 1 336 ? -19.247 -0.044 -28.151 1.00 57.38 336 LEU A CA 1
ATOM 2570 C C . LEU A 1 336 ? -17.972 -0.013 -29.010 1.00 57.38 336 LEU A C 1
ATOM 2572 O O . LEU A 1 336 ? -17.559 1.055 -29.469 1.00 57.38 336 LEU A O 1
ATOM 2576 N N . MET A 1 337 ? -17.371 -1.173 -29.288 1.00 59.47 337 MET A N 1
ATOM 2577 C CA . MET A 1 337 ? -16.224 -1.276 -30.198 1.00 59.47 337 MET A CA 1
ATOM 2578 C C . MET A 1 337 ? -16.602 -0.971 -31.650 1.00 59.47 337 MET A C 1
ATOM 2580 O O . MET A 1 337 ? -15.860 -0.288 -32.348 1.00 59.47 337 MET A O 1
ATOM 2584 N N . HIS A 1 338 ? -17.757 -1.435 -32.116 1.00 57.94 338 HIS A N 1
ATOM 2585 C CA . HIS A 1 338 ? -18.196 -1.215 -33.489 1.00 57.94 338 HIS A CA 1
ATOM 2586 C C . HIS A 1 338 ? -18.511 0.265 -33.755 1.00 57.94 338 HIS A C 1
ATOM 2588 O O . HIS A 1 338 ? -18.019 0.837 -34.728 1.00 57.94 338 HIS A O 1
ATOM 2594 N N . PHE A 1 339 ? -19.266 0.917 -32.866 1.00 52.16 339 PHE A N 1
ATOM 2595 C CA . PHE A 1 339 ? -19.614 2.334 -33.010 1.00 52.16 339 PHE A CA 1
ATOM 2596 C C . PHE A 1 339 ? -18.428 3.278 -32.769 1.00 52.16 339 PHE A C 1
ATOM 2598 O O . PHE A 1 339 ? -18.387 4.357 -33.358 1.00 52.16 339 PHE A O 1
ATOM 2605 N N . SER A 1 340 ? -17.435 2.878 -31.967 1.00 54.41 340 SER A N 1
ATOM 2606 C CA . SER A 1 340 ? -16.193 3.653 -31.807 1.00 54.41 340 SER A CA 1
ATOM 2607 C C . SER A 1 340 ? -15.213 3.493 -32.975 1.00 54.41 340 SER A C 1
ATOM 2609 O O . SER A 1 340 ? -14.445 4.418 -33.236 1.00 54.41 340 SER A O 1
ATOM 2611 N N . ARG A 1 341 ? -15.254 2.362 -33.700 1.00 51.06 341 ARG A N 1
ATOM 2612 C CA . ARG A 1 341 ? -14.415 2.089 -34.884 1.00 51.06 341 ARG A CA 1
ATOM 2613 C C . ARG A 1 341 ? -14.981 2.661 -36.189 1.00 51.06 341 ARG A C 1
ATOM 2615 O O . ARG A 1 341 ? -14.204 2.974 -37.085 1.00 51.06 341 ARG A O 1
ATOM 2622 N N . SER A 1 342 ? -16.304 2.804 -36.322 1.00 49.72 342 SER A N 1
ATOM 2623 C CA . SER A 1 342 ? -16.935 3.295 -37.562 1.00 49.72 342 SER A CA 1
ATOM 2624 C C . SER A 1 342 ? -16.753 4.797 -37.812 1.00 49.72 342 SER A C 1
ATOM 2626 O O . SER A 1 342 ? -16.883 5.252 -38.945 1.00 49.72 342 SER A O 1
ATOM 2628 N N . SER A 1 343 ? -16.448 5.577 -36.775 1.00 44.44 343 SER A N 1
ATOM 2629 C CA . SER A 1 343 ? -15.939 6.944 -36.918 1.00 44.44 343 SER A CA 1
ATOM 2630 C C . SER A 1 343 ? -14.427 6.903 -36.744 1.00 44.44 343 SER A C 1
ATOM 2632 O O . SER A 1 343 ? -13.977 6.309 -35.769 1.00 44.44 343 SER A O 1
ATOM 2634 N N . ALA A 1 344 ? -13.658 7.518 -37.648 1.00 47.12 344 ALA A N 1
ATOM 2635 C CA . ALA A 1 344 ? -12.204 7.659 -37.533 1.00 47.12 344 ALA A CA 1
ATOM 2636 C C . ALA A 1 344 ? -11.793 7.922 -36.070 1.00 47.12 344 ALA A C 1
ATOM 2638 O O . ALA A 1 344 ? -12.145 8.969 -35.541 1.00 47.12 344 ALA A O 1
ATOM 2639 N N . ILE A 1 345 ? -11.169 6.924 -35.427 1.00 48.56 345 ILE A N 1
ATOM 2640 C CA . ILE A 1 345 ? -10.677 6.881 -34.035 1.00 48.56 345 ILE A CA 1
ATOM 2641 C C . ILE A 1 345 ? -11.298 7.970 -33.144 1.00 48.56 345 ILE A C 1
ATOM 2643 O O . ILE A 1 345 ? -10.758 9.069 -33.009 1.00 48.56 345 ILE A O 1
ATOM 2647 N N . ASN A 1 346 ? -12.444 7.678 -32.522 1.00 55.88 346 ASN A N 1
ATOM 2648 C CA . ASN A 1 346 ? -13.029 8.609 -31.561 1.00 55.88 346 ASN A CA 1
ATOM 2649 C C . ASN A 1 346 ? -12.192 8.616 -30.267 1.00 55.88 346 ASN A C 1
ATOM 2651 O O . ASN A 1 346 ? -12.439 7.835 -29.344 1.00 55.88 346 ASN A O 1
ATOM 2655 N N . TRP A 1 347 ? -11.194 9.504 -30.216 1.00 58.22 347 TRP A N 1
ATOM 2656 C CA . TRP A 1 347 ? -10.292 9.713 -29.078 1.00 58.22 347 TRP A CA 1
ATOM 2657 C C . TRP A 1 347 ? -11.024 9.922 -27.740 1.00 58.22 347 TRP A C 1
ATOM 2659 O O . TRP A 1 347 ? -10.459 9.620 -26.692 1.00 58.22 347 TRP A O 1
ATOM 2669 N N . ASP A 1 348 ? -12.288 10.363 -27.750 1.00 58.47 348 ASP A N 1
ATOM 2670 C CA . ASP A 1 348 ? -13.101 10.522 -26.536 1.00 58.47 348 ASP A CA 1
ATOM 2671 C C . ASP A 1 348 ? -13.451 9.171 -25.881 1.00 58.47 348 ASP A C 1
ATOM 2673 O O . ASP A 1 348 ? -13.381 9.034 -24.660 1.00 58.47 348 ASP A O 1
ATOM 2677 N N . ALA A 1 349 ? -13.759 8.137 -26.674 1.00 61.03 349 ALA A N 1
ATOM 2678 C CA . ALA A 1 349 ? -14.022 6.791 -26.154 1.00 61.03 349 ALA A CA 1
ATOM 2679 C C . ALA A 1 349 ? -12.747 6.153 -25.580 1.00 61.03 349 ALA A C 1
ATOM 2681 O O . ALA A 1 349 ? -12.780 5.512 -24.527 1.00 61.03 349 ALA A O 1
ATOM 2682 N N . TRP A 1 350 ? -11.617 6.387 -26.247 1.00 64.38 350 TRP A N 1
ATOM 2683 C CA . TRP A 1 350 ? -10.307 5.915 -25.814 1.00 64.38 350 TRP A CA 1
ATOM 2684 C C . TRP A 1 350 ? -9.860 6.579 -24.504 1.00 64.38 350 TRP A C 1
ATOM 2686 O O . TRP A 1 350 ? -9.538 5.888 -23.538 1.00 64.38 350 TRP A O 1
ATOM 2696 N N . GLY A 1 351 ? -9.950 7.911 -24.420 1.00 59.34 351 GLY A N 1
ATOM 2697 C CA . GLY A 1 351 ? -9.613 8.663 -23.211 1.00 59.34 351 GLY A CA 1
ATOM 2698 C C . GLY A 1 351 ? -10.476 8.283 -22.003 1.00 59.34 351 GLY A C 1
ATOM 2699 O O . GLY A 1 351 ? -9.958 8.166 -20.895 1.00 59.34 351 GLY A O 1
ATOM 2700 N N . ARG A 1 352 ? -11.779 8.023 -22.196 1.00 69.62 352 ARG A N 1
ATOM 2701 C CA . ARG A 1 352 ? -12.672 7.564 -21.111 1.00 69.62 352 ARG A CA 1
ATOM 2702 C C . ARG A 1 352 ? -12.328 6.166 -20.605 1.00 69.62 352 ARG A C 1
ATOM 2704 O O . ARG A 1 352 ? -12.430 5.915 -19.403 1.00 69.62 352 ARG A O 1
ATOM 2711 N N . ASN A 1 353 ? -11.934 5.259 -21.498 1.00 69.94 353 ASN A N 1
ATOM 2712 C CA . ASN A 1 353 ? -11.526 3.912 -21.109 1.00 69.94 353 ASN A CA 1
ATOM 2713 C C . ASN A 1 353 ? -10.226 3.952 -20.287 1.00 69.94 353 ASN A C 1
ATOM 2715 O O . ASN A 1 353 ? -10.206 3.427 -19.174 1.00 69.94 353 ASN A O 1
ATOM 2719 N N . VAL A 1 354 ? -9.208 4.678 -20.772 1.00 69.38 354 VAL A N 1
ATOM 2720 C CA . VAL A 1 354 ? -7.935 4.883 -20.057 1.00 69.38 354 VAL A CA 1
ATOM 2721 C C . VAL A 1 354 ? -8.176 5.486 -18.673 1.00 69.38 354 VAL A C 1
ATOM 2723 O O . VAL A 1 354 ? -7.682 4.944 -17.688 1.00 69.38 354 VAL A O 1
ATOM 2726 N N . ALA A 1 355 ? -8.991 6.543 -18.578 1.00 71.50 355 ALA A N 1
ATOM 2727 C CA . ALA A 1 355 ? -9.313 7.196 -17.308 1.00 71.50 355 ALA A CA 1
ATOM 2728 C C . ALA A 1 355 ? -10.052 6.271 -16.323 1.00 71.50 355 ALA A C 1
ATOM 2730 O O . ALA A 1 355 ? -9.829 6.322 -15.114 1.00 71.50 355 ALA A O 1
ATOM 2731 N N . THR A 1 356 ? -10.944 5.410 -16.820 1.00 76.69 356 THR A N 1
ATOM 2732 C CA . THR A 1 356 ? -11.702 4.487 -15.962 1.00 76.69 356 THR A CA 1
ATOM 2733 C C . THR A 1 356 ? -10.811 3.359 -15.446 1.00 76.69 356 THR A C 1
ATOM 2735 O O . THR A 1 356 ? -10.815 3.068 -14.249 1.00 76.69 356 THR A O 1
ATOM 2738 N N . ALA A 1 357 ? -10.016 2.748 -16.327 1.00 73.69 357 ALA A N 1
ATOM 2739 C CA . ALA A 1 357 ? -9.107 1.668 -15.961 1.00 73.69 357 ALA A CA 1
ATOM 2740 C C . ALA A 1 357 ? -8.013 2.149 -14.994 1.00 73.69 357 ALA A C 1
ATOM 2742 O O . ALA A 1 357 ? -7.774 1.503 -13.969 1.00 73.69 357 ALA A O 1
ATOM 2743 N N . SER A 1 358 ? -7.403 3.311 -15.263 1.00 75.50 358 SER A N 1
ATOM 2744 C CA . SER A 1 358 ? -6.383 3.894 -14.382 1.00 75.50 358 SER A CA 1
ATOM 2745 C C . SER A 1 358 ? -6.950 4.208 -12.998 1.00 75.50 358 SER A C 1
ATOM 2747 O O . SER A 1 358 ? -6.325 3.875 -11.991 1.00 75.50 358 SER A O 1
ATOM 2749 N N . ARG A 1 359 ? -8.174 4.749 -12.922 1.00 80.56 359 ARG A N 1
ATOM 2750 C CA . ARG A 1 359 ? -8.848 5.050 -11.652 1.00 80.56 359 ARG A CA 1
ATOM 2751 C C . ARG A 1 359 ? -9.109 3.803 -10.809 1.00 80.56 359 ARG A C 1
ATOM 2753 O O . ARG A 1 359 ? -8.859 3.839 -9.607 1.00 80.56 359 ARG A O 1
ATOM 2760 N N . ILE A 1 360 ? -9.576 2.711 -11.416 1.00 82.25 360 ILE A N 1
ATOM 2761 C CA . ILE A 1 360 ? -9.841 1.454 -10.695 1.00 82.25 360 ILE A CA 1
ATOM 2762 C C . ILE A 1 360 ? -8.539 0.874 -10.128 1.00 82.25 360 ILE A C 1
ATOM 2764 O O . ILE A 1 360 ? -8.484 0.503 -8.955 1.00 82.25 360 ILE A O 1
ATOM 2768 N N . ILE A 1 361 ? -7.470 0.828 -10.929 1.00 81.00 361 ILE A N 1
ATOM 2769 C CA . ILE A 1 361 ? -6.164 0.322 -10.475 1.00 81.00 361 ILE A CA 1
ATOM 2770 C C . ILE A 1 361 ? -5.618 1.204 -9.346 1.00 81.00 361 ILE A C 1
ATOM 2772 O O . ILE A 1 361 ? -5.210 0.690 -8.300 1.00 81.00 361 ILE A O 1
ATOM 2776 N N . LYS A 1 362 ? -5.680 2.529 -9.519 1.00 81.25 362 LYS A N 1
ATOM 2777 C CA . LYS A 1 362 ? -5.279 3.515 -8.511 1.00 81.25 362 LYS A CA 1
ATOM 2778 C C . LYS A 1 362 ? -6.016 3.294 -7.189 1.00 81.25 362 LYS A C 1
ATOM 2780 O O . LYS A 1 362 ? -5.383 3.250 -6.135 1.00 81.25 362 LYS A O 1
ATOM 2785 N N . GLU A 1 363 ? -7.335 3.114 -7.239 1.00 82.88 363 GLU A N 1
ATOM 2786 C CA . GLU A 1 363 ? -8.173 2.858 -6.065 1.00 82.88 363 GLU A CA 1
ATOM 2787 C C . GLU A 1 363 ? -7.764 1.571 -5.337 1.00 82.88 363 GLU A C 1
ATOM 2789 O O . GLU A 1 363 ? -7.593 1.574 -4.115 1.00 82.88 363 GLU A O 1
ATOM 2794 N N . LEU A 1 364 ? -7.557 0.479 -6.076 1.00 85.00 364 LEU A N 1
ATOM 2795 C CA . LEU A 1 364 ? -7.185 -0.811 -5.498 1.00 85.00 364 LEU A CA 1
ATOM 2796 C C . LEU A 1 364 ? -5.811 -0.764 -4.820 1.00 85.00 364 LEU A C 1
ATOM 2798 O O . LEU A 1 364 ? -5.674 -1.232 -3.683 1.00 85.00 364 LEU A O 1
ATOM 2802 N N . VAL A 1 365 ? -4.806 -0.182 -5.482 1.00 85.88 365 VAL A N 1
ATOM 2803 C CA . VAL A 1 365 ? -3.450 -0.040 -4.927 1.00 85.88 365 VAL A CA 1
ATOM 2804 C C . VAL A 1 365 ? -3.471 0.881 -3.708 1.00 85.88 365 VAL A C 1
ATOM 2806 O O . VAL A 1 365 ? -2.957 0.504 -2.650 1.00 85.88 365 VAL A O 1
ATOM 2809 N N . ALA A 1 366 ? -4.139 2.037 -3.804 1.00 86.12 366 ALA A N 1
ATOM 2810 C CA . ALA A 1 366 ? -4.297 2.963 -2.688 1.00 86.12 366 ALA A CA 1
ATOM 2811 C C . ALA A 1 366 ? -4.932 2.271 -1.478 1.00 86.12 366 ALA A C 1
ATOM 2813 O O . ALA A 1 366 ? -4.366 2.286 -0.385 1.00 86.12 366 ALA A O 1
ATOM 2814 N N . ARG A 1 367 ? -6.067 1.587 -1.669 1.00 86.75 367 ARG A N 1
ATOM 2815 C CA . ARG A 1 367 ? -6.777 0.889 -0.592 1.00 86.75 367 ARG A CA 1
ATOM 2816 C C . ARG A 1 367 ? -5.903 -0.174 0.072 1.00 86.75 367 ARG A C 1
ATOM 2818 O O . ARG A 1 367 ? -5.875 -0.260 1.299 1.00 86.75 367 ARG A O 1
ATOM 2825 N N . ARG A 1 368 ? -5.162 -0.970 -0.709 1.00 88.12 368 ARG A N 1
ATOM 2826 C CA . ARG A 1 368 ? -4.268 -2.013 -0.174 1.00 88.12 368 ARG A CA 1
ATOM 2827 C C . ARG A 1 368 ? -3.129 -1.425 0.655 1.00 88.12 368 ARG A C 1
ATOM 2829 O O . ARG A 1 368 ? -2.864 -1.937 1.746 1.00 88.12 368 ARG A O 1
ATOM 2836 N N . ILE A 1 369 ? -2.485 -0.360 0.176 1.00 89.75 369 ILE A N 1
ATOM 2837 C CA . ILE A 1 369 ? -1.412 0.324 0.909 1.00 89.75 369 ILE A CA 1
ATOM 2838 C C . ILE A 1 369 ? -1.960 0.907 2.215 1.00 89.75 369 ILE A C 1
ATOM 2840 O O . ILE A 1 369 ? -1.421 0.634 3.286 1.00 89.75 369 ILE A O 1
ATOM 2844 N N . MET A 1 370 ? -3.078 1.627 2.145 1.00 88.75 370 MET A N 1
ATOM 2845 C CA . MET A 1 370 ? -3.701 2.290 3.291 1.00 88.75 370 MET A CA 1
ATOM 2846 C C . MET A 1 370 ? -4.160 1.309 4.373 1.00 88.75 370 MET A C 1
ATOM 2848 O O . MET A 1 370 ? -3.822 1.470 5.549 1.00 88.75 370 MET A O 1
ATOM 2852 N N . ASN A 1 371 ? -4.855 0.238 3.984 1.00 90.44 371 ASN A N 1
ATOM 2853 C CA . ASN A 1 371 ? -5.281 -0.802 4.920 1.00 90.44 371 ASN A CA 1
ATOM 2854 C C . ASN A 1 371 ? -4.074 -1.516 5.547 1.00 90.44 371 ASN A C 1
ATOM 2856 O O . ASN A 1 371 ? -4.099 -1.845 6.735 1.00 90.44 371 ASN A O 1
ATOM 2860 N N . SER A 1 372 ? -2.995 -1.713 4.779 1.00 90.25 372 SER A N 1
ATOM 2861 C CA . SER A 1 372 ? -1.751 -2.293 5.293 1.00 90.25 372 SER A CA 1
ATOM 2862 C C . SER A 1 372 ? -1.061 -1.364 6.293 1.00 90.25 372 SER A C 1
ATOM 2864 O O . SER A 1 372 ? -0.640 -1.835 7.348 1.00 90.25 372 SER A O 1
ATOM 2866 N N . MET A 1 373 ? -0.995 -0.055 6.024 1.00 91.25 373 MET A N 1
ATOM 2867 C CA . MET A 1 373 ? -0.436 0.931 6.957 1.00 91.25 373 MET A CA 1
ATOM 2868 C C . MET A 1 373 ? -1.180 0.940 8.296 1.00 91.25 373 MET A C 1
ATOM 2870 O O . MET A 1 373 ? -0.551 0.870 9.354 1.00 91.25 373 MET A O 1
ATOM 2874 N N . GLN A 1 374 ? -2.516 0.985 8.264 1.00 91.19 374 GLN A N 1
ATOM 2875 C CA . GLN A 1 374 ? -3.331 0.948 9.480 1.00 91.19 374 GLN A CA 1
ATOM 2876 C C . GLN A 1 374 ? -3.102 -0.343 10.264 1.00 91.19 374 GLN A C 1
ATOM 2878 O O . GLN A 1 374 ? -2.806 -0.298 11.456 1.00 91.19 374 GLN A O 1
ATOM 2883 N N . ARG A 1 375 ? -3.175 -1.493 9.588 1.00 92.00 375 ARG A N 1
ATOM 2884 C CA . ARG A 1 375 ? -2.980 -2.804 10.213 1.00 92.00 375 ARG A CA 1
ATOM 2885 C C . ARG A 1 375 ? -1.613 -2.926 10.880 1.00 92.00 375 ARG A C 1
ATOM 2887 O O . ARG A 1 375 ? -1.511 -3.426 11.998 1.00 92.00 375 ARG A O 1
ATOM 2894 N N . VAL A 1 376 ? -0.564 -2.464 10.205 1.00 92.44 376 VAL A N 1
ATOM 2895 C CA . VAL A 1 376 ? 0.808 -2.463 10.726 1.00 92.44 376 VAL A CA 1
ATOM 2896 C C . VAL A 1 376 ? 0.930 -1.565 11.961 1.00 92.44 376 VAL A C 1
ATOM 2898 O O . VAL A 1 376 ? 1.537 -1.981 12.948 1.00 92.44 376 VAL A O 1
ATOM 2901 N N . SER A 1 377 ? 0.326 -0.374 11.922 1.00 92.62 377 SER A N 1
ATOM 2902 C CA . SER A 1 377 ? 0.283 0.565 13.052 1.00 92.62 377 SER A CA 1
ATOM 2903 C C . SER A 1 377 ? -0.413 -0.031 14.277 1.00 92.62 377 SER A C 1
ATOM 2905 O O . SER A 1 377 ? 0.084 0.102 15.399 1.00 92.62 377 SER A O 1
ATOM 2907 N N . ASP A 1 378 ? -1.522 -0.737 14.048 1.00 93.12 378 ASP A N 1
ATOM 2908 C CA . ASP A 1 378 ? -2.340 -1.383 15.077 1.00 93.12 378 ASP A CA 1
ATOM 2909 C C . ASP A 1 378 ? -1.707 -2.631 15.676 1.00 93.12 378 ASP A C 1
ATOM 2911 O O . ASP A 1 378 ? -1.861 -2.894 16.866 1.00 93.12 378 ASP A O 1
ATOM 2915 N N . SER A 1 379 ? -0.959 -3.378 14.866 1.00 92.75 379 SER A N 1
ATOM 2916 C CA . SER A 1 379 ? -0.265 -4.589 15.308 1.00 92.75 379 SER A CA 1
ATOM 2917 C C . SER A 1 379 ? 0.902 -4.288 16.253 1.00 92.75 379 SER A C 1
ATOM 2919 O O . SER A 1 379 ? 1.374 -5.180 16.958 1.00 92.75 379 SER A O 1
ATOM 2921 N N . TYR A 1 380 ? 1.412 -3.052 16.270 1.00 92.38 380 TYR A N 1
ATOM 2922 C CA . TYR A 1 380 ? 2.506 -2.673 17.159 1.00 92.38 380 TYR A CA 1
ATOM 2923 C C . TYR A 1 380 ? 2.031 -2.624 18.618 1.00 92.38 380 TYR A C 1
ATOM 2925 O O . TYR A 1 380 ? 1.219 -1.775 18.983 1.00 92.38 380 TYR A O 1
ATOM 2933 N N . LEU A 1 381 ? 2.575 -3.519 19.452 1.00 91.44 381 LEU A N 1
ATOM 2934 C CA . LEU A 1 381 ? 2.199 -3.694 20.864 1.00 91.44 381 LEU A CA 1
ATOM 2935 C C . LEU A 1 381 ? 0.706 -4.017 21.073 1.00 91.44 381 LEU A C 1
ATOM 2937 O O . LEU A 1 381 ? 0.140 -3.682 22.115 1.00 91.44 381 LEU A O 1
ATOM 2941 N N . ALA A 1 382 ? 0.061 -4.655 20.091 1.00 93.88 382 ALA A N 1
ATOM 2942 C CA . ALA A 1 382 ? -1.318 -5.110 20.225 1.00 93.88 382 ALA A CA 1
ATOM 2943 C C . ALA A 1 382 ? -1.474 -6.052 21.430 1.00 93.88 382 ALA A C 1
ATOM 2945 O O . ALA A 1 382 ? -0.607 -6.889 21.689 1.00 93.88 382 ALA A O 1
ATOM 2946 N N . ALA A 1 383 ? -2.584 -5.917 22.151 1.00 95.44 383 ALA A N 1
ATOM 2947 C CA . ALA A 1 383 ? -2.913 -6.767 23.290 1.00 95.44 383 ALA A CA 1
ATOM 2948 C C . ALA A 1 383 ? -4.082 -7.694 22.938 1.00 95.44 383 ALA A C 1
ATOM 2950 O O . ALA A 1 383 ? -4.973 -7.310 22.178 1.00 95.44 383 ALA A O 1
ATOM 2951 N N . SER A 1 384 ? -4.070 -8.914 23.472 1.00 96.00 384 SER A N 1
ATOM 2952 C CA . SER A 1 384 ? -5.103 -9.916 23.218 1.00 96.00 384 SER A CA 1
ATOM 2953 C C . SER A 1 384 ? -6.252 -9.820 24.221 1.00 96.00 384 SER A C 1
ATOM 2955 O O . SER A 1 384 ? -6.054 -9.578 25.412 1.00 96.00 384 SER A O 1
ATOM 2957 N N . VAL A 1 385 ? -7.462 -10.055 23.727 1.00 96.62 385 VAL A N 1
ATOM 2958 C CA . VAL A 1 385 ? -8.673 -10.322 24.501 1.00 96.62 385 VAL A CA 1
ATOM 2959 C C . VAL A 1 385 ? -9.096 -11.743 24.159 1.00 96.62 385 VAL A C 1
ATOM 2961 O O . VAL A 1 385 ? -9.280 -12.071 22.988 1.00 96.62 385 VAL A O 1
ATOM 2964 N N . ALA A 1 386 ? -9.201 -12.593 25.175 1.00 95.88 386 ALA A N 1
ATOM 2965 C CA . ALA A 1 386 ? -9.608 -13.982 25.020 1.00 95.88 386 ALA A CA 1
ATOM 2966 C C . ALA A 1 386 ? -11.027 -14.170 25.557 1.00 95.88 386 ALA A C 1
ATOM 2968 O O . ALA A 1 386 ? -11.332 -13.696 26.650 1.00 95.88 386 ALA A O 1
ATOM 2969 N N . ASP A 1 387 ? -11.849 -14.897 24.802 1.00 94.81 387 ASP A N 1
ATOM 2970 C CA . ASP A 1 387 ? -13.185 -15.344 25.199 1.00 94.81 387 ASP A CA 1
ATOM 2971 C C . ASP A 1 387 ? -14.099 -14.230 25.750 1.00 94.81 387 ASP A C 1
ATOM 2973 O O . ASP A 1 387 ? -14.797 -14.428 26.746 1.00 94.81 387 ASP A O 1
ATOM 2977 N N . GLU A 1 388 ? -14.129 -13.057 25.106 1.00 96.19 388 GLU A N 1
ATOM 2978 C CA . GLU A 1 388 ? -15.091 -12.012 25.469 1.00 96.19 388 GLU A CA 1
ATOM 2979 C C . GLU A 1 388 ? -16.518 -12.506 25.208 1.00 96.19 388 GLU A C 1
ATOM 2981 O O . GLU A 1 388 ? -16.849 -12.890 24.085 1.00 96.19 388 GLU A O 1
ATOM 2986 N N . ASP A 1 389 ? -17.361 -12.488 26.242 1.00 96.00 389 ASP A N 1
ATOM 2987 C CA . ASP A 1 389 ? -18.761 -12.898 26.143 1.00 96.00 389 ASP A CA 1
ATOM 2988 C C . ASP A 1 389 ? -19.607 -11.817 25.456 1.00 96.00 389 ASP A C 1
ATOM 2990 O O . ASP A 1 389 ? -19.724 -10.684 25.930 1.00 96.00 389 ASP A O 1
ATOM 2994 N N . ILE A 1 390 ? -20.225 -12.193 24.339 1.00 95.38 390 ILE A N 1
ATOM 2995 C CA . ILE A 1 390 ? -21.110 -11.345 23.533 1.00 95.38 390 ILE A CA 1
ATOM 2996 C C . ILE A 1 390 ? -22.530 -11.920 23.423 1.00 95.38 390 ILE A C 1
ATOM 2998 O O . ILE A 1 390 ? -23.348 -11.385 22.671 1.00 95.38 390 ILE A O 1
ATOM 3002 N N . ALA A 1 391 ? -22.855 -12.994 24.154 1.00 94.12 391 ALA A N 1
ATOM 3003 C CA . ALA A 1 391 ? -24.138 -13.693 24.034 1.00 94.12 391 ALA A CA 1
ATOM 3004 C C . ALA A 1 391 ? -25.335 -12.760 24.267 1.00 94.12 391 ALA A C 1
ATOM 3006 O O . ALA A 1 391 ? -26.327 -12.811 23.542 1.00 94.12 391 ALA A O 1
ATOM 3007 N N . THR A 1 392 ? -25.218 -11.843 25.228 1.00 94.19 392 THR A N 1
ATOM 3008 C CA . THR A 1 392 ? -26.267 -10.864 25.560 1.00 94.19 392 THR A CA 1
ATOM 3009 C C . THR A 1 392 ? -26.541 -9.859 24.439 1.00 94.19 392 THR A C 1
ATOM 3011 O O . THR A 1 392 ? -27.650 -9.335 24.342 1.00 94.19 392 THR A O 1
ATOM 3014 N N . GLN A 1 393 ? -25.560 -9.597 23.569 1.00 93.12 393 GLN A N 1
ATOM 3015 C CA . GLN A 1 393 ? -25.712 -8.691 22.429 1.00 93.12 393 GLN A CA 1
ATOM 3016 C C . GLN A 1 393 ? -26.424 -9.368 21.250 1.00 93.12 393 GLN A C 1
ATOM 3018 O O . GLN A 1 393 ? -27.088 -8.691 20.468 1.00 93.12 393 GLN A O 1
ATOM 3023 N N . LEU A 1 394 ? -26.319 -10.696 21.155 1.00 92.25 394 LEU A N 1
ATOM 3024 C CA . LEU A 1 394 ? -26.864 -11.541 20.091 1.00 92.25 394 LEU A CA 1
ATOM 3025 C C . LEU A 1 394 ? -28.190 -12.196 20.510 1.00 92.25 394 LEU A C 1
ATOM 3027 O O . LEU A 1 394 ? -28.342 -13.406 20.405 1.00 92.25 394 LEU A O 1
ATOM 3031 N N . GLN A 1 395 ? -29.128 -11.414 21.046 1.00 94.06 395 GLN A N 1
ATOM 3032 C CA . GLN A 1 395 ? -30.498 -11.863 21.332 1.00 94.06 395 GLN A CA 1
ATOM 3033 C C . GLN A 1 395 ? -31.419 -11.279 20.255 1.00 94.06 395 GLN A C 1
ATOM 3035 O O . GLN A 1 395 ? -31.787 -10.105 20.331 1.00 94.06 395 GLN A O 1
ATOM 3040 N N . ASP A 1 396 ? -31.690 -12.064 19.208 1.00 90.88 396 ASP A N 1
ATOM 3041 C CA . ASP A 1 396 ? -32.400 -11.672 17.979 1.00 90.88 396 ASP A CA 1
ATOM 3042 C C . ASP A 1 396 ? -31.781 -10.467 17.247 1.00 90.88 396 ASP A C 1
ATOM 3044 O O . ASP A 1 396 ? -32.456 -9.667 16.592 1.00 90.88 396 ASP A O 1
ATOM 3048 N N . LYS A 1 397 ? -30.454 -10.339 17.330 1.00 91.50 397 LYS A N 1
ATOM 3049 C CA . LYS A 1 397 ? -29.684 -9.285 16.661 1.00 91.50 397 LYS A CA 1
ATOM 3050 C C . LYS A 1 397 ? -28.573 -9.886 15.817 1.00 91.50 397 LYS A C 1
ATOM 3052 O O . LYS A 1 397 ? -28.001 -10.919 16.146 1.00 91.50 397 LYS A O 1
ATOM 3057 N N . ALA A 1 398 ? -28.268 -9.208 14.715 1.00 92.69 398 ALA A N 1
ATOM 3058 C CA . ALA A 1 398 ? -27.143 -9.547 13.850 1.00 92.69 398 ALA A CA 1
ATOM 3059 C C . ALA A 1 398 ? -25.887 -8.730 14.187 1.00 92.69 398 ALA A C 1
ATOM 3061 O O . ALA A 1 398 ? -24.791 -9.121 13.813 1.00 92.69 398 ALA A O 1
ATOM 3062 N N . LEU A 1 399 ? -26.025 -7.585 14.861 1.00 93.44 399 LEU A N 1
ATOM 3063 C CA . LEU A 1 399 ? -24.908 -6.691 15.161 1.00 93.44 399 LEU A CA 1
ATOM 3064 C C . LEU A 1 399 ? -24.455 -6.854 16.606 1.00 93.44 399 LEU A C 1
ATOM 3066 O O . LEU A 1 399 ? -25.281 -6.900 17.516 1.00 93.44 399 LEU A O 1
ATOM 3070 N N . PHE A 1 400 ? -23.143 -6.853 16.803 1.00 94.38 400 PHE A N 1
ATOM 3071 C CA . PHE A 1 400 ? -22.514 -6.847 18.118 1.00 94.38 400 PHE A CA 1
ATOM 3072 C C . PHE A 1 400 ? -21.242 -5.995 18.092 1.00 94.38 400 PHE A C 1
ATOM 3074 O O . PHE A 1 400 ? -20.721 -5.632 17.031 1.00 94.38 400 PHE A O 1
ATOM 3081 N N . ARG A 1 401 ? -20.767 -5.622 19.277 1.00 94.38 401 ARG A N 1
ATOM 3082 C CA . ARG A 1 401 ? -19.631 -4.723 19.473 1.00 94.38 401 ARG A CA 1
ATOM 3083 C C . ARG A 1 401 ? -18.678 -5.327 20.493 1.00 94.38 401 ARG A C 1
ATOM 3085 O O . ARG A 1 401 ? -19.117 -5.900 21.486 1.00 94.38 401 ARG A O 1
ATOM 3092 N N . THR A 1 402 ? -17.383 -5.174 20.259 1.00 95.12 402 THR A N 1
ATOM 3093 C CA . THR A 1 402 ? -16.358 -5.605 21.212 1.00 95.12 402 THR A CA 1
ATOM 3094 C C . THR A 1 402 ? -16.158 -4.572 22.318 1.00 95.12 402 THR A C 1
ATOM 3096 O O . THR A 1 402 ? -16.383 -3.375 22.123 1.00 95.12 402 THR A O 1
ATOM 3099 N N . THR A 1 403 ? -15.700 -4.995 23.490 1.00 94.12 403 THR A N 1
ATOM 3100 C CA . THR A 1 403 ? -15.482 -4.100 24.632 1.00 94.12 403 THR A CA 1
ATOM 3101 C C . THR A 1 403 ? -14.229 -3.258 24.417 1.00 94.12 403 THR A C 1
ATOM 3103 O O . THR A 1 403 ? -14.281 -2.026 24.478 1.00 94.12 403 THR A O 1
ATOM 3106 N N . GLN A 1 404 ? -13.103 -3.905 24.095 1.00 94.12 404 GLN A N 1
ATOM 3107 C CA . GLN A 1 404 ? -11.878 -3.216 23.683 1.00 94.12 404 GLN A CA 1
ATOM 3108 C C . GLN A 1 404 ? -11.891 -2.934 22.177 1.00 94.12 404 GLN A C 1
ATOM 3110 O O . GLN A 1 404 ? -12.320 -3.764 21.375 1.00 94.12 404 GLN A O 1
ATOM 3115 N N . PHE A 1 405 ? -11.403 -1.756 21.799 1.00 92.88 405 PHE A N 1
ATOM 3116 C CA . PHE A 1 405 ? -11.348 -1.249 20.424 1.00 92.88 405 PHE A CA 1
ATOM 3117 C C . PHE A 1 405 ? -10.187 -0.250 20.287 1.00 92.88 405 PHE A C 1
ATOM 3119 O O . PHE A 1 405 ? -9.714 0.236 21.316 1.00 92.88 405 PHE A O 1
ATOM 3126 N N . PRO A 1 406 ? -9.745 0.130 19.081 1.00 94.62 406 PRO A N 1
ATOM 3127 C CA . PRO A 1 406 ? -9.952 -0.547 17.801 1.00 94.62 406 PRO A CA 1
ATOM 3128 C C . PRO A 1 406 ? -9.516 -2.007 17.817 1.00 94.62 406 PRO A C 1
ATOM 3130 O O . PRO A 1 406 ? -8.561 -2.357 18.508 1.00 94.62 406 PRO A O 1
ATOM 3133 N N . VAL A 1 407 ? -10.191 -2.833 17.028 1.00 94.94 407 VAL A N 1
ATOM 3134 C CA . VAL A 1 407 ? -9.784 -4.216 16.767 1.00 94.94 407 VAL A CA 1
ATOM 3135 C C . VAL A 1 407 ? -8.710 -4.217 15.684 1.00 94.94 407 VAL A C 1
ATOM 3137 O O . VAL A 1 407 ? -8.861 -3.565 14.651 1.00 94.94 407 VAL A O 1
ATOM 3140 N N . VAL A 1 408 ? -7.622 -4.950 15.910 1.00 94.69 408 VAL A N 1
ATOM 3141 C CA . VAL A 1 408 ? -6.555 -5.114 14.920 1.00 94.69 408 VAL A CA 1
ATOM 3142 C C . VAL A 1 408 ? -7.034 -6.060 13.824 1.00 94.69 408 VAL A C 1
ATOM 3144 O O . VAL A 1 408 ? -7.500 -7.160 14.108 1.00 94.69 408 VAL A O 1
ATOM 3147 N N . ALA A 1 409 ? -6.912 -5.642 12.564 1.00 92.12 409 ALA A N 1
ATOM 3148 C CA . ALA A 1 409 ? -7.273 -6.491 11.435 1.00 92.12 409 ALA A CA 1
ATOM 3149 C C . ALA A 1 409 ? -6.345 -7.713 11.343 1.00 92.12 409 ALA A C 1
ATOM 3151 O O . ALA A 1 409 ? -5.118 -7.563 11.331 1.00 92.12 409 ALA A O 1
ATOM 3152 N N . GLN A 1 410 ? -6.937 -8.903 11.229 1.00 91.62 410 GLN A N 1
ATOM 3153 C CA . GLN A 1 410 ? -6.203 -10.148 11.024 1.00 91.62 410 GLN A CA 1
ATOM 3154 C C . GLN A 1 410 ? -5.395 -10.090 9.721 1.00 91.62 410 GLN A C 1
ATOM 3156 O O . GLN A 1 410 ? -5.879 -9.618 8.688 1.00 91.62 410 GLN A O 1
ATOM 3161 N N . HIS A 1 411 ? -4.160 -10.591 9.759 1.00 91.00 411 HIS A N 1
ATOM 3162 C CA . HIS A 1 411 ? -3.313 -10.747 8.577 1.00 91.00 411 HIS A CA 1
ATOM 3163 C C . HIS A 1 411 ? -2.884 -12.196 8.413 1.00 91.00 411 HIS A C 1
ATOM 3165 O O . HIS A 1 411 ? -2.347 -12.793 9.340 1.00 91.00 411 HIS A O 1
ATOM 3171 N N . GLN A 1 412 ? -3.056 -12.732 7.212 1.00 90.62 412 GLN A N 1
ATOM 3172 C CA . GLN A 1 412 ? -2.491 -14.013 6.815 1.00 90.62 412 GLN A CA 1
ATOM 3173 C C . GLN A 1 412 ? -1.639 -13.784 5.572 1.00 90.62 412 GLN A C 1
ATOM 3175 O O . GLN A 1 412 ? -2.084 -13.147 4.615 1.00 90.62 412 GLN A O 1
ATOM 3180 N N . GLN A 1 413 ? -0.406 -14.282 5.600 1.00 88.12 413 GLN A N 1
ATOM 3181 C CA . GLN A 1 413 ? 0.465 -14.260 4.433 1.00 88.12 413 GLN A CA 1
ATOM 3182 C C . GLN A 1 413 ? 0.124 -15.448 3.531 1.00 88.12 413 GLN A C 1
ATOM 3184 O O . GLN A 1 413 ? -0.160 -16.537 4.037 1.00 88.12 413 GLN A O 1
ATOM 3189 N N . TYR A 1 414 ? 0.180 -15.234 2.219 1.00 88.94 414 TYR A N 1
ATOM 3190 C CA . TYR A 1 414 ? -0.057 -16.257 1.205 1.00 88.94 414 TYR A CA 1
ATOM 3191 C C . TYR A 1 414 ? 1.114 -16.319 0.224 1.00 88.94 414 TYR A C 1
ATOM 3193 O O . TYR A 1 414 ? 1.796 -15.311 0.013 1.00 88.94 414 TYR A O 1
ATOM 3201 N N . ASP A 1 415 ? 1.339 -17.497 -0.352 1.00 87.56 415 ASP A N 1
ATOM 3202 C CA . ASP A 1 415 ? 2.219 -17.676 -1.507 1.00 87.56 415 ASP A CA 1
ATOM 3203 C C . ASP A 1 415 ? 1.483 -17.400 -2.837 1.00 87.56 415 ASP A C 1
ATOM 3205 O O . ASP A 1 415 ? 0.296 -17.065 -2.862 1.00 87.56 415 ASP A O 1
ATOM 3209 N N . LEU A 1 416 ? 2.187 -17.555 -3.965 1.00 85.00 416 LEU A N 1
ATOM 3210 C CA . LEU A 1 416 ? 1.609 -17.379 -5.306 1.00 85.00 416 LEU A CA 1
ATOM 3211 C C . LEU A 1 416 ? 0.537 -18.424 -5.663 1.00 85.00 416 LEU A C 1
ATOM 3213 O O . LEU A 1 416 ? -0.230 -18.202 -6.598 1.00 85.00 416 LEU A O 1
ATOM 3217 N N . GLN A 1 417 ? 0.495 -19.555 -4.957 1.00 84.62 417 GLN A N 1
ATOM 3218 C CA . GLN A 1 417 ? -0.481 -20.628 -5.156 1.00 84.62 417 GLN A CA 1
ATOM 3219 C C . GLN A 1 417 ? -1.726 -20.448 -4.272 1.00 84.62 417 GLN A C 1
ATOM 3221 O O . GLN A 1 417 ? -2.700 -21.178 -4.437 1.00 84.62 417 GLN A O 1
ATOM 3226 N N . GLY A 1 418 ? -1.714 -19.471 -3.360 1.00 83.19 418 GLY A N 1
ATOM 3227 C CA . GLY A 1 418 ? -2.785 -19.229 -2.400 1.00 83.19 418 GLY A CA 1
ATOM 3228 C C . GLY A 1 418 ? -2.676 -20.058 -1.118 1.00 83.19 418 GLY A C 1
ATOM 3229 O O . GLY A 1 418 ? -3.600 -20.028 -0.306 1.00 83.19 418 GLY A O 1
ATOM 3230 N N . ASN A 1 419 ? -1.567 -20.768 -0.884 1.00 89.19 419 ASN A N 1
ATOM 3231 C CA . ASN A 1 419 ? -1.349 -21.467 0.379 1.00 89.19 419 ASN A CA 1
ATOM 3232 C C . ASN A 1 419 ? -0.956 -20.476 1.477 1.00 89.19 419 ASN A C 1
ATOM 3234 O O . ASN A 1 419 ? -0.227 -19.509 1.248 1.00 89.19 419 ASN A O 1
ATOM 3238 N N . THR A 1 420 ? -1.411 -20.739 2.700 1.00 90.44 420 THR A N 1
ATOM 3239 C CA . THR A 1 420 ? -1.073 -19.932 3.874 1.00 90.44 420 THR A CA 1
ATOM 3240 C C . THR A 1 420 ? 0.386 -20.124 4.277 1.00 90.44 420 THR A C 1
ATOM 3242 O O . THR A 1 420 ? 0.834 -21.252 4.485 1.00 90.44 420 THR A O 1
ATOM 3245 N N . ILE A 1 421 ? 1.103 -19.023 4.482 1.00 86.44 421 ILE A N 1
ATOM 3246 C CA . ILE A 1 421 ? 2.461 -19.016 5.022 1.00 86.44 421 ILE A CA 1
ATOM 3247 C C . ILE A 1 421 ? 2.438 -18.601 6.493 1.00 86.44 421 ILE A C 1
ATOM 3249 O O . ILE A 1 421 ? 2.069 -17.475 6.828 1.00 86.44 421 ILE A O 1
ATOM 3253 N N . GLY A 1 422 ? 2.893 -19.500 7.367 1.00 86.75 422 GLY A N 1
ATOM 3254 C CA . GLY A 1 422 ? 2.946 -19.264 8.810 1.00 86.75 422 GLY A CA 1
ATOM 3255 C C . GLY A 1 422 ? 1.565 -19.125 9.461 1.00 86.75 422 GLY A C 1
ATOM 3256 O O . GLY A 1 422 ? 0.530 -19.329 8.829 1.00 86.75 422 GLY A O 1
ATOM 3257 N N . ALA A 1 423 ? 1.561 -18.792 10.753 1.00 89.88 423 ALA A N 1
ATOM 3258 C CA . ALA A 1 423 ? 0.337 -18.565 11.518 1.00 89.88 423 ALA A CA 1
ATOM 3259 C C . ALA A 1 423 ? -0.254 -17.166 11.248 1.00 89.88 423 ALA A C 1
ATOM 3261 O O . ALA A 1 423 ? 0.515 -16.228 10.996 1.00 89.88 423 ALA A O 1
ATOM 3262 N N . PRO A 1 424 ? -1.586 -16.995 11.360 1.00 90.56 424 PRO A N 1
ATOM 3263 C CA . PRO A 1 424 ? -2.220 -15.691 11.220 1.00 90.56 424 PRO A CA 1
ATOM 3264 C C . PRO A 1 424 ? -1.738 -14.729 12.309 1.00 90.56 424 PRO A C 1
ATOM 3266 O O . PRO A 1 424 ? -1.652 -15.067 13.491 1.00 90.56 424 PRO A O 1
ATOM 3269 N N . GLU A 1 425 ? -1.443 -13.500 11.907 1.00 91.69 425 GLU A N 1
ATOM 3270 C CA . GLU A 1 425 ? -1.130 -12.395 12.803 1.00 91.69 425 GLU A CA 1
ATOM 3271 C C . GLU A 1 425 ? -2.439 -11.727 13.256 1.00 91.69 425 GLU A C 1
ATOM 3273 O O . GLU A 1 425 ? -3.271 -11.357 12.428 1.00 91.69 425 GLU A O 1
ATOM 3278 N N . ASN A 1 426 ? -2.606 -11.569 14.576 1.00 92.56 426 ASN A N 1
ATOM 3279 C CA . ASN A 1 426 ? -3.814 -11.033 15.225 1.00 92.56 426 ASN A CA 1
ATOM 3280 C C . ASN A 1 426 ? -5.110 -11.772 14.814 1.00 92.56 426 ASN A C 1
ATOM 3282 O O . ASN A 1 426 ? -5.983 -11.162 14.196 1.00 92.56 426 ASN A O 1
ATOM 3286 N N . PRO A 1 427 ? -5.242 -13.080 15.112 1.00 94.25 427 PRO A N 1
ATOM 3287 C CA . PRO A 1 427 ? -6.419 -13.852 14.720 1.00 94.25 427 PRO A CA 1
ATOM 3288 C C . PRO A 1 427 ? -7.698 -13.336 15.393 1.00 94.25 427 PRO A C 1
ATOM 3290 O O . PRO A 1 427 ? -7.681 -12.964 16.567 1.00 94.25 427 PRO A O 1
ATOM 3293 N N . ILE A 1 428 ? -8.807 -13.357 14.649 1.00 95.12 428 ILE A N 1
ATOM 3294 C CA . ILE A 1 428 ? -10.155 -13.097 15.166 1.00 95.12 428 ILE A CA 1
ATOM 3295 C C . ILE A 1 428 ? -10.928 -14.414 15.135 1.00 95.12 428 ILE A C 1
ATOM 3297 O O . ILE A 1 428 ? -11.203 -14.954 14.063 1.00 95.12 428 ILE A O 1
ATOM 3301 N N . VAL A 1 429 ? -11.289 -14.918 16.314 1.00 95.56 429 VAL A N 1
ATOM 3302 C CA . VAL A 1 429 ? -12.011 -16.185 16.476 1.00 95.56 429 VAL A CA 1
ATOM 3303 C C . VAL A 1 429 ? -13.350 -15.905 17.138 1.00 95.56 429 VAL A C 1
ATOM 3305 O O . VAL A 1 429 ? -13.396 -15.441 18.277 1.00 95.56 429 VAL A O 1
ATOM 3308 N N . LEU A 1 430 ? -14.439 -16.191 16.426 1.00 95.81 430 LEU A N 1
ATOM 3309 C CA . LEU A 1 430 ? -15.807 -16.059 16.919 1.00 95.81 430 LEU A CA 1
ATOM 3310 C C . LEU A 1 430 ? -16.420 -17.450 17.088 1.00 95.81 430 LEU A C 1
ATOM 3312 O O . LEU A 1 430 ? -16.527 -18.207 16.128 1.00 95.81 430 LEU A O 1
ATOM 3316 N N . LEU A 1 431 ? -16.858 -17.766 18.302 1.00 95.81 431 LEU A N 1
ATOM 3317 C CA . LEU A 1 431 ? -17.541 -19.008 18.642 1.00 95.81 431 LEU A CA 1
ATOM 3318 C C . LEU A 1 431 ? -18.989 -18.693 19.012 1.00 95.81 431 LEU A C 1
ATOM 3320 O O . LEU A 1 431 ? -19.229 -17.943 19.953 1.00 95.81 431 LEU A O 1
ATOM 3324 N N . ILE A 1 432 ? -19.954 -19.290 18.315 1.00 94.00 432 ILE A N 1
ATOM 3325 C CA . ILE A 1 432 ? -21.377 -19.225 18.667 1.00 94.00 432 ILE A CA 1
ATOM 3326 C C . ILE A 1 432 ? -21.857 -20.639 18.985 1.00 94.00 432 ILE A C 1
ATOM 3328 O O . ILE A 1 432 ? -21.757 -21.545 18.161 1.00 94.00 432 ILE A O 1
ATOM 3332 N N . ASN A 1 433 ? -22.365 -20.834 20.201 1.00 91.81 433 ASN A N 1
ATOM 3333 C CA . ASN A 1 433 ? -22.816 -22.113 20.750 1.00 91.81 433 ASN A CA 1
ATOM 3334 C C . ASN A 1 433 ? -21.785 -23.246 20.546 1.00 91.81 433 ASN A C 1
ATOM 3336 O O . ASN A 1 433 ? -22.142 -24.383 20.249 1.00 91.81 433 ASN A O 1
ATOM 3340 N N . GLY A 1 434 ? -20.492 -22.921 20.673 1.00 88.44 434 GLY A N 1
ATOM 3341 C CA . GLY A 1 434 ? -19.375 -23.858 20.499 1.00 88.44 434 GLY A CA 1
ATOM 3342 C C . GLY A 1 434 ? -18.921 -24.094 19.052 1.00 88.44 434 GLY A C 1
ATOM 3343 O O . GLY A 1 434 ? -17.939 -24.801 18.854 1.00 88.44 434 GLY A O 1
ATOM 3344 N N . SER A 1 435 ? -19.585 -23.502 18.054 1.00 91.56 435 SER A N 1
ATOM 3345 C CA . SER A 1 435 ? -19.191 -23.588 16.640 1.00 91.56 435 SER A CA 1
ATOM 3346 C C . SER A 1 435 ? -18.439 -22.337 16.192 1.00 91.56 435 SER A C 1
ATOM 3348 O O . SER A 1 435 ? -18.870 -21.221 16.482 1.00 91.56 435 SER A O 1
ATOM 3350 N N . GLU A 1 436 ? -17.336 -22.516 15.466 1.00 94.12 436 GLU A N 1
ATOM 3351 C CA . GLU A 1 436 ? -16.576 -21.404 14.890 1.00 94.12 436 GLU A CA 1
ATOM 3352 C C . GLU A 1 436 ? -17.324 -20.777 13.710 1.00 94.12 436 GLU A C 1
ATOM 3354 O O . GLU A 1 436 ? -17.702 -21.451 12.749 1.00 94.12 436 GLU A O 1
ATOM 3359 N N . VAL A 1 437 ? -17.516 -19.465 13.789 1.00 94.31 437 VAL A N 1
ATOM 3360 C CA . VAL A 1 437 ? -18.098 -18.639 12.735 1.00 94.31 437 VAL A CA 1
ATOM 3361 C C . VAL A 1 437 ? -16.955 -18.053 11.920 1.00 94.31 437 VAL A C 1
ATOM 3363 O O . VAL A 1 437 ? -16.110 -17.335 12.450 1.00 94.31 437 VAL A O 1
ATOM 3366 N N . LYS A 1 438 ? -16.933 -18.352 10.622 1.00 93.56 438 LYS A N 1
ATOM 3367 C CA . LYS A 1 438 ? -15.887 -17.890 9.701 1.00 93.56 438 LYS A CA 1
ATOM 3368 C C . LYS A 1 438 ? -16.170 -16.469 9.191 1.00 93.56 438 LYS A C 1
ATOM 3370 O O . LYS A 1 438 ? -17.325 -16.033 9.211 1.00 93.56 438 LYS A O 1
ATOM 3375 N N . PRO A 1 439 ? -15.146 -15.740 8.714 1.00 92.88 439 PRO A N 1
ATOM 3376 C CA . PRO A 1 439 ? -15.360 -14.466 8.041 1.00 92.88 439 PRO A CA 1
ATOM 3377 C C . PRO A 1 439 ? -16.122 -14.660 6.723 1.00 92.88 439 PRO A C 1
ATOM 3379 O O . PRO A 1 439 ? -15.917 -15.643 6.006 1.00 92.88 439 PRO A O 1
ATOM 3382 N N . TRP A 1 440 ? -16.986 -13.703 6.398 1.00 93.19 440 TRP A N 1
ATOM 3383 C CA . TRP A 1 440 ? -17.638 -13.624 5.092 1.00 93.19 440 TRP A CA 1
ATOM 3384 C C . TRP A 1 440 ? -16.632 -13.140 4.041 1.00 93.19 440 TRP A C 1
ATOM 3386 O O . TRP A 1 440 ? -15.976 -12.117 4.247 1.00 93.19 440 TRP A O 1
ATOM 3396 N N . ASP A 1 441 ? -16.490 -13.871 2.933 1.00 86.38 441 ASP A N 1
ATOM 3397 C CA . ASP A 1 441 ? -15.474 -13.587 1.901 1.00 86.38 441 ASP A CA 1
ATOM 3398 C C . ASP A 1 441 ? -16.019 -12.863 0.659 1.00 86.38 441 ASP A C 1
ATOM 3400 O O . ASP A 1 441 ? -15.240 -12.436 -0.193 1.00 86.38 441 ASP A O 1
ATOM 3404 N N . GLY A 1 442 ? -17.341 -12.698 0.554 1.00 84.06 442 GLY A N 1
ATOM 3405 C CA . GLY A 1 442 ? -17.989 -11.992 -0.553 1.00 84.06 442 GLY A CA 1
ATOM 3406 C C . GLY A 1 442 ? -17.883 -12.665 -1.921 1.00 84.06 442 GLY A C 1
ATOM 3407 O O . GLY A 1 442 ? -18.285 -12.065 -2.915 1.00 84.06 442 GLY A O 1
ATOM 3408 N N . SER A 1 443 ? -17.380 -13.900 -1.992 1.00 83.06 443 SER A N 1
ATOM 3409 C CA . SER A 1 443 ? -17.228 -14.647 -3.248 1.00 83.06 443 SER A CA 1
ATOM 3410 C C . SER A 1 443 ? -18.552 -15.155 -3.825 1.00 83.06 443 SER A C 1
ATOM 3412 O O . SER A 1 443 ? -18.617 -15.509 -5.000 1.00 83.06 443 SER A O 1
ATOM 3414 N N . GLY A 1 444 ? -19.592 -15.258 -2.988 1.00 82.00 444 GLY A N 1
ATOM 3415 C CA . GLY A 1 444 ? -20.842 -15.944 -3.325 1.00 82.00 444 GLY A CA 1
ATOM 3416 C C . GLY A 1 444 ? -20.701 -17.468 -3.464 1.00 82.00 444 GLY A C 1
ATOM 3417 O O . GLY A 1 444 ? -21.652 -18.125 -3.871 1.00 82.00 444 GLY A O 1
ATOM 3418 N N . GLN A 1 445 ? -19.532 -18.033 -3.136 1.00 85.75 445 GLN A N 1
ATOM 3419 C CA . GLN A 1 445 ? -19.228 -19.472 -3.203 1.00 85.75 445 GLN A CA 1
ATOM 3420 C C . GLN A 1 445 ? -19.197 -20.134 -1.814 1.00 85.75 445 GLN A C 1
ATOM 3422 O O . GLN A 1 445 ? -18.908 -21.325 -1.689 1.00 85.75 445 GLN A O 1
ATOM 3427 N N . GLN A 1 446 ? -19.462 -19.371 -0.750 1.00 88.44 446 GLN A N 1
ATOM 3428 C CA . GLN A 1 446 ? -19.498 -19.904 0.608 1.00 88.44 446 GLN A CA 1
ATOM 3429 C C . GLN A 1 446 ? -20.706 -20.831 0.789 1.00 88.44 446 GLN A C 1
ATOM 3431 O O . GLN A 1 446 ? -21.794 -20.567 0.279 1.00 88.44 446 GLN A O 1
ATOM 3436 N N . ALA A 1 447 ? -20.511 -21.934 1.516 1.00 91.44 447 ALA A N 1
ATOM 3437 C CA . ALA A 1 447 ? -21.598 -22.847 1.851 1.00 91.44 447 ALA A CA 1
ATOM 3438 C C . ALA A 1 447 ? -22.676 -22.137 2.689 1.00 91.44 447 ALA A C 1
ATOM 3440 O O . ALA A 1 447 ? -22.387 -21.181 3.403 1.00 91.44 447 ALA A O 1
ATOM 3441 N N . ALA A 1 448 ? -23.914 -22.633 2.643 1.00 91.12 448 ALA A N 1
ATOM 3442 C CA . ALA A 1 448 ? -25.003 -22.056 3.426 1.00 91.12 448 ALA A CA 1
ATOM 3443 C C . ALA A 1 448 ? -24.657 -22.040 4.925 1.00 91.12 448 ALA A C 1
ATOM 3445 O O . ALA A 1 448 ? -24.289 -23.073 5.497 1.00 91.12 448 ALA A O 1
ATOM 3446 N N . GLY A 1 449 ? -24.750 -20.873 5.567 1.00 90.69 449 GLY A N 1
ATOM 3447 C CA . GLY A 1 449 ? -24.126 -20.702 6.876 1.00 90.69 449 GLY A CA 1
ATOM 3448 C C . GLY A 1 449 ? -24.406 -19.382 7.579 1.00 90.69 449 GLY A C 1
ATOM 3449 O O . GLY A 1 449 ? -25.286 -18.607 7.212 1.00 90.69 449 GLY A O 1
ATOM 3450 N N . THR A 1 450 ? -23.690 -19.169 8.678 1.00 93.19 450 THR A N 1
ATOM 3451 C CA . THR A 1 450 ? -23.594 -17.870 9.346 1.00 93.19 450 THR A CA 1
ATOM 3452 C C . THR A 1 450 ? -22.130 -17.473 9.316 1.00 93.19 450 THR A C 1
ATOM 3454 O O . THR A 1 450 ? -21.269 -18.270 9.689 1.00 93.19 450 THR A O 1
ATOM 3457 N N . TYR A 1 451 ? -21.867 -16.245 8.899 1.00 95.50 451 TYR A N 1
ATOM 3458 C CA . TYR A 1 451 ? -20.538 -15.672 8.769 1.00 95.50 451 TYR A CA 1
ATOM 3459 C C . TYR A 1 451 ? -20.487 -14.333 9.491 1.00 95.50 451 TYR A C 1
ATOM 3461 O O . TYR A 1 451 ? -21.519 -13.690 9.689 1.00 95.50 451 TYR A O 1
ATOM 3469 N N . TYR A 1 452 ? -19.297 -13.893 9.889 1.00 95.06 452 TYR A N 1
ATOM 3470 C CA . TYR A 1 452 ? -19.121 -12.548 10.427 1.00 95.06 452 TYR A CA 1
ATOM 3471 C C . TYR A 1 452 ? -18.514 -11.615 9.381 1.00 95.06 452 TYR A C 1
ATOM 3473 O O . TYR A 1 452 ? -17.629 -11.990 8.614 1.00 95.06 452 TYR A O 1
ATOM 3481 N N . VAL A 1 453 ? -18.959 -10.364 9.387 1.00 93.94 453 VAL A N 1
ATOM 3482 C CA . VAL A 1 453 ? -18.352 -9.263 8.643 1.00 93.94 453 VAL A CA 1
ATOM 3483 C C . VAL A 1 453 ? -17.978 -8.155 9.617 1.00 93.94 453 VAL A C 1
ATOM 3485 O O . VAL A 1 453 ? -18.758 -7.778 10.498 1.00 93.94 453 VAL A O 1
ATOM 3488 N N . VAL A 1 454 ? -16.770 -7.620 9.470 1.00 92.31 454 VAL A N 1
ATOM 3489 C CA . VAL A 1 454 ? -16.328 -6.468 10.258 1.00 92.31 454 VAL A CA 1
ATOM 3490 C C . VAL A 1 454 ? -16.892 -5.207 9.613 1.00 92.31 454 VAL A C 1
ATOM 3492 O O . VAL A 1 454 ? -16.565 -4.894 8.472 1.00 92.31 454 VAL A O 1
ATOM 3495 N N . ARG A 1 455 ? -17.753 -4.481 10.332 1.00 90.81 455 ARG A N 1
ATOM 3496 C CA . ARG A 1 455 ? -18.335 -3.215 9.858 1.00 90.81 455 ARG A CA 1
ATOM 3497 C C . ARG A 1 455 ? -17.382 -2.046 10.074 1.00 90.81 455 ARG A C 1
ATOM 3499 O O . ARG A 1 455 ? -17.255 -1.199 9.200 1.00 90.81 455 ARG A O 1
ATOM 3506 N N . SER A 1 456 ? -16.698 -2.016 11.217 1.00 91.19 456 SER A N 1
ATOM 3507 C CA . SER A 1 456 ? -15.633 -1.049 11.493 1.00 91.19 456 SER A CA 1
ATOM 3508 C C . SER A 1 456 ? -14.620 -1.644 12.466 1.00 91.19 456 SER A C 1
ATOM 3510 O O . SER A 1 456 ? -14.952 -1.946 13.615 1.00 91.19 456 SER A O 1
ATOM 3512 N N . TYR A 1 457 ? -13.366 -1.764 12.020 1.00 92.38 457 TYR A N 1
ATOM 3513 C CA . TYR A 1 457 ? -12.237 -2.114 12.889 1.00 92.38 457 TYR A CA 1
ATOM 3514 C C . TYR A 1 457 ? -12.001 -1.039 13.956 1.00 92.38 457 TYR A C 1
ATOM 3516 O O . TYR A 1 457 ? -11.667 -1.351 15.097 1.00 92.38 457 TYR A O 1
ATOM 3524 N N . ASN A 1 458 ? -12.235 0.228 13.612 1.00 92.31 458 ASN A N 1
ATOM 3525 C CA . ASN A 1 458 ? -12.006 1.366 14.497 1.00 92.31 458 ASN A CA 1
ATOM 3526 C C . ASN A 1 458 ? -12.960 1.375 15.689 1.00 92.31 458 ASN A C 1
ATOM 3528 O O . ASN A 1 458 ? -12.531 1.602 16.819 1.00 92.31 458 ASN A O 1
ATOM 3532 N N . LEU A 1 459 ? -14.240 1.089 15.443 1.00 92.00 459 LEU A N 1
ATOM 3533 C CA . LEU A 1 459 ? -15.275 1.065 16.476 1.00 92.00 459 LEU A CA 1
ATOM 3534 C C . LEU A 1 459 ? -15.445 -0.321 17.122 1.00 92.00 459 LEU A C 1
ATOM 3536 O O . LEU A 1 459 ? -16.095 -0.426 18.165 1.00 92.00 459 LEU A O 1
ATOM 3540 N N . GLY A 1 460 ? -14.848 -1.367 16.539 1.00 93.06 460 GLY A N 1
ATOM 3541 C CA . GLY A 1 460 ? -15.007 -2.754 16.985 1.00 93.06 460 GLY A CA 1
ATOM 3542 C C . GLY A 1 460 ? -16.417 -3.285 16.729 1.00 93.06 460 GLY A C 1
ATOM 3543 O O . GLY A 1 460 ? -16.987 -3.961 17.579 1.00 93.06 460 GLY A O 1
ATOM 3544 N N . GLN A 1 461 ? -17.012 -2.911 15.594 1.00 93.50 461 GLN A N 1
ATOM 3545 C CA . GLN A 1 461 ? -18.380 -3.277 15.229 1.00 93.50 461 GLN A CA 1
ATOM 3546 C C . GLN A 1 461 ? -18.387 -4.430 14.228 1.00 93.50 461 GLN A C 1
ATOM 3548 O O . GLN A 1 461 ? -17.735 -4.364 13.182 1.00 93.50 461 GLN A O 1
ATOM 3553 N N . PHE A 1 462 ? -19.187 -5.449 14.525 1.00 95.31 462 PHE A N 1
ATOM 3554 C CA . PHE A 1 462 ? -19.333 -6.658 13.726 1.00 95.31 462 PHE A CA 1
ATOM 3555 C C . PHE A 1 462 ? -20.803 -6.886 13.382 1.00 95.31 462 PHE A C 1
ATOM 3557 O O . PHE A 1 462 ? -21.705 -6.477 14.118 1.00 95.31 462 PHE A O 1
ATOM 3564 N N . ALA A 1 463 ? -21.043 -7.550 12.255 1.00 94.94 463 ALA A N 1
ATOM 3565 C CA . ALA A 1 463 ? -22.358 -8.040 11.879 1.00 94.94 463 ALA A CA 1
ATOM 3566 C C . ALA A 1 463 ? -22.283 -9.517 11.482 1.00 94.94 463 ALA A C 1
ATOM 3568 O O . ALA A 1 463 ? -21.313 -9.950 10.867 1.00 94.94 463 ALA A O 1
ATOM 3569 N N . LEU A 1 464 ? -23.320 -10.271 11.819 1.00 96.19 464 LEU A N 1
ATOM 3570 C CA . LEU A 1 464 ? -23.555 -11.625 11.350 1.00 96.19 464 LEU A CA 1
ATOM 3571 C C . LEU A 1 464 ? -24.368 -11.566 10.064 1.00 96.19 464 LEU A C 1
ATOM 3573 O O . LEU A 1 464 ? -25.366 -10.845 9.978 1.00 96.19 464 LEU A O 1
ATOM 3577 N N . VAL A 1 465 ? -23.924 -12.314 9.067 1.00 95.12 465 VAL A N 1
ATOM 3578 C CA . VAL A 1 465 ? -24.552 -12.402 7.753 1.00 95.12 465 VAL A CA 1
ATOM 3579 C C . VAL A 1 465 ? -24.712 -13.858 7.336 1.00 95.12 465 VAL A C 1
ATOM 3581 O O . VAL A 1 465 ? -24.046 -14.746 7.872 1.00 95.12 465 VAL A O 1
ATOM 3584 N N . ASP A 1 466 ? -25.625 -14.109 6.410 1.00 94.06 466 ASP A N 1
ATOM 3585 C CA . ASP A 1 466 ? -25.698 -15.377 5.690 1.00 94.06 466 ASP A CA 1
ATOM 3586 C C . ASP A 1 466 ? -24.664 -15.446 4.549 1.00 94.06 466 ASP A C 1
ATOM 3588 O O . ASP A 1 466 ? -23.865 -14.527 4.344 1.00 94.06 466 ASP A O 1
ATOM 3592 N N . GLU A 1 467 ? -24.665 -16.548 3.799 1.00 92.00 467 GLU A N 1
ATOM 3593 C CA . GLU A 1 467 ? -23.805 -16.750 2.627 1.00 92.00 467 GLU A CA 1
ATOM 3594 C C . GLU A 1 467 ? -23.988 -15.675 1.539 1.00 92.00 467 GLU A C 1
ATOM 3596 O O . GLU A 1 467 ? -23.049 -15.374 0.800 1.00 92.00 467 GLU A O 1
ATOM 3601 N N . SER A 1 468 ? -25.162 -15.037 1.482 1.00 89.69 468 SER A N 1
ATOM 3602 C CA . SER A 1 468 ? -25.488 -13.966 0.534 1.00 89.69 468 SER A CA 1
ATOM 3603 C C . SER A 1 468 ? -25.089 -12.574 1.041 1.00 89.69 468 SER A C 1
ATOM 3605 O O . SER A 1 468 ? -25.290 -11.579 0.344 1.00 89.69 468 SER A O 1
ATOM 3607 N N . GLY A 1 469 ? -24.517 -12.473 2.246 1.00 90.00 469 GLY A N 1
ATOM 3608 C CA . GLY A 1 469 ? -24.135 -11.203 2.863 1.00 90.00 469 GLY A CA 1
ATOM 3609 C C . GLY A 1 469 ? -25.308 -10.436 3.488 1.00 90.00 469 GLY A C 1
ATOM 3610 O O . GLY A 1 469 ? -25.150 -9.271 3.870 1.00 90.00 469 GLY A O 1
ATOM 3611 N N . VAL A 1 470 ? -26.482 -11.060 3.617 1.00 92.81 470 VAL A N 1
ATOM 3612 C CA . VAL A 1 470 ? -27.669 -10.451 4.227 1.00 92.81 470 VAL A CA 1
ATOM 3613 C C . VAL A 1 470 ? -27.584 -10.590 5.750 1.00 92.81 470 VAL A C 1
ATOM 3615 O O . VAL A 1 470 ? -27.213 -11.657 6.241 1.00 92.81 470 VAL A O 1
ATOM 3618 N N . PRO A 1 471 ? -27.910 -9.542 6.538 1.00 94.12 471 PRO A N 1
ATOM 3619 C CA . PRO A 1 471 ? -27.878 -9.618 7.996 1.00 94.12 471 PRO A CA 1
ATOM 3620 C C . PRO A 1 471 ? -28.716 -10.778 8.540 1.00 94.12 471 PRO A C 1
ATOM 3622 O O . PRO A 1 471 ? -29.920 -10.852 8.300 1.00 94.12 471 PRO A O 1
ATOM 3625 N N . LYS A 1 472 ? -28.082 -11.646 9.330 1.00 92.94 472 LYS A N 1
ATOM 3626 C CA . LYS A 1 472 ? -28.706 -12.830 9.919 1.00 92.94 472 LYS A CA 1
ATOM 3627 C C . LYS A 1 472 ? -28.745 -12.684 11.431 1.00 92.94 472 LYS A C 1
ATOM 3629 O O . LYS A 1 472 ? -27.717 -12.773 12.100 1.00 92.94 472 LYS A O 1
ATOM 3634 N N . ALA A 1 473 ? -29.934 -12.425 11.968 1.00 93.06 473 ALA A N 1
ATOM 3635 C CA . ALA A 1 473 ? -30.135 -12.392 13.408 1.00 93.06 473 ALA A CA 1
ATOM 3636 C C . ALA A 1 473 ? -29.913 -13.789 13.995 1.00 93.06 473 ALA A C 1
ATOM 3638 O O . ALA A 1 473 ? -30.359 -14.793 13.437 1.00 93.06 473 ALA A O 1
ATOM 3639 N N . VAL A 1 474 ? -29.204 -13.844 15.116 1.00 89.38 474 VAL A N 1
ATOM 3640 C CA . VAL A 1 474 ? -28.936 -15.081 15.844 1.00 89.38 474 VAL A CA 1
ATOM 3641 C C . VAL A 1 474 ? -29.362 -14.869 17.284 1.00 89.38 474 VAL A C 1
ATOM 3643 O O . VAL A 1 474 ? -29.214 -13.768 17.807 1.00 89.38 474 VAL A O 1
ATOM 3646 N N . THR A 1 475 ? -29.869 -15.934 17.900 1.00 91.19 475 THR A N 1
ATOM 3647 C CA . THR A 1 475 ? -30.067 -16.026 19.345 1.00 91.19 475 THR A CA 1
ATOM 3648 C C . THR A 1 475 ? -29.109 -17.072 19.892 1.00 91.19 475 THR A C 1
ATOM 3650 O O . THR A 1 475 ? -29.217 -18.263 19.588 1.00 91.19 475 THR A O 1
ATOM 3653 N N . ALA A 1 476 ? -28.104 -16.608 20.633 1.00 88.69 476 ALA A N 1
ATOM 3654 C CA . ALA A 1 476 ? -27.023 -17.441 21.147 1.00 88.69 476 ALA A CA 1
ATOM 3655 C C . ALA A 1 476 ? -27.128 -17.602 22.669 1.00 88.69 476 ALA A C 1
ATOM 3657 O O . ALA A 1 476 ? -27.249 -16.618 23.394 1.00 88.69 476 ALA A O 1
ATOM 3658 N N . ALA A 1 477 ? -27.041 -18.843 23.157 1.00 90.06 477 ALA A N 1
ATOM 3659 C CA . ALA A 1 477 ? -26.948 -19.126 24.591 1.00 90.06 477 ALA A CA 1
ATOM 3660 C C . ALA A 1 477 ? -25.512 -18.938 25.108 1.00 90.06 477 ALA A C 1
ATOM 3662 O O . ALA A 1 477 ? -25.299 -18.610 26.270 1.00 90.06 477 ALA A O 1
ATOM 3663 N N . ASN A 1 478 ? -24.526 -19.145 24.234 1.00 93.31 478 ASN A N 1
ATOM 3664 C CA . ASN A 1 478 ? -23.116 -18.888 24.489 1.00 93.31 478 ASN A CA 1
ATOM 3665 C C . ASN A 1 478 ? -22.505 -18.310 23.212 1.00 93.31 478 ASN A C 1
ATOM 3667 O O . ASN A 1 478 ? -22.605 -18.931 22.155 1.00 93.31 478 ASN A O 1
ATOM 3671 N N . ALA A 1 479 ? -21.894 -17.133 23.289 1.00 95.50 479 ALA A N 1
ATOM 3672 C CA . ALA A 1 479 ? -21.150 -16.566 22.178 1.00 95.50 479 ALA A CA 1
ATOM 3673 C C . ALA A 1 479 ? -19.909 -15.852 22.703 1.00 95.50 479 ALA A C 1
ATOM 3675 O O . ALA A 1 479 ? -20.009 -14.990 23.572 1.00 95.50 479 ALA A O 1
ATOM 3676 N N . LYS A 1 480 ? -18.748 -16.221 22.164 1.00 96.44 480 LYS A N 1
ATOM 3677 C CA . LYS A 1 480 ? -17.439 -15.741 22.600 1.00 96.44 480 LYS A CA 1
ATOM 3678 C C . LYS A 1 480 ? -16.636 -15.226 21.423 1.00 96.44 480 LYS A C 1
ATOM 3680 O O . LYS A 1 480 ? -16.602 -15.876 20.380 1.00 96.44 480 LYS A O 1
ATOM 3685 N N . ILE A 1 481 ? -15.939 -14.112 21.608 1.00 96.56 481 ILE A N 1
ATOM 3686 C CA . ILE A 1 481 ? -14.988 -13.590 20.627 1.00 96.56 481 ILE A CA 1
ATOM 3687 C C . ILE A 1 481 ? -13.599 -13.427 21.246 1.00 96.56 481 ILE A C 1
ATOM 3689 O O . ILE A 1 481 ? -13.437 -12.843 22.315 1.00 96.56 481 ILE A O 1
ATOM 3693 N N . SER A 1 482 ? -12.587 -13.939 20.552 1.00 96.81 482 SER A N 1
ATOM 3694 C CA . SER A 1 482 ? -11.174 -13.704 20.850 1.00 96.81 482 SER A CA 1
ATOM 3695 C C . SER A 1 482 ? -10.560 -12.868 19.735 1.00 96.81 482 SER A C 1
ATOM 3697 O O . SER A 1 482 ? -10.762 -13.164 18.557 1.00 96.81 482 SER A O 1
ATOM 3699 N N . TYR A 1 483 ? -9.843 -11.806 20.092 1.00 96.56 483 TYR A N 1
ATOM 3700 C CA . TYR A 1 483 ? -9.292 -10.843 19.139 1.00 96.56 483 TYR A CA 1
ATOM 3701 C C . TYR A 1 483 ? -8.160 -10.024 19.769 1.00 96.56 483 TYR A C 1
ATOM 3703 O O . TYR A 1 483 ? -7.968 -10.034 20.984 1.00 96.56 483 TYR A O 1
ATOM 3711 N N . ASN A 1 484 ? -7.435 -9.257 18.953 1.00 96.56 484 ASN A N 1
ATOM 3712 C CA . ASN A 1 484 ? -6.430 -8.312 19.439 1.00 96.56 484 ASN A CA 1
ATOM 3713 C C . ASN A 1 484 ? -6.916 -6.871 19.265 1.00 96.56 484 ASN A C 1
ATOM 3715 O O . ASN A 1 484 ? -7.553 -6.547 18.262 1.00 96.56 484 ASN A O 1
ATOM 3719 N N . TYR A 1 485 ? -6.584 -5.988 20.207 1.00 95.88 485 TYR A N 1
ATOM 3720 C CA . TYR A 1 485 ? -6.895 -4.560 20.126 1.00 95.88 485 TYR A CA 1
ATOM 3721 C C . TYR A 1 485 ? -5.635 -3.693 20.100 1.00 95.88 485 TYR A C 1
ATOM 3723 O O . TYR A 1 485 ? -4.585 -4.041 20.651 1.00 95.88 485 TYR A O 1
ATOM 3731 N N . ALA A 1 486 ? -5.754 -2.541 19.444 1.00 94.75 486 ALA A N 1
ATOM 3732 C CA . ALA A 1 486 ? -4.659 -1.600 19.287 1.00 94.75 486 ALA A CA 1
ATOM 3733 C C . ALA A 1 486 ? -4.415 -0.811 20.582 1.00 94.75 486 ALA A C 1
ATOM 3735 O O . ALA A 1 486 ? -5.295 -0.102 21.071 1.00 94.75 486 ALA A O 1
ATOM 3736 N N . THR A 1 487 ? -3.192 -0.880 21.110 1.00 93.06 487 THR A N 1
ATOM 3737 C CA . THR A 1 487 ? -2.734 -0.054 22.247 1.00 93.06 487 THR A CA 1
ATOM 3738 C C . THR A 1 487 ? -1.987 1.198 21.773 1.00 93.06 487 THR A C 1
ATOM 3740 O O . THR A 1 487 ? -1.904 2.208 22.471 1.00 93.06 487 THR A O 1
ATOM 3743 N N . ASN A 1 488 ? -1.480 1.166 20.539 1.00 91.50 488 ASN A N 1
ATOM 3744 C CA . ASN A 1 488 ? -0.724 2.229 19.891 1.00 91.50 488 ASN A CA 1
ATOM 3745 C C . ASN A 1 488 ? -1.626 3.335 19.293 1.00 91.50 488 ASN A C 1
ATOM 3747 O O . ASN A 1 488 ? -1.387 3.838 18.188 1.00 91.50 488 ASN A O 1
ATOM 3751 N N . ILE A 1 489 ? -2.650 3.757 20.035 1.00 92.56 489 ILE A N 1
ATOM 3752 C CA . ILE A 1 489 ? -3.640 4.737 19.584 1.00 92.56 489 ILE A CA 1
ATOM 3753 C C . ILE A 1 489 ? -4.111 5.645 20.722 1.00 92.56 489 ILE A C 1
ATOM 3755 O O . ILE A 1 489 ? -4.246 5.208 21.862 1.00 92.56 489 ILE A O 1
ATOM 3759 N N . GLN A 1 490 ? -4.394 6.913 20.412 1.00 92.94 490 GLN A N 1
ATOM 3760 C CA . GLN A 1 490 ? -5.134 7.799 21.316 1.00 92.94 490 GLN A CA 1
ATOM 3761 C C . GLN A 1 490 ? -6.594 7.886 20.887 1.00 92.94 490 GLN A C 1
ATOM 3763 O O . GLN A 1 490 ? -6.883 8.299 19.769 1.00 92.94 490 GLN A O 1
ATOM 3768 N N . LYS A 1 491 ? -7.510 7.568 21.799 1.00 93.19 491 LYS A N 1
ATOM 3769 C CA . LYS A 1 491 ? -8.947 7.767 21.594 1.00 93.19 491 LYS A CA 1
ATOM 3770 C C . LYS A 1 491 ? -9.368 9.153 22.073 1.00 93.19 491 LYS A C 1
ATOM 3772 O O . LYS A 1 491 ? -8.917 9.601 23.131 1.00 93.19 491 LYS A O 1
ATOM 3777 N N . VAL A 1 492 ? -10.229 9.807 21.307 1.00 92.44 492 VAL A N 1
ATOM 3778 C CA . VAL A 1 492 ? -10.823 11.110 21.603 1.00 92.44 492 VAL A CA 1
ATOM 3779 C C . VAL A 1 492 ? -12.315 11.013 21.323 1.00 92.44 492 VAL A C 1
ATOM 3781 O O . VAL A 1 492 ? -12.711 10.589 20.242 1.00 92.44 492 VAL A O 1
ATOM 3784 N N . ASP A 1 493 ? -13.118 11.391 22.309 1.00 91.00 493 ASP A N 1
ATOM 3785 C CA . ASP A 1 493 ? -14.570 11.442 22.175 1.00 91.00 493 ASP A CA 1
ATOM 3786 C C . ASP A 1 493 ? -14.983 12.648 21.319 1.00 91.00 493 ASP A C 1
ATOM 3788 O O . ASP A 1 493 ? -14.537 13.771 21.579 1.00 91.00 493 ASP A O 1
ATOM 3792 N N . SER A 1 494 ? -15.806 12.416 20.300 1.00 89.19 494 SER A N 1
ATOM 3793 C CA . SER A 1 494 ? -16.356 13.446 19.422 1.00 89.19 494 SER A CA 1
ATOM 3794 C C . SER A 1 494 ? -17.618 14.098 19.969 1.00 89.19 494 SER A C 1
ATOM 3796 O O . SER A 1 494 ? -17.992 15.161 19.477 1.00 89.19 494 SER A O 1
ATOM 3798 N N . ASP A 1 495 ? -18.250 13.513 20.986 1.00 88.62 495 ASP A N 1
ATOM 3799 C CA . ASP A 1 495 ? -19.492 14.038 21.542 1.00 88.62 495 ASP A CA 1
ATOM 3800 C C . ASP A 1 495 ? -19.229 15.345 22.288 1.00 88.62 495 ASP A C 1
ATOM 3802 O O . ASP A 1 495 ? -18.429 15.411 23.227 1.00 88.62 495 ASP A O 1
ATOM 3806 N N . VAL A 1 496 ? -19.885 16.415 21.836 1.00 87.25 496 VAL A N 1
ATOM 3807 C CA . VAL A 1 496 ? -19.713 17.754 22.404 1.00 87.25 496 VAL A CA 1
ATOM 3808 C C . VAL A 1 496 ? -20.466 17.821 23.737 1.00 87.25 496 VAL A C 1
ATOM 3810 O O . VAL A 1 496 ? -21.690 17.677 23.749 1.00 87.25 496 VAL A O 1
ATOM 3813 N N . PRO A 1 497 ? -19.781 18.055 24.874 1.00 86.31 497 PRO A N 1
ATOM 3814 C CA . PRO A 1 497 ? -20.448 18.156 26.166 1.00 86.31 497 PRO A CA 1
ATOM 3815 C C . PRO A 1 497 ? -21.384 19.367 26.230 1.00 86.31 497 PRO A C 1
ATOM 3817 O O . PRO A 1 497 ? -21.076 20.432 25.688 1.00 86.31 497 PRO A O 1
ATOM 3820 N N . ASN A 1 498 ? -22.485 19.237 26.974 1.00 83.19 498 ASN A N 1
ATOM 3821 C CA . ASN A 1 498 ? -23.422 20.339 27.201 1.00 83.19 498 ASN A CA 1
ATOM 3822 C C . ASN A 1 498 ? -22.697 21.588 27.736 1.00 83.19 498 ASN A C 1
ATOM 3824 O O . ASN A 1 498 ? -21.993 21.525 28.744 1.00 83.19 498 ASN A O 1
ATOM 3828 N N . GLY A 1 499 ? -22.896 22.730 27.070 1.00 81.62 499 GLY A N 1
ATOM 3829 C CA . GLY A 1 499 ? -22.307 24.019 27.452 1.00 81.62 499 GLY A CA 1
ATOM 3830 C C . GLY A 1 499 ? -20.924 24.322 26.857 1.00 81.62 499 GLY A C 1
ATOM 3831 O O . GLY A 1 499 ? -20.391 25.400 27.120 1.00 81.62 499 GLY A O 1
ATOM 3832 N N . LEU A 1 500 ? -20.346 23.428 26.044 1.00 87.50 500 LEU A N 1
ATOM 3833 C CA . LEU A 1 500 ? -19.121 23.687 25.280 1.00 87.50 500 LEU A CA 1
ATOM 3834 C C . LEU A 1 500 ? -19.451 23.902 23.798 1.00 87.50 500 LEU A C 1
ATOM 3836 O O . LEU A 1 500 ? -20.280 23.187 23.242 1.00 87.50 500 LEU A O 1
ATOM 3840 N N . SER A 1 501 ? -18.801 24.867 23.144 1.00 87.75 501 SER A N 1
ATOM 3841 C CA . SER A 1 501 ? -18.940 25.011 21.691 1.00 87.75 501 SER A CA 1
ATOM 3842 C C . SER A 1 501 ? -18.147 23.910 20.963 1.00 87.75 501 SER A C 1
ATOM 3844 O O . SER A 1 501 ? -17.103 23.476 21.476 1.00 87.75 501 SER A O 1
ATOM 3846 N N . PRO A 1 502 ? -18.598 23.446 19.783 1.00 83.62 502 PRO A N 1
ATOM 3847 C CA . PRO A 1 502 ? -17.898 22.413 19.018 1.00 83.62 502 PRO A CA 1
ATOM 3848 C C . PRO A 1 502 ? -16.420 22.744 18.758 1.00 83.62 502 PRO A C 1
ATOM 3850 O O . PRO A 1 502 ? -15.549 21.903 18.965 1.00 83.62 502 PRO A O 1
ATOM 3853 N N . GLU A 1 503 ? -16.108 24.000 18.436 1.00 84.75 503 GLU A N 1
ATOM 3854 C CA . GLU A 1 503 ? -14.756 24.477 18.113 1.00 84.75 503 GLU A CA 1
ATOM 3855 C C . GLU A 1 503 ? -13.800 24.340 19.305 1.00 84.75 503 GLU A C 1
ATOM 3857 O O . GLU A 1 503 ? -12.622 24.000 19.147 1.00 84.75 503 GLU A O 1
ATOM 3862 N N . LYS A 1 504 ? -14.312 24.568 20.523 1.00 85.62 504 LYS A N 1
ATOM 3863 C CA . LYS A 1 504 ? -13.555 24.380 21.766 1.00 85.62 504 LYS A CA 1
ATOM 3864 C C . LYS A 1 504 ? -13.336 22.910 22.083 1.00 85.62 504 LYS A C 1
ATOM 3866 O O . LYS A 1 504 ? -12.285 22.558 22.622 1.00 85.62 504 LYS A O 1
ATOM 3871 N N . HIS A 1 505 ? -14.296 22.049 21.752 1.00 86.38 505 HIS A N 1
ATOM 3872 C CA . HIS A 1 505 ? -14.157 20.603 21.923 1.00 86.38 505 HIS A CA 1
ATOM 3873 C C . HIS A 1 505 ? -13.144 20.011 20.936 1.00 86.38 505 HIS A C 1
ATOM 3875 O O . HIS A 1 505 ? -12.287 19.226 21.347 1.00 86.38 505 HIS A O 1
ATOM 3881 N N . TYR A 1 506 ? -13.137 20.465 19.678 1.00 87.69 506 TYR A N 1
ATOM 3882 C CA . TYR A 1 506 ? -12.175 20.033 18.652 1.00 87.69 506 TYR A CA 1
ATOM 3883 C C . TYR A 1 506 ? -10.713 20.358 19.004 1.00 87.69 506 TYR A C 1
ATOM 3885 O O . TYR A 1 506 ? -9.792 19.676 18.550 1.00 87.69 506 TYR A O 1
ATOM 3893 N N . ASN A 1 507 ? -10.459 21.291 19.928 1.00 85.69 507 ASN A N 1
ATOM 3894 C CA . ASN A 1 507 ? -9.116 21.482 20.484 1.00 85.69 507 ASN A CA 1
ATOM 3895 C C . ASN A 1 507 ? -8.561 20.209 21.157 1.00 85.69 507 ASN A C 1
ATOM 3897 O O . ASN A 1 507 ? -7.345 20.007 21.159 1.00 85.69 507 ASN A O 1
ATOM 3901 N N . LYS A 1 508 ? -9.409 19.316 21.692 1.00 87.31 508 LYS A N 1
ATOM 3902 C CA . LYS A 1 508 ? -8.967 18.021 22.245 1.00 87.31 508 LYS A CA 1
ATOM 3903 C C . LYS A 1 508 ? -8.382 17.109 21.169 1.00 87.31 508 LYS A C 1
ATOM 3905 O O . LYS A 1 508 ? -7.377 16.449 21.428 1.00 87.31 508 LYS A O 1
ATOM 3910 N N . LEU A 1 509 ? -8.956 17.114 19.965 1.00 88.31 509 LEU A N 1
ATOM 3911 C CA . LEU A 1 509 ? -8.422 16.383 18.814 1.00 88.31 509 LEU A CA 1
ATOM 3912 C C . LEU A 1 509 ? -7.029 16.914 18.445 1.00 88.31 509 LEU A C 1
ATOM 3914 O O . LEU A 1 509 ? -6.065 16.152 18.361 1.00 88.31 509 LEU A O 1
ATOM 3918 N N . MET A 1 510 ? -6.883 18.238 18.366 1.00 86.94 510 MET A N 1
ATOM 3919 C CA . MET A 1 510 ? -5.599 18.899 18.103 1.00 86.94 510 MET A CA 1
ATOM 3920 C C . MET A 1 510 ? -4.539 18.598 19.175 1.00 86.94 510 MET A C 1
ATOM 3922 O O . MET A 1 510 ? -3.357 18.417 18.864 1.00 86.94 510 MET A O 1
ATOM 3926 N N . GLN A 1 511 ? -4.942 18.534 20.445 1.00 88.62 511 GLN A N 1
ATOM 3927 C CA . GLN A 1 511 ? -4.064 18.145 21.550 1.00 88.62 511 GLN A CA 1
ATOM 3928 C C . GLN A 1 511 ? -3.674 16.666 21.477 1.00 88.62 511 GLN A C 1
ATOM 3930 O O . GLN A 1 511 ? -2.514 16.343 21.722 1.00 88.62 511 GLN A O 1
ATOM 3935 N N . ALA A 1 512 ? -4.594 15.772 21.108 1.00 90.50 512 ALA A N 1
ATOM 3936 C CA . ALA A 1 512 ? -4.309 14.350 20.940 1.00 90.50 512 ALA A CA 1
ATOM 3937 C C . ALA A 1 512 ? -3.283 14.094 19.827 1.00 90.50 512 ALA A C 1
ATOM 3939 O O . ALA A 1 512 ? -2.329 13.345 20.043 1.00 90.50 512 ALA A O 1
ATOM 3940 N N . ILE A 1 513 ? -3.410 14.781 18.685 1.00 89.62 513 ILE A N 1
ATOM 3941 C CA . ILE A 1 513 ? -2.410 14.743 17.604 1.00 89.62 513 ILE A CA 1
ATOM 3942 C C . ILE A 1 513 ? -1.050 15.229 18.126 1.00 89.62 513 ILE A C 1
ATOM 3944 O O . ILE A 1 513 ? -0.033 14.565 17.926 1.00 89.62 513 ILE A O 1
ATOM 3948 N N . GLY A 1 514 ? -1.024 16.343 18.867 1.00 87.00 514 GLY A N 1
ATOM 3949 C CA . GLY A 1 514 ? 0.197 16.858 19.495 1.00 87.00 514 GLY A CA 1
ATOM 3950 C C . GLY A 1 514 ? 0.845 15.872 20.476 1.00 87.00 514 GLY A C 1
ATOM 3951 O O . GLY A 1 514 ? 2.055 15.668 20.427 1.00 87.00 514 GLY A O 1
ATOM 3952 N N . ARG A 1 515 ? 0.048 15.204 21.319 1.00 88.81 515 ARG A N 1
ATOM 3953 C CA . ARG A 1 515 ? 0.527 14.188 22.273 1.00 88.81 515 ARG A CA 1
ATOM 3954 C C . ARG A 1 515 ? 1.109 12.965 21.569 1.00 88.81 515 ARG A C 1
ATOM 3956 O O . ARG A 1 515 ? 2.156 12.479 21.978 1.00 88.81 515 ARG A O 1
ATOM 3963 N N . ARG A 1 516 ? 0.481 12.478 20.492 1.00 90.38 516 ARG A N 1
ATOM 3964 C CA . ARG A 1 516 ? 1.028 11.348 19.715 1.00 90.38 516 ARG A CA 1
ATOM 3965 C C . ARG A 1 516 ? 2.310 11.716 18.981 1.00 90.38 516 ARG A C 1
ATOM 3967 O O . ARG A 1 516 ? 3.233 10.906 18.961 1.00 90.38 516 ARG A O 1
ATOM 3974 N N . LYS A 1 517 ? 2.400 12.946 18.471 1.00 89.12 517 LYS A N 1
ATOM 3975 C CA . LYS A 1 517 ? 3.643 13.493 17.917 1.00 89.12 517 LYS A CA 1
ATOM 3976 C C . LYS A 1 517 ? 4.760 13.536 18.967 1.00 89.12 517 LYS A C 1
ATOM 3978 O O . LYS A 1 517 ? 5.881 13.156 18.647 1.00 89.12 517 LYS A O 1
ATOM 3983 N N . ALA A 1 518 ? 4.454 13.968 20.193 1.00 86.94 518 ALA A N 1
ATOM 3984 C CA . ALA A 1 518 ? 5.411 14.001 21.301 1.00 86.94 518 ALA A CA 1
ATOM 3985 C C . ALA A 1 518 ? 5.890 12.592 21.679 1.00 86.94 518 ALA A C 1
ATOM 3987 O O . ALA A 1 518 ? 7.084 12.350 21.653 1.00 86.94 518 ALA A O 1
ATOM 3988 N N . ILE A 1 519 ? 4.984 11.623 21.864 1.00 88.69 519 ILE A N 1
ATOM 3989 C CA . ILE A 1 519 ? 5.351 10.219 22.154 1.00 88.69 519 ILE A CA 1
ATOM 3990 C C . ILE A 1 519 ? 6.304 9.645 21.095 1.00 88.69 519 ILE A C 1
ATOM 3992 O O . ILE A 1 519 ? 7.252 8.935 21.418 1.00 88.69 519 ILE A O 1
ATOM 3996 N N . MET A 1 520 ? 6.081 9.935 19.810 1.00 88.19 520 MET A N 1
ATOM 3997 C CA . MET A 1 520 ? 7.003 9.472 18.769 1.00 88.19 520 MET A CA 1
ATOM 3998 C C . MET A 1 520 ? 8.389 10.114 18.885 1.00 88.19 520 MET A C 1
ATOM 4000 O O . MET A 1 520 ? 9.390 9.413 18.752 1.00 88.19 520 MET A O 1
ATOM 4004 N N . LYS A 1 521 ? 8.460 11.421 19.150 1.00 87.00 521 LYS A N 1
ATOM 4005 C CA . LYS A 1 521 ? 9.732 12.144 19.248 1.00 87.00 521 LYS A CA 1
ATOM 4006 C C . LYS A 1 521 ? 10.495 11.838 20.532 1.00 87.00 521 LYS A C 1
ATOM 4008 O O . LYS A 1 521 ? 11.694 11.594 20.462 1.00 87.00 521 LYS A O 1
ATOM 4013 N N . ASP A 1 522 ? 9.797 11.835 21.656 1.00 86.25 522 ASP A N 1
ATOM 4014 C CA . ASP A 1 522 ? 10.389 11.795 22.988 1.00 86.25 522 ASP A CA 1
ATOM 4015 C C . ASP A 1 522 ? 10.649 10.345 23.414 1.00 86.25 522 ASP A C 1
ATOM 4017 O O . ASP A 1 522 ? 11.779 10.001 23.750 1.00 86.25 522 ASP A O 1
ATOM 4021 N N . ASP A 1 523 ? 9.648 9.461 23.299 1.00 82.44 523 ASP A N 1
ATOM 4022 C CA . ASP A 1 523 ? 9.788 8.072 23.760 1.00 82.44 523 ASP A CA 1
ATOM 4023 C C . ASP A 1 523 ? 10.444 7.169 22.708 1.00 82.44 523 ASP A C 1
ATOM 4025 O O . ASP A 1 523 ? 11.174 6.237 23.042 1.00 82.44 523 ASP A O 1
ATOM 4029 N N . ARG A 1 524 ? 10.156 7.395 21.416 1.00 83.38 524 ARG A N 1
ATOM 4030 C CA . ARG A 1 524 ? 10.630 6.514 20.326 1.00 83.38 524 ARG A CA 1
ATOM 4031 C C . ARG A 1 524 ? 11.810 7.073 19.550 1.00 83.38 524 ARG A C 1
ATOM 4033 O O . ARG A 1 524 ? 12.373 6.344 18.737 1.00 83.38 524 ARG A O 1
ATOM 4040 N N . PHE A 1 525 ? 12.168 8.337 19.769 1.00 83.56 525 PHE A N 1
ATOM 4041 C CA . PHE A 1 525 ? 13.197 9.040 19.003 1.00 83.56 525 PHE A CA 1
ATOM 4042 C C . PHE A 1 525 ? 12.964 8.983 17.477 1.00 83.56 525 PHE A C 1
ATOM 4044 O O . PHE A 1 525 ? 13.897 8.871 16.681 1.00 83.56 525 PHE A O 1
ATOM 4051 N N . VAL A 1 526 ? 11.694 9.047 17.058 1.00 85.44 526 VAL A N 1
ATOM 4052 C CA . VAL A 1 526 ? 11.254 9.064 15.655 1.00 85.44 526 VAL A CA 1
ATOM 4053 C C . VAL A 1 526 ? 10.509 10.365 15.385 1.00 85.44 526 VAL A C 1
ATOM 4055 O O . VAL A 1 526 ? 9.568 10.721 16.091 1.00 85.44 526 VAL A O 1
ATOM 4058 N N . THR A 1 527 ? 10.883 11.076 14.322 1.00 85.44 527 THR A N 1
ATOM 4059 C CA . THR A 1 527 ? 10.135 12.262 13.894 1.00 85.44 527 THR A CA 1
ATOM 4060 C C . THR A 1 527 ? 9.039 11.853 12.912 1.00 85.44 527 THR A C 1
ATOM 4062 O O . THR A 1 527 ? 9.376 11.391 11.823 1.00 85.44 527 THR A O 1
ATOM 4065 N N . PRO A 1 528 ? 7.747 12.019 13.255 1.00 86.31 528 PRO A N 1
ATOM 4066 C CA . PRO A 1 528 ? 6.683 11.846 12.277 1.00 86.31 528 PRO A CA 1
ATOM 4067 C C . PRO A 1 528 ? 6.729 12.972 11.240 1.00 86.31 528 PRO A C 1
ATOM 4069 O O . PRO A 1 528 ? 7.001 14.127 11.583 1.00 86.31 528 PRO A O 1
ATOM 4072 N N . ASP A 1 529 ? 6.433 12.634 9.991 1.00 86.81 529 ASP A N 1
ATOM 4073 C CA . ASP A 1 529 ? 6.553 13.503 8.811 1.00 86.81 529 ASP A CA 1
ATOM 4074 C C . ASP A 1 529 ? 5.291 13.505 7.923 1.00 86.81 529 ASP A C 1
ATOM 4076 O O . ASP A 1 529 ? 5.236 14.222 6.917 1.00 86.81 529 ASP A O 1
ATOM 4080 N N . PHE A 1 530 ? 4.259 12.745 8.302 1.00 88.44 530 PHE A N 1
ATOM 4081 C CA . PHE A 1 530 ? 2.953 12.782 7.654 1.00 88.44 530 PHE A CA 1
ATOM 4082 C C . PHE A 1 530 ? 1.795 12.471 8.616 1.00 88.44 530 PHE A C 1
ATOM 4084 O O . PHE A 1 530 ? 1.951 11.789 9.637 1.00 88.44 530 PHE A O 1
ATOM 4091 N N . LEU A 1 531 ? 0.610 12.949 8.237 1.00 87.94 531 LEU A N 1
ATOM 4092 C CA . LEU A 1 531 ? -0.700 12.537 8.731 1.00 87.94 531 LEU A CA 1
ATOM 4093 C C . LEU A 1 531 ? -1.539 12.031 7.560 1.00 87.94 531 LEU A C 1
ATOM 4095 O O . LEU A 1 531 ? -1.457 12.600 6.479 1.00 87.94 531 LEU A O 1
ATOM 4099 N N . ILE A 1 532 ? -2.363 11.009 7.775 1.00 88.19 532 ILE A N 1
ATOM 4100 C CA . ILE A 1 532 ? -3.387 10.586 6.818 1.00 88.19 532 ILE A CA 1
ATOM 4101 C C . ILE A 1 532 ? -4.741 10.582 7.510 1.00 88.19 532 ILE A C 1
ATOM 4103 O O . ILE A 1 532 ? -4.872 10.006 8.591 1.00 88.19 532 ILE A O 1
ATOM 4107 N N . MET A 1 533 ? -5.729 11.232 6.904 1.00 87.31 533 MET A N 1
ATOM 4108 C CA . MET A 1 533 ? -7.087 11.353 7.433 1.00 87.31 533 MET A CA 1
ATOM 4109 C C . MET A 1 533 ? -8.093 11.574 6.301 1.00 87.31 533 MET A C 1
ATOM 4111 O O . MET A 1 533 ? -7.700 11.874 5.173 1.00 87.31 533 MET A O 1
ATOM 4115 N N . SER A 1 534 ? -9.385 11.440 6.592 1.00 86.62 534 SER A N 1
ATOM 4116 C CA . SER A 1 534 ? -10.423 11.799 5.627 1.00 86.62 534 SER A CA 1
ATOM 4117 C C . SER A 1 534 ? -10.615 13.316 5.535 1.00 86.62 534 SER A C 1
ATOM 4119 O O . SER A 1 534 ? -10.255 14.066 6.450 1.00 86.62 534 SER A O 1
ATOM 4121 N N . ASN A 1 535 ? -11.213 13.775 4.434 1.00 82.12 535 ASN A N 1
ATOM 4122 C CA . ASN A 1 535 ? -11.484 15.199 4.211 1.00 82.12 535 ASN A CA 1
ATOM 4123 C C . ASN A 1 535 ? -12.420 15.769 5.289 1.00 82.12 535 ASN A C 1
ATOM 4125 O O . ASN A 1 535 ? -12.195 16.873 5.777 1.00 82.12 535 ASN A O 1
ATOM 4129 N N . THR A 1 536 ? -13.414 14.986 5.719 1.00 84.38 536 THR A N 1
ATOM 4130 C CA . THR A 1 536 ? -14.347 15.341 6.799 1.00 84.38 536 THR A CA 1
ATOM 4131 C C . THR A 1 536 ? -13.617 15.569 8.124 1.00 84.38 536 THR A C 1
ATOM 4133 O O . THR A 1 536 ? -13.885 16.530 8.851 1.00 84.38 536 THR A O 1
ATOM 4136 N N . LEU A 1 537 ? -12.653 14.703 8.443 1.00 84.44 537 LEU A N 1
ATOM 4137 C CA . LEU A 1 537 ? -11.894 14.808 9.683 1.00 84.44 537 LEU A CA 1
ATOM 4138 C C . LEU A 1 537 ? -10.887 15.964 9.644 1.00 84.44 537 LEU A C 1
ATOM 4140 O O . LEU A 1 537 ? -10.652 16.609 10.669 1.00 84.44 537 LEU A O 1
ATOM 4144 N N . ASN A 1 538 ? -10.333 16.270 8.467 1.00 84.50 538 ASN A N 1
ATOM 4145 C CA . ASN A 1 538 ? -9.496 17.451 8.276 1.00 84.50 538 ASN A CA 1
ATOM 4146 C C . ASN A 1 538 ? -10.294 18.748 8.443 1.00 84.50 538 ASN A C 1
ATOM 4148 O O . ASN A 1 538 ? -9.852 19.616 9.189 1.00 84.50 538 ASN A O 1
ATOM 4152 N N . ASP A 1 539 ? -11.490 18.842 7.857 1.00 83.56 539 ASP A N 1
ATOM 4153 C CA . ASP A 1 539 ? -12.388 19.988 8.056 1.00 83.56 539 ASP A CA 1
ATOM 4154 C C . ASP A 1 539 ? -12.750 20.171 9.542 1.00 83.56 539 ASP A C 1
ATOM 4156 O O . ASP A 1 539 ? -12.675 21.262 10.106 1.00 83.56 539 ASP A O 1
ATOM 4160 N N . THR A 1 540 ? -13.007 19.069 10.249 1.00 84.31 540 THR A N 1
ATOM 4161 C CA . THR A 1 540 ? -13.222 19.100 11.705 1.00 84.31 540 THR A CA 1
ATOM 4162 C C . THR A 1 540 ? -11.993 19.631 12.462 1.00 84.31 540 THR A C 1
ATOM 4164 O O . THR A 1 540 ? -12.129 20.397 13.417 1.00 84.31 540 THR A O 1
ATOM 4167 N N . CYS A 1 541 ? -10.776 19.264 12.039 1.00 83.00 541 CYS A N 1
ATOM 4168 C CA . CYS A 1 541 ? -9.537 19.772 12.636 1.00 83.00 541 CYS A CA 1
ATOM 4169 C C . CYS A 1 541 ? -9.332 21.271 12.371 1.00 83.00 541 CYS A C 1
ATOM 4171 O O . CYS A 1 541 ? -8.898 21.992 13.273 1.00 83.00 541 CYS A O 1
ATOM 4173 N N . THR A 1 542 ? -9.622 21.746 11.158 1.00 80.44 542 THR A N 1
ATOM 4174 C CA . THR A 1 542 ? -9.424 23.154 10.773 1.00 80.44 542 THR A CA 1
ATOM 4175 C C . THR A 1 542 ? -10.470 24.085 11.389 1.00 80.44 542 THR A C 1
ATOM 4177 O O . THR A 1 542 ? -10.185 25.267 11.598 1.00 80.44 542 THR A O 1
ATOM 4180 N N . ASN A 1 543 ? -11.634 23.554 11.769 1.00 81.12 543 ASN A N 1
ATOM 4181 C CA . ASN A 1 543 ? -12.669 24.267 12.522 1.00 81.12 543 ASN A CA 1
ATOM 4182 C C . ASN A 1 543 ? -12.367 24.399 14.031 1.00 81.12 543 ASN A C 1
ATOM 4184 O O . ASN A 1 543 ? -13.110 25.063 14.754 1.00 81.12 543 ASN A O 1
ATOM 4188 N N . ALA A 1 544 ? -11.280 23.808 14.541 1.00 79.81 544 ALA A N 1
ATOM 4189 C CA . ALA A 1 544 ? -10.872 23.990 15.933 1.00 79.81 544 ALA A CA 1
ATOM 4190 C C . ALA A 1 544 ? -10.441 25.444 16.219 1.00 79.81 544 ALA A C 1
ATOM 4192 O O . ALA A 1 544 ? -9.708 26.059 15.442 1.00 79.81 544 ALA A O 1
ATOM 4193 N N . GLU A 1 545 ? -10.801 25.983 17.388 1.00 77.12 545 GLU A N 1
ATOM 4194 C CA . GLU A 1 545 ? -10.490 27.378 17.761 1.00 77.12 545 GLU A CA 1
ATOM 4195 C C . GLU A 1 545 ? -8.975 27.663 17.734 1.00 77.12 545 GLU A C 1
ATOM 4197 O O . GLU A 1 545 ? -8.526 28.700 17.245 1.00 77.12 545 GLU A O 1
ATOM 4202 N N . GLN A 1 546 ? -8.157 26.707 18.189 1.00 73.25 546 GLN A N 1
ATOM 4203 C CA . GLN A 1 546 ? -6.694 26.828 18.161 1.00 73.25 546 GLN A CA 1
ATOM 4204 C C . GLN A 1 546 ? -6.097 26.821 16.749 1.00 73.25 546 GLN A C 1
ATOM 4206 O O . GLN A 1 546 ? -4.950 27.235 16.581 1.00 73.25 546 GLN A O 1
ATOM 4211 N N . PHE A 1 547 ? -6.833 26.338 15.747 1.00 65.69 547 PHE A N 1
ATOM 4212 C CA . PHE A 1 547 ? -6.403 26.384 14.354 1.00 65.69 547 PHE A CA 1
ATOM 4213 C C . PHE A 1 547 ? -6.580 27.799 13.783 1.00 65.69 547 PHE A C 1
ATOM 4215 O O . PHE A 1 547 ? -5.656 28.349 13.183 1.00 65.69 547 PHE A O 1
ATOM 4222 N N . ILE A 1 548 ? -7.713 28.443 14.083 1.00 56.59 548 ILE A N 1
ATOM 4223 C CA . ILE A 1 548 ? -8.072 29.794 13.617 1.00 56.59 548 ILE A CA 1
ATOM 4224 C C . ILE A 1 548 ? -7.055 30.854 14.078 1.00 56.59 548 ILE A C 1
ATOM 4226 O O . ILE A 1 548 ? -6.690 31.743 13.308 1.00 56.59 548 ILE A O 1
ATOM 4230 N N . VAL A 1 549 ? -6.519 30.729 15.297 1.00 53.41 549 VAL A N 1
ATOM 4231 C CA . VAL A 1 549 ? -5.499 31.655 15.835 1.00 53.41 549 VAL A CA 1
ATOM 4232 C C . VAL A 1 549 ? -4.184 31.606 15.040 1.00 53.41 549 VAL A C 1
ATOM 4234 O O . VAL A 1 549 ? -3.433 32.579 15.033 1.00 53.41 549 VAL A O 1
ATOM 4237 N N . SER A 1 550 ? -3.903 30.509 14.327 1.00 53.91 550 SER A N 1
ATOM 4238 C CA . SER A 1 550 ? -2.645 30.330 13.592 1.00 53.91 550 SER A CA 1
ATOM 4239 C C . SER A 1 550 ? -2.597 30.987 12.200 1.00 53.91 550 SER A C 1
ATOM 4241 O O . SER A 1 550 ? -1.547 30.928 11.565 1.00 53.91 550 SER A O 1
ATOM 4243 N N . GLN A 1 551 ? -3.684 31.638 11.742 1.00 49.50 551 GLN A N 1
ATOM 4244 C CA . GLN A 1 551 ? -3.818 32.398 10.474 1.00 49.50 551 GLN A CA 1
ATOM 4245 C C . GLN A 1 551 ? -3.266 31.726 9.194 1.00 49.50 551 GLN A C 1
ATOM 4247 O O . GLN A 1 551 ? -3.091 32.389 8.174 1.00 49.50 551 GLN A O 1
ATOM 4252 N N . ARG A 1 552 ? -3.018 30.414 9.202 1.00 51.22 552 ARG A N 1
ATOM 4253 C CA . ARG A 1 552 ? -2.592 29.646 8.028 1.00 51.22 552 ARG A CA 1
ATOM 4254 C C . ARG A 1 552 ? -3.751 28.774 7.565 1.00 51.22 552 ARG A C 1
ATOM 4256 O O . ARG A 1 552 ? -4.052 27.764 8.186 1.00 51.22 552 ARG A O 1
ATOM 4263 N N . ARG A 1 553 ? -4.441 29.239 6.526 1.00 50.25 553 ARG A N 1
ATOM 4264 C CA . ARG A 1 553 ? -5.276 28.419 5.643 1.00 50.25 553 ARG A CA 1
ATOM 4265 C C . ARG A 1 553 ? -4.548 28.389 4.300 1.00 50.25 553 ARG A C 1
ATOM 4267 O O . ARG A 1 553 ? -4.862 29.194 3.428 1.00 50.25 553 ARG A O 1
ATOM 4274 N N . ASP A 1 554 ? -3.509 27.570 4.179 1.00 44.62 554 ASP A N 1
ATOM 4275 C CA . ASP A 1 554 ? -2.751 27.412 2.932 1.00 44.62 554 ASP A CA 1
ATOM 4276 C C . ASP A 1 554 ? -3.296 26.205 2.147 1.00 44.62 554 ASP A C 1
ATOM 4278 O O . ASP A 1 554 ? -2.682 25.146 2.057 1.00 44.62 554 ASP A O 1
ATOM 4282 N N . GLY A 1 555 ? -4.467 26.384 1.530 1.00 46.31 555 GLY A N 1
ATOM 4283 C CA . GLY A 1 555 ? -5.165 25.335 0.777 1.00 46.31 555 GLY A CA 1
ATOM 4284 C C . GLY A 1 555 ? -4.788 25.200 -0.706 1.00 46.31 555 GLY A C 1
ATOM 4285 O O . GLY A 1 555 ? -5.559 24.609 -1.455 1.00 46.31 555 GLY A O 1
ATOM 4286 N N . THR A 1 556 ? -3.679 25.780 -1.191 1.00 38.88 556 THR A N 1
ATOM 4287 C CA . THR A 1 556 ? -3.428 25.868 -2.653 1.00 38.88 556 THR A CA 1
ATOM 4288 C C . THR A 1 556 ? -2.000 25.556 -3.120 1.00 38.88 556 THR A C 1
ATOM 4290 O O . THR A 1 556 ? -1.601 26.029 -4.186 1.00 38.88 556 THR A O 1
ATOM 4293 N N . ARG A 1 557 ? -1.190 24.786 -2.377 1.00 37.09 557 ARG A N 1
ATOM 4294 C CA . ARG A 1 557 ? 0.169 24.412 -2.830 1.00 37.09 557 ARG A CA 1
ATOM 4295 C C . ARG A 1 557 ? 0.428 22.906 -2.811 1.00 37.09 557 ARG A C 1
ATOM 4297 O O . ARG A 1 557 ? 0.815 22.324 -1.808 1.00 37.09 557 ARG A O 1
ATOM 4304 N N . THR A 1 558 ? 0.306 22.299 -3.986 1.00 46.19 558 THR A N 1
ATOM 4305 C CA . THR A 1 558 ? 0.703 20.923 -4.299 1.00 46.19 558 THR A CA 1
ATOM 4306 C C . THR A 1 558 ? 2.202 20.835 -4.605 1.00 46.19 558 THR A C 1
ATOM 4308 O O . THR A 1 558 ? 2.601 20.746 -5.761 1.00 46.19 558 THR A O 1
ATOM 4311 N N . ASN A 1 559 ? 3.058 20.857 -3.582 1.00 47.56 559 ASN A N 1
ATOM 4312 C CA . ASN A 1 559 ? 4.307 20.086 -3.604 1.00 47.56 559 ASN A CA 1
ATOM 4313 C C . ASN A 1 559 ? 4.840 19.852 -2.178 1.00 47.56 559 ASN A C 1
ATOM 4315 O O . ASN A 1 559 ? 5.071 20.771 -1.402 1.00 47.56 559 ASN A O 1
ATOM 4319 N N . ALA A 1 560 ? 5.001 18.575 -1.822 1.00 52.25 560 ALA A N 1
ATOM 4320 C CA . ALA A 1 560 ? 5.565 18.057 -0.566 1.00 52.25 560 ALA A CA 1
ATOM 4321 C C . ALA A 1 560 ? 4.854 18.391 0.771 1.00 52.25 560 ALA A C 1
ATOM 4323 O O . ALA A 1 560 ? 5.206 17.785 1.788 1.00 52.25 560 ALA A O 1
ATOM 4324 N N . GLN A 1 561 ? 3.850 19.275 0.795 1.00 58.94 561 GLN A N 1
ATOM 4325 C CA . GLN A 1 561 ? 3.163 19.728 2.020 1.00 58.94 561 GLN A CA 1
ATOM 4326 C C . GLN A 1 561 ? 1.888 18.946 2.401 1.00 58.94 561 GLN A C 1
ATOM 4328 O O . GLN A 1 561 ? 1.291 19.248 3.432 1.00 58.94 561 GLN A O 1
ATOM 4333 N N . GLY A 1 562 ? 1.546 17.882 1.665 1.00 55.09 562 GLY A N 1
ATOM 4334 C CA . GLY A 1 562 ? 0.251 17.199 1.793 1.00 55.09 562 GLY A CA 1
ATOM 4335 C C . GLY A 1 562 ? -0.796 17.809 0.857 1.00 55.09 562 GLY A C 1
ATOM 4336 O O . GLY A 1 562 ? -0.570 18.882 0.304 1.00 55.09 562 GLY A O 1
ATOM 4337 N N . ASP A 1 563 ? -1.899 17.104 0.611 1.00 65.31 563 ASP A N 1
ATOM 4338 C CA . ASP A 1 563 ? -3.048 17.608 -0.165 1.00 65.31 563 ASP A CA 1
ATOM 4339 C C . ASP A 1 563 ? -4.148 18.204 0.733 1.00 65.31 563 ASP A C 1
ATOM 4341 O O . ASP A 1 563 ? -5.111 18.781 0.232 1.00 65.31 563 ASP A O 1
ATOM 4345 N N . LEU A 1 564 ? -3.980 18.104 2.055 1.00 69.50 564 LEU A N 1
ATOM 4346 C CA . LEU A 1 564 ? -4.842 18.687 3.074 1.00 69.50 564 LEU A CA 1
ATOM 4347 C C . LEU A 1 564 ? -4.075 19.681 3.948 1.00 69.50 564 LEU A C 1
ATOM 4349 O O . LEU A 1 564 ? -2.846 19.650 4.043 1.00 69.50 564 LEU A O 1
ATOM 4353 N N . GLU A 1 565 ? -4.819 20.542 4.642 1.00 71.75 565 GLU A N 1
ATOM 4354 C CA . GLU A 1 565 ? -4.238 21.569 5.502 1.00 71.75 565 GLU A CA 1
ATOM 4355 C C . GLU A 1 565 ? -3.399 20.936 6.626 1.00 71.75 565 GLU A C 1
ATOM 4357 O O . GLU A 1 565 ? -3.835 20.008 7.319 1.00 71.75 565 GLU A O 1
ATOM 4362 N N . ALA A 1 566 ? -2.179 21.445 6.814 1.00 74.31 566 ALA A N 1
ATOM 4363 C CA . ALA A 1 566 ? -1.223 20.877 7.754 1.00 74.31 566 ALA A CA 1
ATOM 4364 C C . ALA A 1 566 ? -1.676 21.052 9.213 1.00 74.31 566 ALA A C 1
ATOM 4366 O O . ALA A 1 566 ? -1.914 22.158 9.700 1.00 74.31 566 ALA A O 1
ATOM 4367 N N . VAL A 1 567 ? -1.684 19.958 9.976 1.00 73.25 567 VAL A N 1
ATOM 4368 C CA . VAL A 1 567 ? -2.133 19.948 11.374 1.00 73.25 567 VAL A CA 1
ATOM 4369 C C . VAL A 1 567 ? -0.932 19.797 12.307 1.00 73.25 567 VAL A C 1
ATOM 4371 O O . VAL A 1 567 ? -0.168 18.840 12.214 1.00 73.25 567 VAL A O 1
ATOM 4374 N N . LYS A 1 568 ? -0.731 20.753 13.230 1.00 77.69 568 LYS A N 1
ATOM 4375 C CA . LYS A 1 568 ? 0.423 20.778 14.167 1.00 77.69 568 LYS A CA 1
ATOM 4376 C C . LYS A 1 568 ? 1.785 20.676 13.449 1.00 77.69 568 LYS A C 1
ATOM 4378 O O . LYS A 1 568 ? 2.696 19.976 13.912 1.00 77.69 568 LYS A O 1
ATOM 4383 N N . SER A 1 569 ? 1.921 21.385 12.325 1.00 77.94 569 SER A N 1
ATOM 4384 C CA . SER A 1 569 ? 3.120 21.392 11.468 1.00 77.94 569 SER A CA 1
ATOM 4385 C C . SER A 1 569 ? 3.481 20.015 10.898 1.00 77.94 569 SER A C 1
ATOM 4387 O O . SER A 1 569 ? 4.657 19.740 10.671 1.00 77.94 569 SER A O 1
ATOM 4389 N N . LEU A 1 570 ? 2.495 19.128 10.739 1.00 80.06 570 LEU A N 1
ATOM 4390 C CA . LEU A 1 570 ? 2.635 17.877 10.003 1.00 80.06 570 LEU A CA 1
ATOM 4391 C C . LEU A 1 570 ? 1.844 17.980 8.690 1.00 80.06 570 LEU A C 1
ATOM 4393 O O . LEU A 1 570 ? 0.669 18.353 8.748 1.00 80.06 570 LEU A O 1
ATOM 4397 N N . PRO A 1 571 ? 2.459 17.650 7.540 1.00 82.88 571 PRO A N 1
ATOM 4398 C CA . PRO A 1 571 ? 1.761 17.489 6.266 1.00 82.88 571 PRO A CA 1
ATOM 4399 C C . PRO A 1 571 ? 0.591 16.510 6.392 1.00 82.88 571 PRO A C 1
ATOM 4401 O O . PRO A 1 571 ? 0.795 15.394 6.877 1.00 82.88 571 PRO A O 1
ATOM 4404 N N . ALA A 1 572 ? -0.611 16.909 5.977 1.00 82.69 572 ALA A N 1
ATOM 4405 C CA . ALA A 1 572 ? -1.796 16.057 6.015 1.00 82.69 572 ALA A CA 1
ATOM 4406 C C . ALA A 1 572 ? -2.147 15.559 4.610 1.00 82.69 572 ALA A C 1
ATOM 4408 O O . ALA A 1 572 ? -2.145 16.322 3.649 1.00 82.69 572 ALA A O 1
ATOM 4409 N N . TYR A 1 573 ? -2.427 14.265 4.513 1.00 82.69 573 TYR A N 1
ATOM 4410 C CA . TYR A 1 573 ? -2.762 13.570 3.283 1.00 82.69 573 TYR A CA 1
ATOM 4411 C C . TYR A 1 573 ? -4.183 13.015 3.360 1.00 82.69 573 TYR A C 1
ATOM 4413 O O . TYR A 1 573 ? -4.591 12.485 4.398 1.00 82.69 573 TYR A O 1
ATOM 4421 N N . SER A 1 574 ? -4.927 13.111 2.268 1.00 80.19 574 SER A N 1
ATOM 4422 C CA . SER A 1 574 ? -6.283 12.600 2.160 1.00 80.19 574 SER A CA 1
ATOM 4423 C C . SER A 1 574 ? -6.307 11.106 1.849 1.00 80.19 574 SER A C 1
ATOM 4425 O O . SER A 1 574 ? -5.486 10.554 1.105 1.00 80.19 574 SER A O 1
ATOM 4427 N N . THR A 1 575 ? -7.296 10.418 2.409 1.00 69.94 575 THR A N 1
ATOM 4428 C CA . THR A 1 575 ? -7.648 9.051 2.024 1.00 69.94 575 THR A CA 1
ATOM 4429 C C . THR A 1 575 ? -8.458 9.076 0.720 1.00 69.94 575 THR A C 1
ATOM 4431 O O . THR A 1 575 ? -9.672 8.899 0.741 1.00 69.94 575 THR A O 1
ATOM 4434 N N . ASN A 1 576 ? -7.820 9.287 -0.435 1.00 60.09 576 ASN A N 1
ATOM 4435 C CA . ASN A 1 576 ? -8.508 9.377 -1.741 1.00 60.09 576 ASN A CA 1
ATOM 4436 C C . ASN A 1 576 ? -9.130 8.053 -2.256 1.00 60.09 576 ASN A C 1
ATOM 4438 O O . ASN A 1 576 ? -9.518 7.969 -3.420 1.00 60.09 576 ASN A O 1
ATOM 4442 N N . ALA A 1 577 ? -9.228 7.010 -1.424 1.00 66.06 577 ALA A N 1
ATOM 4443 C CA . ALA A 1 577 ? -9.763 5.702 -1.801 1.00 66.06 577 ALA A CA 1
ATOM 4444 C C . ALA A 1 577 ? -11.002 5.336 -0.958 1.00 66.06 577 ALA A C 1
ATOM 4446 O O . ALA A 1 577 ? -10.917 5.343 0.277 1.00 66.06 577 ALA A O 1
ATOM 4447 N N . PRO A 1 578 ? -12.143 4.986 -1.583 1.00 69.69 578 PRO A N 1
ATOM 4448 C CA . PRO A 1 578 ? -13.310 4.484 -0.866 1.00 69.69 578 PRO A CA 1
ATOM 4449 C C . PRO A 1 578 ? -13.045 3.101 -0.245 1.00 69.69 578 PRO A C 1
ATOM 4451 O O . PRO A 1 578 ? -12.196 2.326 -0.692 1.00 69.69 578 PRO A O 1
ATOM 4454 N N . GLY A 1 579 ? -13.783 2.781 0.821 1.00 70.50 579 GLY A N 1
ATOM 4455 C CA . GLY A 1 579 ? -13.718 1.469 1.476 1.00 70.50 579 GLY A CA 1
ATOM 4456 C C . GLY A 1 579 ? -12.397 1.170 2.198 1.00 70.50 579 GLY A C 1
ATOM 4457 O O . GLY A 1 579 ? -12.049 0.002 2.384 1.00 70.50 579 GLY A O 1
ATOM 4458 N N . THR A 1 580 ? -11.634 2.195 2.587 1.00 82.69 580 THR A N 1
ATOM 4459 C CA . THR A 1 580 ? -10.465 2.014 3.461 1.00 82.69 580 THR A CA 1
ATOM 4460 C C . THR A 1 580 ? -10.900 1.733 4.899 1.00 82.69 580 THR A C 1
ATOM 4462 O O . THR A 1 580 ? -11.931 2.213 5.363 1.00 82.69 580 THR A O 1
ATOM 4465 N N . HIS A 1 581 ? -10.094 0.971 5.639 1.00 83.88 581 HIS A N 1
ATOM 4466 C CA . HIS A 1 581 ? -10.352 0.658 7.049 1.00 83.88 581 HIS A CA 1
ATOM 4467 C C . HIS A 1 581 ? -10.213 1.877 7.981 1.00 83.88 581 HIS A C 1
ATOM 4469 O O . HIS A 1 581 ? -10.548 1.774 9.164 1.00 83.88 581 HIS A O 1
ATOM 4475 N N . LEU A 1 582 ? -9.698 3.008 7.482 1.00 82.75 582 LEU A N 1
ATOM 4476 C CA . LEU A 1 582 ? -9.517 4.228 8.269 1.00 82.75 582 LEU A CA 1
ATOM 4477 C C . LEU A 1 582 ? -10.860 4.884 8.587 1.00 82.75 582 LEU A C 1
ATOM 4479 O O . LEU A 1 582 ? -11.007 5.432 9.674 1.00 82.75 582 LEU A O 1
ATOM 4483 N N . GLY A 1 583 ? -11.837 4.773 7.684 1.00 82.25 583 GLY A N 1
ATOM 4484 C CA . GLY A 1 583 ? -13.116 5.463 7.833 1.00 82.25 583 GLY A CA 1
ATOM 4485 C C . GLY A 1 583 ? -12.952 6.982 7.947 1.00 82.25 583 GLY A C 1
ATOM 4486 O O . GLY A 1 583 ? -11.908 7.541 7.603 1.00 82.25 583 GLY A O 1
ATOM 4487 N N . ASP A 1 584 ? -13.989 7.639 8.458 1.00 84.38 584 ASP A N 1
ATOM 4488 C CA . ASP A 1 584 ? -13.995 9.085 8.720 1.00 84.38 584 ASP A CA 1
ATOM 4489 C C . ASP A 1 584 ? -13.584 9.428 10.159 1.00 84.38 584 ASP A C 1
ATOM 4491 O O . ASP A 1 584 ? -13.448 10.592 10.530 1.00 84.38 584 ASP A O 1
ATOM 4495 N N . GLU A 1 585 ? -13.363 8.408 10.982 1.00 88.00 585 GLU A N 1
ATOM 4496 C CA . GLU A 1 585 ? -13.074 8.530 12.406 1.00 88.00 585 GLU A CA 1
ATOM 4497 C C . GLU A 1 585 ? -11.573 8.499 12.738 1.00 88.00 585 GLU A C 1
ATOM 4499 O O . GLU A 1 585 ? -11.190 8.749 13.885 1.00 88.00 585 GLU A O 1
ATOM 4504 N N . ARG A 1 586 ? -10.690 8.170 11.783 1.00 90.62 586 ARG A N 1
ATOM 4505 C CA . ARG A 1 586 ? -9.293 7.840 12.099 1.00 90.62 586 ARG A CA 1
ATOM 4506 C C . ARG A 1 586 ? -8.243 8.696 11.408 1.00 90.62 586 ARG A C 1
ATOM 4508 O O . ARG A 1 586 ? -8.259 8.905 10.201 1.00 90.62 586 ARG A O 1
ATOM 4515 N N . ILE A 1 587 ? -7.241 9.079 12.199 1.00 91.56 587 ILE A N 1
ATOM 4516 C CA . ILE A 1 587 ? -6.011 9.729 11.747 1.00 91.56 587 ILE A CA 1
ATOM 4517 C C . ILE A 1 587 ? -4.839 8.774 11.952 1.00 91.56 587 ILE A C 1
ATOM 4519 O O . ILE A 1 587 ? -4.570 8.337 13.076 1.00 91.56 587 ILE A O 1
ATOM 4523 N N . LEU A 1 588 ? -4.103 8.486 10.884 1.00 91.50 588 LEU A N 1
ATOM 4524 C CA . LEU A 1 588 ? -2.823 7.788 10.943 1.00 91.50 588 LEU A CA 1
ATOM 4525 C C . LEU A 1 588 ? -1.675 8.800 10.917 1.00 91.50 588 LEU A C 1
ATOM 4527 O O . LEU A 1 588 ? -1.728 9.787 10.195 1.00 91.50 588 LEU A O 1
ATOM 4531 N N . MET A 1 589 ? -0.623 8.551 11.685 1.00 91.88 589 MET A N 1
ATOM 4532 C CA . MET A 1 589 ? 0.599 9.351 11.704 1.00 91.88 589 MET A CA 1
ATOM 4533 C C . MET A 1 589 ? 1.798 8.416 11.619 1.00 91.88 589 MET A C 1
ATOM 4535 O O . MET A 1 589 ? 1.798 7.343 12.229 1.00 91.88 589 MET A O 1
ATOM 4539 N N . GLY A 1 590 ? 2.838 8.817 10.900 1.00 90.69 590 GLY A N 1
ATOM 4540 C CA . GLY A 1 590 ? 4.047 8.014 10.842 1.00 90.69 590 GLY A CA 1
ATOM 4541 C C . GLY A 1 590 ? 5.243 8.732 10.254 1.00 90.69 590 GLY A C 1
ATOM 4542 O O . GLY A 1 590 ? 5.221 9.949 10.076 1.00 90.69 590 GLY A O 1
ATOM 4543 N N . GLN A 1 591 ? 6.283 7.938 10.008 1.00 88.88 591 GLN A N 1
ATOM 4544 C CA . GLN A 1 591 ? 7.457 8.311 9.228 1.00 88.88 591 GLN A CA 1
ATOM 4545 C C . GLN A 1 591 ? 7.340 7.732 7.808 1.00 88.88 591 GLN A C 1
ATOM 4547 O O . GLN A 1 591 ? 7.030 6.543 7.655 1.00 88.88 591 GLN A O 1
ATOM 4552 N N . ARG A 1 592 ? 7.616 8.533 6.775 1.00 86.94 592 ARG A N 1
ATOM 4553 C CA . ARG A 1 592 ? 7.656 8.087 5.379 1.00 86.94 592 ARG A CA 1
ATOM 4554 C C . ARG A 1 592 ? 8.711 7.005 5.200 1.00 86.94 592 ARG A C 1
ATOM 4556 O O . ARG A 1 592 ? 9.723 6.956 5.900 1.00 86.94 592 ARG A O 1
ATOM 4563 N N . GLY A 1 593 ? 8.461 6.109 4.255 1.00 84.81 593 GLY A N 1
ATOM 4564 C CA . GLY A 1 593 ? 9.389 5.030 3.931 1.00 84.81 593 GLY A CA 1
ATOM 4565 C C . GLY A 1 593 ? 9.414 3.871 4.933 1.00 84.81 593 GLY A C 1
ATOM 4566 O O . GLY A 1 593 ? 10.195 2.946 4.755 1.00 84.81 593 GLY A O 1
ATOM 4567 N N . ALA A 1 594 ? 8.581 3.880 5.981 1.00 87.88 594 ALA A N 1
ATOM 4568 C CA . ALA A 1 594 ? 8.508 2.759 6.923 1.00 87.88 594 ALA A CA 1
ATOM 4569 C C . ALA A 1 594 ? 7.714 1.552 6.380 1.00 87.88 594 ALA A C 1
ATOM 4571 O O . ALA A 1 594 ? 7.993 0.418 6.765 1.00 87.88 594 ALA A O 1
ATOM 4572 N N . LEU A 1 595 ? 6.733 1.775 5.499 1.00 91.12 595 LEU A N 1
ATOM 4573 C CA . LEU A 1 595 ? 6.054 0.719 4.738 1.00 91.12 595 LEU A CA 1
ATOM 4574 C C . LEU A 1 595 ? 6.636 0.695 3.328 1.00 91.12 595 LEU A C 1
ATOM 4576 O O . LEU A 1 595 ? 6.814 1.756 2.728 1.00 91.12 595 LEU A O 1
ATOM 4580 N N . THR A 1 596 ? 6.877 -0.494 2.793 1.00 90.44 596 THR A N 1
ATOM 4581 C CA . THR A 1 596 ? 7.445 -0.670 1.459 1.00 90.44 596 THR A CA 1
ATOM 4582 C C . THR A 1 596 ? 6.404 -1.210 0.489 1.00 90.44 596 THR A C 1
ATOM 4584 O O . THR A 1 596 ? 5.655 -2.129 0.824 1.00 90.44 596 THR A O 1
ATOM 4587 N N . TYR A 1 597 ? 6.378 -0.633 -0.710 1.00 91.50 597 TYR A N 1
ATOM 4588 C CA . TYR A 1 597 ? 5.645 -1.110 -1.872 1.00 91.50 597 TYR A CA 1
ATOM 4589 C C . TYR A 1 597 ? 6.647 -1.496 -2.960 1.00 91.50 597 TYR A C 1
ATOM 4591 O O . TYR A 1 597 ? 7.375 -0.637 -3.460 1.00 91.50 597 TYR A O 1
ATOM 4599 N N . THR A 1 598 ? 6.683 -2.778 -3.315 1.00 88.69 598 THR A N 1
ATOM 4600 C CA . THR A 1 598 ? 7.577 -3.304 -4.349 1.00 88.69 598 THR A CA 1
ATOM 4601 C C . THR A 1 598 ? 6.772 -3.805 -5.539 1.00 88.69 598 THR A C 1
ATOM 4603 O O . THR A 1 598 ? 5.862 -4.615 -5.357 1.00 88.69 598 THR A O 1
ATOM 4606 N N . VAL A 1 599 ? 7.130 -3.377 -6.751 1.00 87.56 599 VAL A N 1
ATOM 4607 C CA . VAL A 1 599 ? 6.590 -3.934 -8.004 1.00 87.56 599 VAL A CA 1
ATOM 4608 C C . VAL A 1 599 ? 7.598 -4.913 -8.600 1.00 87.56 599 VAL A C 1
ATOM 4610 O O . VAL A 1 599 ? 8.762 -4.566 -8.802 1.00 87.56 599 VAL A O 1
ATOM 4613 N N . VAL A 1 600 ? 7.134 -6.136 -8.868 1.00 86.94 600 VAL A N 1
ATOM 4614 C CA . VAL A 1 600 ? 7.929 -7.243 -9.429 1.00 86.94 600 VAL A CA 1
ATOM 4615 C C . VAL A 1 600 ? 7.621 -7.479 -10.901 1.00 86.94 600 VAL A C 1
ATOM 4617 O O . VAL A 1 600 ? 8.514 -7.775 -11.688 1.00 86.94 600 VAL A O 1
ATOM 4620 N N . LYS A 1 601 ? 6.358 -7.309 -11.295 1.00 85.69 601 LYS A N 1
ATOM 4621 C CA . LYS A 1 601 ? 5.928 -7.296 -12.696 1.00 85.69 601 LYS A CA 1
ATOM 4622 C C . LYS A 1 601 ? 4.969 -6.120 -12.880 1.00 85.69 601 LYS A C 1
ATOM 4624 O O . LYS A 1 601 ? 3.952 -6.115 -12.180 1.00 85.69 601 LYS A O 1
ATOM 4629 N N . PRO A 1 602 ? 5.268 -5.155 -13.773 1.00 81.38 602 PRO A N 1
ATOM 4630 C CA . PRO A 1 602 ? 4.347 -4.072 -14.108 1.00 81.38 602 PRO A CA 1
ATOM 4631 C C . PRO A 1 602 ? 2.997 -4.598 -14.602 1.00 81.38 602 PRO A C 1
ATOM 4633 O O . PRO A 1 602 ? 2.909 -5.720 -15.107 1.00 81.38 602 PRO A O 1
ATOM 4636 N N . TYR A 1 603 ? 1.957 -3.773 -14.489 1.00 81.00 603 TYR A N 1
ATOM 4637 C CA . TYR A 1 603 ? 0.634 -4.113 -15.002 1.00 81.00 603 TYR A CA 1
ATOM 4638 C C . TYR A 1 603 ? 0.690 -4.394 -16.510 1.00 81.00 603 TYR A C 1
ATOM 4640 O O . TYR A 1 603 ? 1.189 -3.583 -17.284 1.00 81.00 603 TYR A O 1
ATOM 4648 N N . THR A 1 604 ? 0.183 -5.546 -16.937 1.00 74.38 604 THR A N 1
ATOM 4649 C CA . THR A 1 604 ? 0.112 -5.932 -18.358 1.00 74.38 604 THR A CA 1
ATOM 4650 C C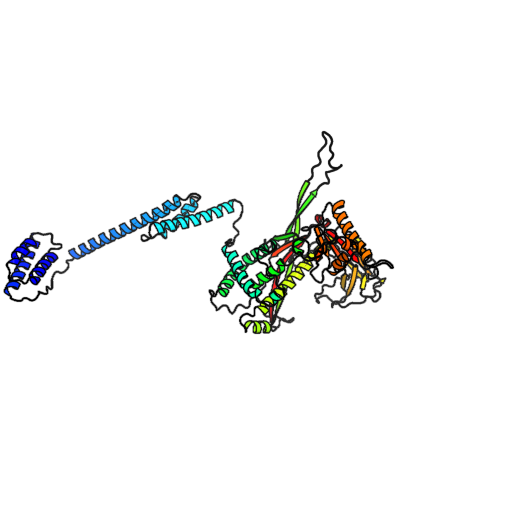 . THR A 1 604 ? -1.249 -6.546 -18.639 1.00 74.38 604 THR A C 1
ATOM 4652 O O . THR A 1 604 ? -1.746 -7.298 -17.801 1.00 74.38 604 THR A O 1
ATOM 4655 N N . LEU A 1 605 ? -1.859 -6.212 -19.781 1.00 70.88 605 LEU A N 1
ATOM 4656 C CA . LEU A 1 605 ? -3.122 -6.814 -20.219 1.00 70.88 605 LEU A CA 1
ATOM 4657 C C . LEU A 1 605 ? -2.868 -8.086 -21.033 1.00 70.88 605 LEU A C 1
ATOM 4659 O O . LEU A 1 605 ? -1.908 -8.165 -21.802 1.00 70.88 605 LEU A O 1
ATOM 4663 N N . SER A 1 606 ? -3.762 -9.057 -20.878 1.00 72.62 606 SER A N 1
ATOM 4664 C CA . SER A 1 606 ? -3.878 -10.221 -21.745 1.00 72.62 606 SER A CA 1
ATOM 4665 C C . SER A 1 606 ? -4.427 -9.835 -23.117 1.00 72.62 606 SER A C 1
ATOM 4667 O O . SER A 1 606 ? -4.995 -8.757 -23.303 1.00 72.62 606 SER A O 1
ATOM 4669 N N . GLU A 1 607 ? -4.319 -10.771 -24.055 1.00 70.19 607 GLU A N 1
ATOM 4670 C CA . GLU A 1 607 ? -5.016 -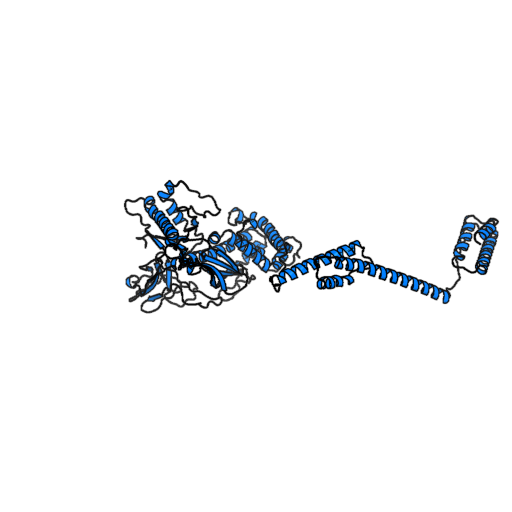10.705 -25.340 1.00 70.19 607 GLU A CA 1
ATOM 4671 C C . GLU A 1 607 ? -6.533 -10.606 -25.122 1.00 70.19 607 GLU A C 1
ATOM 4673 O O . GLU A 1 607 ? -7.064 -11.133 -24.130 1.00 70.19 607 GLU A O 1
ATOM 4678 N N . MET A 1 608 ? -7.226 -9.914 -26.030 1.00 69.94 608 MET A N 1
ATOM 4679 C CA . MET A 1 608 ? -8.684 -9.781 -25.963 1.00 69.94 608 MET A CA 1
ATOM 4680 C C . MET A 1 608 ? -9.355 -11.066 -26.453 1.00 69.94 608 MET A C 1
ATOM 4682 O O . MET A 1 608 ? -9.165 -11.492 -27.591 1.00 69.94 608 MET A O 1
ATOM 4686 N N . GLN A 1 609 ? -10.200 -11.656 -25.615 1.00 73.19 609 GLN A N 1
ATOM 4687 C CA . GLN A 1 609 ? -10.963 -12.867 -25.910 1.00 73.19 609 GLN A CA 1
ATOM 4688 C C . GLN A 1 609 ? -12.456 -12.546 -26.004 1.00 73.19 609 GLN A C 1
ATOM 4690 O O . GLN A 1 609 ? -12.906 -11.516 -25.514 1.00 73.19 609 GLN A O 1
ATOM 4695 N N . GLU A 1 610 ? -13.245 -13.397 -26.658 1.00 77.25 610 GLU A N 1
ATOM 4696 C CA . GLU A 1 610 ? -14.705 -13.234 -26.647 1.00 77.25 610 GLU A CA 1
ATOM 4697 C C . GLU A 1 610 ? -15.240 -13.483 -25.232 1.00 77.25 610 GLU A C 1
ATOM 4699 O O . GLU A 1 610 ? -14.944 -14.522 -24.638 1.00 77.25 610 GLU A O 1
ATOM 4704 N N . ALA A 1 611 ? -16.029 -12.538 -24.718 1.00 76.81 611 ALA A N 1
ATOM 4705 C CA . ALA A 1 611 ? -16.592 -12.602 -23.379 1.00 76.81 611 ALA A CA 1
ATOM 4706 C C . ALA A 1 611 ? -17.534 -13.800 -23.245 1.00 76.81 611 ALA A C 1
ATOM 4708 O O . ALA A 1 611 ? -18.277 -14.140 -24.176 1.00 76.81 611 ALA A O 1
ATOM 4709 N N . ARG A 1 612 ? -17.523 -14.436 -22.071 1.00 80.69 612 ARG A N 1
ATOM 4710 C CA . ARG A 1 612 ? -18.348 -15.616 -21.791 1.00 80.69 612 ARG A CA 1
ATOM 4711 C C . ARG A 1 612 ? -19.282 -15.390 -20.611 1.00 80.69 612 ARG A C 1
ATOM 4713 O O . ARG A 1 612 ? -18.973 -14.653 -19.681 1.00 80.69 612 ARG A O 1
ATOM 4720 N N . ASP A 1 613 ? -20.449 -16.020 -20.654 1.00 80.62 613 ASP A N 1
ATOM 4721 C CA . ASP A 1 613 ? -21.361 -16.061 -19.513 1.00 80.62 613 ASP A CA 1
ATOM 4722 C C . ASP A 1 613 ? -20.910 -17.095 -18.459 1.00 80.62 613 ASP A C 1
ATOM 4724 O O . ASP A 1 613 ? -19.937 -17.833 -18.641 1.00 80.62 613 ASP A O 1
ATOM 4728 N N . SER A 1 614 ? -21.654 -17.195 -17.353 1.00 74.75 614 SER A N 1
ATOM 4729 C CA . SER A 1 614 ? -21.399 -18.178 -16.287 1.00 74.75 614 SER A CA 1
ATOM 4730 C C . SER A 1 614 ? -21.493 -19.642 -16.743 1.00 74.75 614 SER A C 1
ATOM 4732 O O . SER A 1 614 ? -21.079 -20.533 -16.007 1.00 74.75 614 SER A O 1
ATOM 4734 N N . ASN A 1 615 ? -22.039 -19.899 -17.935 1.00 80.06 615 ASN A N 1
ATOM 4735 C CA . ASN A 1 615 ? -22.192 -21.220 -18.541 1.00 80.06 615 ASN A CA 1
ATOM 4736 C C . ASN A 1 615 ? -21.169 -21.462 -19.673 1.00 80.06 615 ASN A C 1
ATOM 4738 O O . ASN A 1 615 ? -21.251 -22.476 -20.369 1.00 80.06 615 ASN A O 1
ATOM 4742 N N . GLY A 1 616 ? -20.221 -20.538 -19.882 1.00 76.69 616 GLY A N 1
ATOM 4743 C CA . GLY A 1 616 ? -19.195 -20.611 -20.923 1.00 76.69 616 GLY A CA 1
ATOM 4744 C C . GLY A 1 616 ? -19.678 -20.266 -22.339 1.00 76.69 616 GLY A C 1
ATOM 4745 O O . GLY A 1 616 ? -18.900 -20.414 -23.291 1.00 76.69 616 GLY A O 1
ATOM 4746 N N . GLN A 1 617 ? -20.927 -19.815 -22.496 1.00 79.31 617 GLN A N 1
ATOM 4747 C CA . GLN A 1 617 ? -21.503 -19.384 -23.771 1.00 79.31 617 GLN A CA 1
ATOM 4748 C C . GLN A 1 617 ? -20.993 -17.999 -24.153 1.00 79.31 617 GLN A C 1
ATOM 4750 O O . GLN A 1 617 ? -20.745 -17.159 -23.292 1.00 79.31 617 GLN A O 1
ATOM 4755 N N . LEU A 1 618 ? -20.849 -17.758 -25.456 1.00 79.00 618 LEU A N 1
ATOM 4756 C CA . LEU A 1 618 ? -20.400 -16.468 -25.972 1.00 79.00 618 LEU A CA 1
ATOM 4757 C C . LEU A 1 618 ? -21.432 -15.376 -25.661 1.00 79.00 618 LEU A C 1
ATOM 4759 O O . LEU A 1 618 ? -22.627 -15.542 -25.911 1.00 79.00 618 LEU A O 1
ATOM 4763 N N . LYS A 1 619 ? -20.945 -14.246 -25.157 1.00 79.25 619 LYS A N 1
ATOM 4764 C CA . LYS A 1 619 ? -21.698 -13.013 -24.925 1.00 79.25 619 LYS A CA 1
ATOM 4765 C C . LYS A 1 619 ? -21.252 -11.964 -25.949 1.00 79.25 619 LYS A C 1
ATOM 4767 O O . LYS A 1 619 ? -20.142 -12.030 -26.462 1.00 79.25 619 LYS A O 1
ATOM 4772 N N . GLY A 1 620 ? -22.113 -10.994 -26.264 1.00 70.94 620 GLY A N 1
ATOM 4773 C CA . GLY A 1 620 ? -21.832 -9.893 -27.201 1.00 70.94 620 GLY A CA 1
ATOM 4774 C C . GLY A 1 620 ? -20.796 -8.873 -26.699 1.00 70.94 620 GLY A C 1
ATOM 4775 O O . GLY A 1 620 ? -21.062 -7.675 -26.669 1.00 70.94 620 GLY A O 1
ATOM 4776 N N . GLY A 1 621 ? -19.618 -9.325 -26.284 1.00 71.50 621 GLY A N 1
ATOM 4777 C CA . GLY A 1 621 ? -18.526 -8.486 -25.806 1.00 71.50 621 GLY A CA 1
ATOM 4778 C C . GLY A 1 621 ? -17.184 -9.190 -25.937 1.00 71.50 621 GLY A C 1
ATOM 4779 O O . GLY A 1 621 ? -17.121 -10.390 -26.189 1.00 71.50 621 GLY A O 1
ATOM 4780 N N . LYS A 1 622 ? -16.107 -8.437 -25.743 1.00 71.94 622 LYS A N 1
ATOM 4781 C CA . LYS A 1 622 ? -14.751 -8.960 -25.586 1.00 71.94 622 LYS A CA 1
ATOM 4782 C C . LYS A 1 622 ? -14.253 -8.676 -24.176 1.00 71.94 622 LYS A C 1
ATOM 4784 O O . LYS A 1 622 ? -14.533 -7.614 -23.623 1.00 71.94 622 LYS A O 1
ATOM 4789 N N . GLU A 1 623 ? -13.485 -9.594 -23.616 1.00 75.00 623 GLU A N 1
ATOM 4790 C CA . GLU A 1 623 ? -12.871 -9.477 -22.300 1.00 75.00 623 GLU A CA 1
ATOM 4791 C C . GLU A 1 623 ? -11.350 -9.630 -22.375 1.00 75.00 623 GLU A C 1
ATOM 4793 O O . GLU A 1 623 ? -10.819 -10.404 -23.168 1.00 75.00 623 GLU A O 1
ATOM 4798 N N . ALA A 1 624 ? -10.639 -8.876 -21.546 1.00 73.81 624 ALA A N 1
ATOM 4799 C CA . ALA A 1 624 ? -9.214 -9.051 -21.293 1.00 73.81 624 ALA A CA 1
ATOM 4800 C C . ALA A 1 624 ? -8.969 -8.901 -19.795 1.00 73.81 624 ALA A C 1
ATOM 4802 O O . ALA A 1 624 ? -9.657 -8.128 -19.127 1.00 73.81 624 ALA A O 1
ATOM 4803 N N . TYR A 1 625 ? -7.982 -9.603 -19.250 1.00 79.31 625 TYR A N 1
ATOM 4804 C CA . TYR A 1 625 ? -7.566 -9.398 -17.867 1.00 79.31 625 TYR A CA 1
ATOM 4805 C C . TYR A 1 625 ? -6.191 -8.757 -17.821 1.00 79.31 625 TYR A C 1
ATOM 4807 O O . TYR A 1 625 ? -5.318 -9.080 -18.616 1.00 79.31 625 TYR A O 1
ATOM 4815 N N . GLY A 1 626 ? -5.982 -7.852 -16.876 1.00 77.00 626 GLY A N 1
ATOM 4816 C CA . GLY A 1 626 ? -4.657 -7.360 -16.553 1.00 77.00 626 GLY A CA 1
ATOM 4817 C C . GLY A 1 626 ? -4.159 -7.890 -15.231 1.00 77.00 626 GLY A C 1
ATOM 4818 O O . GLY A 1 626 ? -4.939 -8.152 -14.311 1.00 77.00 626 GLY A O 1
ATOM 4819 N N . GLU A 1 627 ? -2.846 -8.044 -15.145 1.00 84.38 627 GLU A N 1
ATOM 4820 C CA . GLU A 1 627 ? -2.170 -8.515 -13.948 1.00 84.38 627 GLU A CA 1
ATOM 4821 C C . GLU A 1 627 ? -0.925 -7.691 -13.623 1.00 84.38 627 GLU A C 1
ATOM 4823 O O . GLU A 1 627 ? -0.143 -7.336 -14.504 1.00 84.38 627 GLU A O 1
ATOM 4828 N N . GLU A 1 628 ? -0.735 -7.431 -12.332 1.00 84.62 628 GLU A N 1
ATOM 4829 C CA . GLU A 1 628 ? 0.468 -6.852 -11.737 1.00 84.62 628 GLU A CA 1
ATOM 4830 C C . GLU A 1 628 ? 0.901 -7.728 -10.562 1.00 84.62 628 GLU A C 1
ATOM 4832 O O . GLU A 1 628 ? 0.068 -8.258 -9.824 1.00 84.62 628 GLU A O 1
ATOM 4837 N N . TYR A 1 629 ? 2.208 -7.873 -10.370 1.00 89.06 629 TYR A N 1
ATOM 4838 C CA . TYR A 1 629 ? 2.763 -8.621 -9.247 1.00 89.06 629 TYR A CA 1
ATOM 4839 C C . TYR A 1 629 ? 3.452 -7.642 -8.313 1.00 89.06 629 TYR A C 1
ATOM 4841 O O . TYR A 1 629 ? 4.427 -6.990 -8.698 1.00 89.06 629 TYR A O 1
ATOM 4849 N N . ASN A 1 630 ? 2.939 -7.537 -7.088 1.00 90.25 630 ASN A N 1
ATOM 4850 C CA . ASN A 1 630 ? 3.416 -6.565 -6.114 1.00 90.25 630 ASN A CA 1
ATOM 4851 C C . ASN A 1 630 ? 3.510 -7.141 -4.698 1.00 90.25 630 ASN A C 1
ATOM 4853 O O . ASN A 1 630 ? 2.861 -8.126 -4.349 1.00 90.25 630 ASN A O 1
ATOM 4857 N N . ALA A 1 631 ? 4.336 -6.511 -3.869 1.00 90.56 631 ALA A N 1
ATOM 4858 C CA . ALA A 1 631 ? 4.491 -6.834 -2.459 1.00 90.56 631 ALA A CA 1
ATOM 4859 C C . ALA A 1 631 ? 4.324 -5.565 -1.614 1.00 90.56 631 ALA A C 1
ATOM 4861 O O . ALA A 1 631 ? 4.862 -4.510 -1.944 1.00 90.56 631 ALA A O 1
ATOM 4862 N N . ILE A 1 632 ? 3.577 -5.670 -0.512 1.00 91.94 632 ILE A N 1
ATOM 4863 C CA . ILE A 1 632 ? 3.432 -4.605 0.489 1.00 91.94 632 ILE A CA 1
ATOM 4864 C C . ILE A 1 632 ? 3.836 -5.183 1.835 1.00 91.94 632 ILE A C 1
ATOM 4866 O O . ILE A 1 632 ? 3.183 -6.108 2.324 1.00 91.94 632 ILE A O 1
ATOM 4870 N N . HIS A 1 633 ? 4.886 -4.643 2.450 1.00 91.94 633 HIS A N 1
ATOM 4871 C CA . HIS A 1 633 ? 5.363 -5.155 3.733 1.00 91.94 633 HIS A CA 1
ATOM 4872 C C . HIS A 1 633 ? 6.086 -4.094 4.562 1.00 91.94 633 HIS A C 1
ATOM 4874 O O . HIS A 1 633 ? 6.677 -3.151 4.041 1.00 91.94 633 HIS A O 1
ATOM 4880 N N . CYS A 1 634 ? 5.996 -4.248 5.881 1.00 91.69 634 CYS A N 1
ATOM 4881 C CA . CYS A 1 634 ? 6.683 -3.419 6.864 1.00 91.69 634 CYS A CA 1
ATOM 4882 C C . CYS A 1 634 ? 7.358 -4.347 7.882 1.00 91.69 634 CYS A C 1
ATOM 4884 O O . CYS A 1 634 ? 6.643 -5.039 8.630 1.00 91.69 634 CYS A O 1
ATOM 4886 N N . PRO A 1 635 ? 8.702 -4.357 7.941 1.00 90.19 635 PRO A N 1
ATOM 4887 C CA . PRO A 1 635 ? 9.439 -5.160 8.902 1.00 90.19 635 PRO A CA 1
ATOM 4888 C C . PRO A 1 635 ? 8.975 -4.922 10.340 1.00 90.19 635 PRO A C 1
ATOM 4890 O O . PRO A 1 635 ? 8.834 -3.782 10.792 1.00 90.19 635 PRO A O 1
ATOM 4893 N N . LYS A 1 636 ? 8.765 -6.007 11.096 1.00 87.94 636 LYS A N 1
ATOM 4894 C CA . LYS A 1 636 ? 8.258 -5.945 12.484 1.00 87.94 636 LYS A CA 1
ATOM 4895 C C . LYS A 1 636 ? 9.012 -4.945 13.386 1.00 87.94 636 LYS A C 1
ATOM 4897 O O . LYS A 1 636 ? 8.335 -4.212 14.109 1.00 87.94 636 LYS A O 1
ATOM 4902 N N . PRO A 1 637 ? 10.358 -4.840 13.337 1.00 85.75 637 PRO A N 1
ATOM 4903 C CA . PRO A 1 637 ? 11.099 -3.921 14.204 1.00 85.75 637 PRO A CA 1
ATOM 4904 C C . PRO A 1 637 ? 10.841 -2.432 13.947 1.00 85.75 637 PRO A C 1
ATOM 4906 O O . PRO A 1 637 ? 11.046 -1.630 14.852 1.00 85.75 637 PRO A O 1
ATOM 4909 N N . ILE A 1 638 ? 10.392 -2.049 12.744 1.00 88.50 638 ILE A N 1
ATOM 4910 C CA . ILE A 1 638 ? 10.200 -0.636 12.370 1.00 88.50 638 ILE A CA 1
ATOM 4911 C C . ILE A 1 638 ? 8.735 -0.186 12.421 1.00 88.50 638 ILE A C 1
ATOM 4913 O O . ILE A 1 638 ? 8.427 0.967 12.122 1.00 88.50 638 ILE A O 1
ATOM 4917 N N . ARG A 1 639 ? 7.816 -1.061 12.854 1.00 89.56 639 ARG A N 1
ATOM 4918 C CA . ARG A 1 639 ? 6.383 -0.734 12.988 1.00 89.56 639 ARG A CA 1
ATOM 4919 C C . ARG A 1 639 ? 6.109 0.339 14.048 1.00 89.56 639 ARG A C 1
ATOM 4921 O O . ARG A 1 639 ? 5.097 1.031 13.978 1.00 89.56 639 ARG A O 1
ATOM 4928 N N . ASN A 1 640 ? 7.036 0.534 14.988 1.00 87.81 640 ASN A N 1
ATOM 4929 C CA . ASN A 1 640 ? 6.996 1.603 15.991 1.00 87.81 640 ASN A CA 1
ATOM 4930 C C . ASN A 1 640 ? 7.004 3.023 15.384 1.00 87.81 640 ASN A C 1
ATOM 4932 O O . ASN A 1 640 ? 6.674 3.984 16.086 1.00 87.81 640 ASN A O 1
ATOM 4936 N N . ARG A 1 641 ? 7.350 3.153 14.095 1.00 90.12 641 ARG A N 1
ATOM 4937 C CA . ARG A 1 641 ? 7.312 4.396 13.310 1.00 90.12 641 ARG A CA 1
ATOM 4938 C C . ARG A 1 641 ? 5.903 4.821 12.896 1.00 90.12 641 ARG A C 1
ATOM 4940 O O . ARG A 1 641 ? 5.765 5.889 12.310 1.00 90.12 641 ARG A O 1
ATOM 4947 N N . PHE A 1 642 ? 4.873 4.032 13.203 1.00 92.38 642 PHE A N 1
ATOM 4948 C CA . PHE A 1 642 ? 3.475 4.404 12.999 1.00 92.38 642 PHE A CA 1
ATOM 4949 C C . PHE A 1 642 ? 2.732 4.572 14.324 1.00 92.38 642 PHE A C 1
ATOM 4951 O O . PHE A 1 642 ? 3.073 3.995 15.363 1.00 92.38 642 PHE A O 1
ATOM 4958 N N . THR A 1 643 ? 1.694 5.396 14.285 1.00 93.06 643 THR A N 1
ATOM 4959 C CA . THR A 1 643 ? 0.789 5.666 15.395 1.00 93.06 643 THR A CA 1
ATOM 4960 C C . THR A 1 643 ? -0.541 6.193 14.867 1.00 93.06 643 THR A C 1
ATOM 4962 O O . THR A 1 643 ? -0.664 6.511 13.686 1.00 93.06 643 THR A O 1
ATOM 4965 N N . SER A 1 644 ? -1.563 6.294 15.713 1.00 93.19 644 SER A N 1
ATOM 4966 C CA . SER A 1 644 ? -2.858 6.826 15.287 1.00 93.19 644 SER A CA 1
ATOM 4967 C C . SER A 1 644 ? -3.608 7.586 16.378 1.00 93.19 644 SER A C 1
ATOM 4969 O O . SER A 1 644 ? -3.292 7.491 17.571 1.00 93.19 644 SER A O 1
ATOM 4971 N N . VAL A 1 645 ? -4.609 8.348 15.941 1.00 93.81 645 VAL A N 1
ATOM 4972 C CA . VAL A 1 645 ? -5.637 8.989 16.764 1.00 93.81 645 VAL A CA 1
ATOM 4973 C C . VAL A 1 645 ? -7.001 8.554 16.229 1.00 93.81 645 VAL A C 1
ATOM 4975 O O . VAL A 1 645 ? -7.218 8.565 15.020 1.00 93.81 645 VAL A O 1
ATOM 4978 N N . LEU A 1 646 ? -7.905 8.166 17.124 1.00 93.62 646 LEU A N 1
ATOM 4979 C CA . LEU A 1 646 ? -9.293 7.836 16.815 1.00 93.62 646 LEU A CA 1
ATOM 4980 C C . LEU A 1 646 ? -10.204 8.914 17.394 1.00 93.62 646 LEU A C 1
ATOM 4982 O O . LEU A 1 646 ? -10.205 9.118 18.609 1.00 93.62 646 LEU A O 1
ATOM 4986 N N . PHE A 1 647 ? -10.986 9.556 16.538 1.00 92.12 647 PHE A N 1
ATOM 4987 C CA . PHE A 1 647 ? -12.020 10.515 16.893 1.00 92.12 647 PHE A CA 1
ATOM 4988 C C . PHE A 1 647 ? -13.388 9.867 16.684 1.00 92.12 647 PHE A C 1
ATOM 4990 O O . PHE A 1 647 ? -13.818 9.676 15.553 1.00 92.12 647 PHE A O 1
ATOM 4997 N N . TYR A 1 648 ? -14.042 9.461 17.771 1.00 92.25 648 TYR A N 1
ATOM 4998 C CA . TYR A 1 648 ? -15.247 8.629 17.716 1.00 92.25 648 TYR A CA 1
ATOM 4999 C C . TYR A 1 648 ? -16.330 9.157 18.651 1.00 92.25 648 TYR A C 1
ATOM 5001 O O . TYR A 1 648 ? -16.015 9.709 19.701 1.00 92.25 648 TYR A O 1
ATOM 5009 N N . SER A 1 649 ? -17.594 8.923 18.305 1.00 89.94 649 SER A N 1
ATOM 5010 C CA . SER A 1 649 ? -18.732 9.261 19.163 1.00 89.94 649 SER A CA 1
ATOM 5011 C C . SER A 1 649 ? -18.911 8.191 20.233 1.00 89.94 649 SER A C 1
ATOM 5013 O O . SER A 1 649 ? -19.117 7.021 19.902 1.00 89.94 649 SER A O 1
ATOM 5015 N N . ALA A 1 650 ? -18.822 8.567 21.509 1.00 86.56 650 ALA A N 1
ATOM 5016 C CA . ALA A 1 650 ? -19.045 7.640 22.614 1.00 86.56 650 ALA A CA 1
ATOM 5017 C C . ALA A 1 650 ? -20.510 7.176 22.708 1.00 86.56 650 ALA A C 1
ATOM 5019 O O . ALA A 1 650 ? -20.752 6.023 23.053 1.00 86.56 650 ALA A O 1
ATOM 5020 N N . SER A 1 651 ? -21.466 8.048 22.381 1.00 85.56 651 SER A N 1
ATOM 5021 C CA . SER A 1 651 ? -22.909 7.771 22.368 1.00 85.56 651 SER A CA 1
ATOM 5022 C C . SER A 1 651 ? -23.395 7.097 21.083 1.00 85.56 651 SER A C 1
ATOM 5024 O O . SER A 1 651 ? -24.364 6.340 21.120 1.00 85.56 651 SER A O 1
ATOM 5026 N N . GLY A 1 652 ? -22.739 7.360 19.948 1.00 78.44 652 GLY A N 1
ATOM 5027 C CA . GLY A 1 652 ? -23.017 6.705 18.668 1.00 78.44 652 GLY A CA 1
ATOM 5028 C C . GLY A 1 652 ? -22.382 5.317 18.537 1.00 78.44 652 GLY A C 1
ATOM 5029 O O . GLY A 1 652 ? -22.827 4.504 17.716 1.00 78.44 652 GLY A O 1
ATOM 5030 N N . ARG A 1 653 ? -21.349 5.038 19.340 1.00 80.38 653 ARG A N 1
ATOM 5031 C CA . ARG A 1 653 ? -20.726 3.718 19.480 1.00 80.38 653 ARG A CA 1
ATOM 5032 C C . ARG A 1 653 ? -21.527 2.799 20.385 1.00 80.38 653 ARG A C 1
ATOM 5034 O O . ARG A 1 653 ? -21.309 1.578 20.230 1.00 80.38 653 ARG A O 1
#

pLDDT: mean 78.85, std 13.03, range [35.97, 96.81]

Sequence (653 aa):
LIALFESNTKGLKLSAEQHTAMVQLLKDSLTGVSDEAAATKLREQIEGVAKQLSESGNTSAPVINLNGGNLTQEDVVRILAEQQTAAEKEKADQAKKLTDKVKIFTDAIDAAEGLSDEVKTELKEAKDLISAEMSDDQVKKFAENQITHGNQKMVGIQLSGLGFGSAAGSLTQTPDQQRESLQLQQQIHANLRQTNTYSLGQLSLMEEKDLPVFAQQVLAEFDRLNHHRIHQERLVLTGQGSANVISDTDLPVSVQREVIREALSDLNVLQLVQTLTDFSASATTNIPYEMRDVSAVLGDGIVFENGTIPKVKNSQRMDLAYVLPMKVAFEVSNELMHFSRSSAINWDAWGRNVATASRIIKELVARRIMNSMQRVSDSYLAASVADEDIATQLQDKALFRTTQFPVVAQHQQYDLQGNTIGAPENPIVLLINGSEVKPWDGSGQQAAGTYYVVRSYNLGQFALVDESGVPKAVTAANAKISYNYATNIQKVDSDVPNGLSPEKHYNKLMQAIGRRKAIMKDDRFVTPDFLIMSNTLNDTCTNAEQFIVSQRRDGTRTNAQGDLEAVKSLPAYSTNAPGTHLGDERILMGQRGALTYTVVKPYTLSEMQEARDSNGQLKGGKEAYGEEYNAIHCPKPIRNRFTSVLFYSASGR

Secondary structure (DSSP, 8-state):
-HHHHHHHHTTS---HHHHHHHHHHHHHHHTT---HHHHHHHHHHHHHHHHHHHHS---SPP-------PPPHHHHHHHHHHHHHHHHHHHHHHHHHHHHHHHHHHHHHHT-TT--HHHHHHHGGGGGG--TTS-HHHHHHHHHHHHHHHHHHHHHHHHHHTT----SS-----HHHHHHHHHHHHHHHHHHTTSHHHHTT------GGGS-HHHHHHHHHHHHHHHHHHHHHHHHHTT-S-TT-----SPPHHHHHHHHHHHHHT-GGGGTSEEEE--S--SEEEEEEEEEE-TT--GGG---TTPPPPPPEEEEEEEEEE-EEEEEEEEEEHHHHHHHHSSTT-HHHHHHHHHHHHHHHHHHHHHHHHHHHHHHHHHTT-EEEEEEE-GGG-SSBSEEE-SS-SBPPPEEEE-TTSPEEEEEES--EEEETTEEEEEP-SSS-SPSS-EEEEEETTTTEEEEE-TTS-B--B--SSEEEEEEE-SSEEEEE-PPPTT--HHHHHHHHHHHHHHHHHHHHHTS-----EEEE-HHHHHHHHTSHHHHTT--------SSSBSEEEETTEEEEE--STT-TTTTTEEEEE-TTSSEEEEEEEEEEPPPEEEE-TTS-EEEEEEEEEEEEEEEE--GGGGGGEEEEEEE-TTT-